Protein AF-A0A8S4PRE9-F1 (afdb_monomer)

Solvent-accessible surface area (backbone atoms only — not comparable to full-atom values): 22958 Å² total; per-residue (Å²): 139,83,83,83,81,84,83,85,79,88,80,95,74,62,74,66,58,56,53,50,51,49,49,50,52,48,54,50,50,51,56,51,46,56,54,49,52,56,45,54,72,52,58,76,56,78,67,68,52,83,64,81,82,90,72,83,94,72,92,73,77,82,74,75,74,74,76,92,62,99,76,82,82,70,95,46,75,65,58,48,52,50,52,52,51,48,51,50,53,26,51,51,51,38,47,58,36,23,32,21,76,43,62,59,41,75,25,28,57,27,55,51,47,27,54,27,71,91,60,36,40,54,82,62,26,36,47,78,30,62,30,41,70,78,14,34,29,38,37,38,15,17,55,46,33,60,84,47,48,65,58,53,46,53,45,61,73,50,32,46,84,76,65,46,29,38,28,28,15,36,23,14,61,44,11,40,98,42,45,84,43,92,60,38,35,61,20,49,61,83,78,44,80,62,64,37,49,30,73,32,88,59,33,53,34,66,52,49,51,49,45,50,55,51,46,34,57,50,46,59,68,61,87,76,86,88,79,88,84,75,84,83,81,78,85,78,83,84,72,91,72,81,80,69,85,72,92,63,91,77,82,78,64,96,45,73,67,57,47,51,35,52,51,52,29,50,51,53,24,48,54,51,39,47,55,38,24,32,21,75,43,63,63,40,74,28,29,57,34,50,51,49,24,41,26,70,90,59,32,42,54,84,59,35,37,43,80,29,75,39,43,72,78,18,34,28,38,38,38,16,20,59,47,31,59,83,49,45,63,58,53,44,56,47,58,72,51,34,48,87,75,65,46,29,37,25,30,14,35,23,14,58,48,9,40,96,45,42,86,42,94,59,37,36,65,13,50,58,82,72,45,80,64,74,44,74,31,77,32,87,59,34,52,38,67,52,49,53,49,46,52,56,51,45,35,56,53,45,57,67,53,52,64,54,51,52,59,73,76,101

Sequence (410 aa):
MAAKVLLRVPGSFHPMLNNLLTRQATAVSTQYRGLYEQKNIHEDKKCLSLVPHRSQSTETAIERKKTYSPFQNTNSTAEYALARVDDLLNWCRKSSLWPLTFGLACCAVEMMHMAAPRYDMDRFGVVFRASPRQADVIIVAGTLTNKMAPAFRKVYDQMPEPRWVISMGSCANGGGYYHYSYSVVRGCDRIVPVDIYVPGCPPTAEALLYGVLQLQKKVKRMKNVQACLVPQRSKSTETAIERKKTYSPFQNTNSTAEYALARVDDLLNWCRKSSLWPLTFGLACCAIEMMHMAAPRYDMDRFGVVFRASPRQADVIIVAGTLTNKMAPAFRKVYDQMPEPRWVISMGSCANGGGYYHYSYSVVRGCDRIVPVDIYVPGCPPTAEALLYGVLQLQKKVKRMKNVQAWYRK

InterPro domains:
  IPR006137 NADH:ubiquinone oxidoreductase-like, 20kDa subunit [PF01058] (106-215)
  IPR006137 NADH:ubiquinone oxidoreductase-like, 20kDa subunit [PF01058] (285-394)
  IPR006138 NADH-ubiquinone oxidoreductase, 20 Kd subunit [MF_01356] (76-220)
  IPR006138 NADH-ubiquinone oxidoreductase, 20 Kd subunit [MF_01356] (255-399)
  IPR006138 NADH-ubiquinone oxidoreductase, 20 Kd subunit [PS01150] (187-203)
  IPR006138 NADH-ubiquinone oxidoreductase, 20 Kd subunit [PS01150] (366-382)
  IPR006138 NADH-ubiquinone oxidoreductase, 20 Kd subunit [TIGR01957] (82-221)
  IPR006138 NADH-ubiquinone oxidoreductase, 20 Kd subunit [TIGR01957] (261-400)

pLDDT: mean 76.51, std 23.13, range [24.89, 97.88]

Foldseek 3Di:
DDDDPDDDDDDDDDPVVVVVVVVVVVVVVVVVVVVVVVVVVVVVLPQPEPDPDDDDDDDDDPPPPPDDDLPPDDPDPVVVVLSVVLLVVLVVPLLAAEEAQQADDPLSVLVVVCQAPVNPLVVSNYAYANAQAPGQEYENGAWAWPVCLVVVLVSPVNHDPPHAYEYFECRQQANHPNNVPPGTDRHVCVRDNHRHYQYDPHGHNVSVSVRSVVVSVVSSPDDDDDDPDDPPDDDDDDDDDDDDPDDDVPPDDPDPVLVVLSVVLQVVLCVPLQAAEEEEQADDPQSVLVVVCSHNVNNLVVSNYGYHNQQQPGQEYENGDFAWPVCLVVVLVSPVNHDPPHAYEYFEQRQQANHPNNVPPGTDRHNCVRPNHDYYQYDHHHHSVSVSVRSVVVSVVSSPDSPSVVVVVD

Radius of gyration: 28.95 Å; Cα contacts (8 Å, |Δi|>4): 625; chains: 1; bounding box: 94×80×70 Å

Nearest PDB structures (foldseek):
  8b9z-assembly1_B  TM=9.675E-01  e=3.657E-26  Drosophila melanogaster
  8om1-assembly1_B  TM=9.967E-01  e=1.308E-25  Mus musculus
  8bee-assembly1_B  TM=9.987E-01  e=3.845E-24  Arabidopsis thaliana
  7v2d-assembly1_C  TM=9.908E-01  e=2.335E-24  Sus scrofa
  6yj4-assembly1_B  TM=8.933E-01  e=4.064E-24  Yarrowia lipolytica

Structure (mmCIF, N/CA/C/O backbone):
data_AF-A0A8S4PRE9-F1
#
_entry.id   AF-A0A8S4PRE9-F1
#
loop_
_atom_site.group_PDB
_atom_site.id
_atom_site.type_symbol
_atom_site.label_atom_id
_atom_site.label_alt_id
_atom_site.label_comp_id
_atom_site.label_asym_id
_atom_site.label_entity_id
_atom_site.label_seq_id
_atom_site.pdbx_PDB_ins_code
_atom_site.Cartn_x
_atom_site.Cartn_y
_atom_site.Cartn_z
_atom_site.occupancy
_atom_site.B_iso_or_equiv
_atom_site.auth_seq_id
_atom_site.auth_comp_id
_atom_site.auth_asym_id
_atom_site.auth_atom_id
_atom_site.pdbx_PDB_model_num
ATOM 1 N N . MET A 1 1 ? 48.355 26.089 11.642 1.00 31.41 1 MET A N 1
ATOM 2 C CA . MET A 1 1 ? 49.439 26.737 10.874 1.00 31.41 1 MET A CA 1
ATOM 3 C C . MET A 1 1 ? 48.834 27.362 9.625 1.00 31.41 1 MET A C 1
ATOM 5 O O . MET A 1 1 ? 48.607 26.660 8.652 1.00 31.41 1 MET A O 1
ATOM 9 N N . ALA A 1 2 ? 48.455 28.641 9.691 1.00 31.70 2 ALA A N 1
ATOM 10 C CA . ALA A 1 2 ? 47.872 29.362 8.561 1.00 31.70 2 ALA A CA 1
ATOM 11 C C . ALA A 1 2 ? 48.988 30.088 7.799 1.00 31.70 2 ALA A C 1
ATOM 13 O O . ALA A 1 2 ? 49.713 30.895 8.382 1.00 31.70 2 ALA A O 1
ATOM 14 N N . ALA A 1 3 ? 49.145 29.768 6.515 1.00 30.39 3 ALA A N 1
ATOM 15 C CA . ALA A 1 3 ? 50.122 30.394 5.637 1.00 30.39 3 ALA A CA 1
ATOM 16 C C . ALA A 1 3 ? 49.721 31.851 5.350 1.00 30.39 3 ALA A C 1
ATOM 18 O O . ALA A 1 3 ? 48.681 32.119 4.751 1.00 30.39 3 ALA A O 1
ATOM 19 N N . LYS A 1 4 ? 50.561 32.797 5.785 1.00 33.84 4 LYS A N 1
ATOM 20 C CA . LYS A 1 4 ? 50.524 34.200 5.355 1.00 33.84 4 LYS A CA 1
ATOM 21 C C . LYS A 1 4 ? 51.090 34.282 3.937 1.00 33.84 4 LYS A C 1
ATOM 23 O O . LYS A 1 4 ? 52.303 34.240 3.764 1.00 33.84 4 LYS A O 1
ATOM 28 N N . VAL A 1 5 ? 50.227 34.439 2.938 1.00 33.41 5 VAL A N 1
ATOM 29 C CA . VAL A 1 5 ? 50.641 34.933 1.618 1.00 33.41 5 VAL A CA 1
ATOM 30 C C . VAL A 1 5 ? 50.526 36.455 1.650 1.00 33.41 5 VAL A C 1
ATOM 32 O O . VAL A 1 5 ? 49.436 37.019 1.604 1.00 33.41 5 VAL A O 1
ATOM 35 N N . LEU A 1 6 ? 51.672 37.113 1.817 1.00 34.84 6 LEU A N 1
ATOM 36 C CA . LEU A 1 6 ? 51.842 38.560 1.705 1.00 34.84 6 LEU A CA 1
ATOM 37 C C . LEU A 1 6 ? 51.942 38.920 0.217 1.00 34.84 6 LEU A C 1
ATOM 39 O O . LEU A 1 6 ? 52.996 38.750 -0.388 1.00 34.84 6 LEU A O 1
ATOM 43 N N . LEU A 1 7 ? 50.859 39.432 -0.371 1.00 34.16 7 LEU A N 1
ATOM 44 C CA . LEU A 1 7 ? 50.926 40.137 -1.651 1.00 34.16 7 LEU A CA 1
ATOM 45 C C . LEU A 1 7 ? 51.188 41.622 -1.382 1.00 34.16 7 LEU A C 1
ATOM 47 O O . LEU A 1 7 ? 50.341 42.337 -0.851 1.00 34.16 7 LEU A O 1
ATOM 51 N N . ARG A 1 8 ? 52.396 42.069 -1.736 1.00 33.09 8 ARG A N 1
ATOM 52 C CA . ARG A 1 8 ? 52.782 43.480 -1.851 1.00 33.09 8 ARG A CA 1
ATOM 53 C C . ARG A 1 8 ? 52.428 43.948 -3.264 1.00 33.09 8 ARG A C 1
ATOM 55 O O . ARG A 1 8 ? 52.965 43.396 -4.218 1.00 33.09 8 ARG A O 1
ATOM 62 N N . VAL A 1 9 ? 51.605 44.986 -3.394 1.00 37.44 9 VAL A N 1
ATOM 63 C CA . VAL A 1 9 ? 51.524 45.817 -4.609 1.00 37.44 9 VAL A CA 1
ATOM 64 C C . VAL A 1 9 ? 51.460 47.289 -4.169 1.00 37.44 9 VAL A C 1
ATOM 66 O O . VAL A 1 9 ? 50.690 47.596 -3.256 1.00 37.44 9 VAL A O 1
ATOM 69 N N . PRO A 1 10 ? 52.287 48.188 -4.735 1.00 36.78 10 PRO A N 1
ATOM 70 C CA . PRO A 1 10 ? 52.308 49.608 -4.397 1.00 36.78 10 PRO A CA 1
ATOM 71 C C . PRO A 1 10 ? 51.302 50.393 -5.257 1.00 36.78 10 PRO A C 1
ATOM 73 O O . PRO A 1 10 ? 51.023 50.005 -6.387 1.00 36.78 10 PRO A O 1
ATOM 76 N N . GLY A 1 11 ? 50.805 51.527 -4.757 1.00 34.25 11 GLY A N 1
ATOM 77 C CA . GLY A 1 11 ? 50.089 52.514 -5.577 1.00 34.25 11 GLY A CA 1
ATOM 78 C C . GLY A 1 11 ? 48.762 52.980 -4.985 1.00 34.25 11 GLY A C 1
ATOM 79 O O . GLY A 1 11 ? 47.860 52.194 -4.717 1.00 34.25 11 GLY A O 1
ATOM 80 N N . SER A 1 12 ? 48.668 54.290 -4.784 1.00 46.41 12 SER A N 1
ATOM 81 C CA . SER A 1 12 ? 47.544 55.058 -4.250 1.00 46.41 12 SER A CA 1
ATOM 82 C C . SER A 1 12 ? 46.220 54.821 -4.990 1.00 46.41 12 SER A C 1
ATOM 84 O O . SER A 1 12 ? 46.089 55.201 -6.152 1.00 46.41 12 SER A O 1
ATOM 86 N N . PHE A 1 13 ? 45.213 54.293 -4.285 1.00 39.66 13 PHE A N 1
ATOM 87 C CA . PHE A 1 13 ? 43.813 54.284 -4.722 1.00 39.66 13 PHE A CA 1
ATOM 88 C C . PHE A 1 13 ? 42.892 54.913 -3.659 1.00 39.66 13 PHE A C 1
ATOM 90 O O . PHE A 1 13 ? 43.059 54.727 -2.456 1.00 39.66 13 PHE A O 1
ATOM 97 N N . HIS A 1 14 ? 41.941 55.701 -4.161 1.00 52.09 14 HIS A N 1
ATOM 98 C CA . HIS A 1 14 ? 41.036 56.644 -3.495 1.00 52.09 14 HIS A CA 1
ATOM 99 C C . HIS A 1 14 ? 40.301 56.132 -2.225 1.00 52.09 14 HIS A C 1
ATOM 101 O O . HIS A 1 14 ? 39.809 55.000 -2.210 1.00 52.09 14 HIS A O 1
ATOM 107 N N . PRO A 1 15 ? 40.057 56.996 -1.211 1.00 51.41 15 PRO A N 1
ATOM 108 C CA . PRO A 1 15 ? 39.379 56.635 0.047 1.00 51.41 15 PRO A CA 1
ATOM 109 C C . PRO A 1 15 ? 37.923 56.152 -0.112 1.00 51.41 15 PRO A C 1
ATOM 111 O O . PRO A 1 15 ? 37.416 55.429 0.746 1.00 51.41 15 PRO A O 1
ATOM 114 N N . MET A 1 16 ? 37.244 56.477 -1.219 1.00 47.84 16 MET A N 1
ATOM 115 C CA . MET A 1 16 ? 35.891 55.968 -1.494 1.00 47.84 16 MET A CA 1
ATOM 116 C C . MET A 1 16 ? 35.861 54.472 -1.825 1.00 47.84 16 MET A C 1
ATOM 118 O O . MET A 1 16 ? 34.900 53.790 -1.470 1.00 47.84 16 MET A O 1
ATOM 122 N N . LEU A 1 17 ? 36.910 53.942 -2.460 1.00 51.31 17 LEU A N 1
ATOM 123 C CA . LEU A 1 17 ? 36.958 52.535 -2.857 1.00 51.31 17 LEU A CA 1
ATOM 124 C C . LEU A 1 17 ? 37.205 51.635 -1.639 1.00 51.31 17 LEU A C 1
ATOM 126 O O . LEU A 1 17 ? 36.562 50.599 -1.499 1.00 51.31 17 LEU A O 1
ATOM 130 N N . ASN A 1 18 ? 38.028 52.096 -0.690 1.00 50.62 18 ASN A N 1
ATOM 131 C CA . ASN A 1 18 ? 38.201 51.433 0.603 1.00 50.62 18 ASN A CA 1
ATOM 132 C C . ASN A 1 18 ? 36.914 51.433 1.432 1.00 50.62 18 ASN A C 1
ATOM 134 O O . ASN A 1 18 ? 36.619 50.422 2.064 1.00 50.62 18 ASN A O 1
ATOM 138 N N . ASN A 1 19 ? 36.114 52.504 1.386 1.00 50.00 19 ASN A N 1
ATOM 139 C CA . ASN A 1 19 ? 34.815 52.560 2.067 1.00 50.00 19 ASN A CA 1
ATOM 140 C C . ASN A 1 19 ? 33.752 51.661 1.412 1.00 50.00 19 ASN A C 1
ATOM 142 O O . ASN A 1 19 ? 32.929 51.071 2.111 1.00 50.00 19 ASN A O 1
ATOM 146 N N . LEU A 1 20 ? 33.776 51.505 0.085 1.00 51.88 20 LEU A N 1
ATOM 147 C CA . LEU A 1 20 ? 32.905 50.563 -0.626 1.00 51.88 20 LEU A CA 1
ATOM 148 C C . LEU A 1 20 ? 33.310 49.106 -0.382 1.00 51.88 20 LEU A C 1
ATOM 150 O O . LEU A 1 20 ? 32.442 48.277 -0.115 1.00 51.88 20 LEU A O 1
ATOM 154 N N . LEU A 1 21 ? 34.610 48.803 -0.389 1.00 49.19 21 LEU A N 1
ATOM 155 C CA . LEU A 1 21 ? 35.126 47.465 -0.093 1.00 49.19 21 LEU A CA 1
ATOM 156 C C . LEU A 1 21 ? 34.925 47.083 1.376 1.00 49.19 21 LEU A C 1
ATOM 158 O O . LEU A 1 21 ? 34.562 45.945 1.657 1.00 49.19 21 LEU A O 1
ATOM 162 N N . THR A 1 22 ? 35.065 48.019 2.321 1.00 51.38 22 THR A N 1
ATOM 163 C CA . THR A 1 22 ? 34.727 47.758 3.732 1.00 51.38 22 THR A CA 1
ATOM 164 C C . THR A 1 22 ? 33.222 47.642 3.950 1.00 51.38 22 THR A C 1
ATOM 166 O O . THR A 1 22 ? 32.811 46.779 4.723 1.00 51.38 22 THR A O 1
ATOM 169 N N . ARG A 1 23 ? 32.372 48.396 3.233 1.00 47.19 23 ARG A N 1
ATOM 170 C CA . ARG A 1 23 ? 30.907 48.206 3.261 1.00 47.19 23 ARG A CA 1
ATOM 171 C C . ARG A 1 23 ? 30.469 46.873 2.651 1.00 47.19 23 ARG A C 1
ATOM 173 O O . ARG A 1 23 ? 29.610 46.210 3.221 1.00 47.19 23 ARG A O 1
ATOM 180 N N . GLN A 1 24 ? 31.086 46.428 1.556 1.00 47.41 24 GLN A N 1
ATOM 181 C CA . GLN A 1 24 ? 30.848 45.089 1.007 1.00 47.41 24 GLN A CA 1
ATOM 182 C C . GLN A 1 24 ? 31.379 43.990 1.937 1.00 47.41 24 GLN A C 1
ATOM 184 O O . GLN A 1 24 ? 30.674 43.016 2.178 1.00 47.41 24 GLN A O 1
ATOM 189 N N . ALA A 1 25 ? 32.563 44.152 2.532 1.00 45.25 25 ALA A N 1
ATOM 190 C CA . ALA A 1 25 ? 33.130 43.175 3.465 1.00 45.25 25 ALA A CA 1
ATOM 191 C C . ALA A 1 25 ? 32.342 43.082 4.784 1.00 45.25 25 ALA A C 1
ATOM 193 O O . ALA A 1 25 ? 32.214 41.999 5.356 1.00 45.25 25 ALA A O 1
ATOM 194 N N . THR A 1 26 ? 31.772 44.191 5.261 1.00 44.88 26 THR A N 1
ATOM 195 C CA . THR A 1 26 ? 30.877 44.209 6.430 1.00 44.88 26 THR A CA 1
ATOM 196 C C . THR A 1 26 ? 29.492 43.660 6.094 1.00 44.88 26 THR A C 1
ATOM 198 O O . THR A 1 26 ? 28.972 42.865 6.869 1.00 44.88 26 THR A O 1
ATOM 201 N N . ALA A 1 27 ? 28.921 43.951 4.921 1.00 44.47 27 ALA A N 1
ATOM 202 C CA . ALA A 1 27 ? 27.663 43.338 4.477 1.00 44.47 27 ALA A CA 1
ATOM 203 C C . ALA A 1 27 ? 27.790 41.813 4.300 1.00 44.47 27 ALA A C 1
ATOM 205 O O . ALA A 1 27 ? 26.937 41.063 4.777 1.00 44.47 27 ALA A O 1
ATOM 206 N N . VAL A 1 28 ? 28.896 41.346 3.706 1.00 44.53 28 VAL A N 1
ATOM 207 C CA . VAL A 1 28 ? 29.200 39.916 3.560 1.00 44.53 28 VAL A CA 1
ATOM 208 C C . VAL A 1 28 ? 29.473 39.287 4.927 1.00 44.53 28 VAL A C 1
ATOM 210 O O . VAL A 1 28 ? 28.897 38.249 5.230 1.00 44.53 28 VAL A O 1
ATOM 213 N N . SER A 1 29 ? 30.260 39.907 5.813 1.00 40.19 29 SER A N 1
ATOM 214 C CA . SER A 1 29 ? 30.514 39.328 7.144 1.00 40.19 29 SER A CA 1
ATOM 215 C C . SER A 1 29 ? 29.268 39.291 8.038 1.00 40.19 29 SER A C 1
ATOM 217 O O . SER A 1 29 ? 29.125 38.359 8.828 1.00 40.19 29 SER A O 1
ATOM 219 N N . THR A 1 30 ? 28.323 40.222 7.866 1.00 43.09 30 THR A N 1
ATOM 220 C CA . THR A 1 30 ? 27.045 40.240 8.601 1.00 43.09 30 THR A CA 1
ATOM 221 C C . THR A 1 30 ? 26.059 39.201 8.049 1.00 43.09 30 THR A C 1
ATOM 223 O O . THR A 1 30 ? 25.431 38.488 8.831 1.00 43.09 30 THR A O 1
ATOM 226 N N . GLN A 1 31 ? 25.994 39.010 6.721 1.00 38.25 31 GLN A N 1
ATOM 227 C CA . GLN A 1 31 ? 25.257 37.892 6.103 1.00 38.25 31 GLN A CA 1
ATOM 228 C C . GLN A 1 31 ? 25.834 36.525 6.502 1.00 38.25 31 GLN A C 1
ATOM 230 O O . GLN A 1 31 ? 25.081 35.594 6.786 1.00 38.25 31 GLN A O 1
ATOM 235 N N . TYR A 1 32 ? 27.163 36.400 6.570 1.00 33.78 32 TYR A N 1
ATOM 236 C CA . TYR A 1 32 ? 27.818 35.162 6.992 1.00 33.78 32 TYR A CA 1
ATOM 237 C C . TYR A 1 32 ? 27.687 34.910 8.499 1.00 33.78 32 TYR A C 1
ATOM 239 O O . TYR A 1 32 ? 27.538 33.753 8.878 1.00 33.78 32 TYR A O 1
ATOM 247 N N . ARG A 1 33 ? 27.657 35.946 9.353 1.00 31.59 33 ARG A N 1
ATOM 248 C CA . ARG A 1 33 ? 27.358 35.796 10.791 1.00 31.59 33 ARG A CA 1
ATOM 249 C C . ARG A 1 33 ? 25.934 35.303 11.039 1.00 31.59 33 ARG A C 1
ATOM 251 O O . ARG A 1 33 ? 25.778 34.352 11.795 1.00 31.59 33 ARG A O 1
ATOM 258 N N . GLY A 1 34 ? 24.933 35.841 10.335 1.00 31.05 34 GLY A N 1
ATOM 259 C CA . GLY A 1 34 ? 23.547 35.363 10.441 1.00 31.05 34 GLY A CA 1
ATOM 260 C C . GLY A 1 34 ? 23.369 33.901 10.002 1.00 31.05 34 GLY A C 1
ATOM 261 O O . GLY A 1 34 ? 22.608 33.154 10.615 1.00 31.05 34 GLY A O 1
ATOM 262 N N . LEU A 1 35 ? 24.131 33.453 8.997 1.00 33.84 35 LEU A N 1
ATOM 263 C CA . LEU A 1 35 ? 24.166 32.048 8.563 1.00 33.84 35 LEU A CA 1
ATOM 264 C C . LEU A 1 35 ? 24.971 31.139 9.510 1.00 33.84 35 LEU A C 1
ATOM 266 O O . LEU A 1 35 ? 24.690 29.942 9.587 1.00 33.84 35 LEU A O 1
ATOM 270 N N . TYR A 1 36 ? 25.957 31.680 10.231 1.00 32.19 36 TYR A N 1
ATOM 271 C CA . TYR A 1 36 ? 26.728 30.952 11.246 1.00 32.19 36 TYR A CA 1
ATOM 272 C C . TYR A 1 36 ? 25.927 30.787 12.550 1.00 32.19 36 TYR A C 1
ATOM 274 O O . TYR A 1 36 ? 25.936 29.713 13.143 1.00 32.19 36 TYR A O 1
ATOM 282 N N . GLU A 1 37 ? 25.152 31.799 12.951 1.00 29.14 37 GLU A N 1
ATOM 283 C CA . GLU A 1 37 ? 24.230 31.720 14.094 1.00 29.14 37 GLU A CA 1
ATOM 284 C C . GLU A 1 37 ? 23.017 30.823 13.811 1.00 29.14 37 GLU A C 1
ATOM 286 O O . GLU A 1 37 ? 22.646 30.021 14.668 1.00 29.14 37 GLU A O 1
ATOM 291 N N . GLN A 1 38 ? 22.450 30.846 12.595 1.00 30.62 38 GLN A N 1
ATOM 292 C CA . GLN A 1 38 ? 21.408 29.881 12.206 1.00 30.62 38 GLN A CA 1
ATOM 293 C C . GLN A 1 38 ? 21.922 28.436 12.137 1.00 30.62 38 GLN A C 1
ATOM 295 O O . GLN A 1 38 ? 21.161 27.512 12.424 1.00 30.62 38 GLN A O 1
ATOM 300 N N . LYS A 1 39 ? 23.203 28.221 11.803 1.00 31.06 39 LYS A N 1
ATOM 301 C CA . LYS A 1 39 ? 23.835 26.897 11.901 1.00 31.06 39 LYS A CA 1
ATOM 302 C C . LYS A 1 39 ? 23.985 26.441 13.349 1.00 31.06 39 LYS A C 1
ATOM 304 O O . LYS A 1 39 ? 23.633 25.304 13.631 1.00 31.06 39 LYS A O 1
ATOM 309 N N . ASN A 1 40 ? 24.388 27.319 14.266 1.00 26.03 40 ASN A N 1
ATOM 310 C CA . ASN A 1 40 ? 24.549 26.955 15.678 1.00 26.03 40 ASN A CA 1
ATOM 311 C C . ASN A 1 40 ? 23.210 26.636 16.370 1.00 26.03 40 ASN A C 1
ATOM 313 O O . ASN A 1 40 ? 23.137 25.688 17.143 1.00 26.03 40 ASN A O 1
ATOM 317 N N . ILE A 1 41 ? 22.117 27.329 16.023 1.00 28.17 41 ILE A N 1
ATOM 318 C CA . ILE A 1 41 ? 20.768 27.004 16.539 1.00 28.17 41 ILE A CA 1
ATOM 319 C C . ILE A 1 41 ? 20.250 25.662 15.969 1.00 28.17 41 ILE A C 1
ATOM 321 O O . ILE A 1 41 ? 19.423 24.986 16.586 1.00 28.17 41 ILE A O 1
ATOM 325 N N . HIS A 1 42 ? 20.755 25.234 14.806 1.00 30.89 42 HIS A N 1
ATOM 326 C CA . HIS A 1 42 ? 20.467 23.920 14.225 1.00 30.89 42 HIS A CA 1
ATOM 327 C C . HIS A 1 42 ? 21.423 22.801 14.681 1.00 30.89 42 HIS A C 1
ATOM 329 O O . HIS A 1 42 ? 21.021 21.635 14.642 1.00 30.89 42 HIS A O 1
ATOM 335 N N . GLU A 1 43 ? 22.635 23.119 15.148 1.00 28.06 43 GLU A N 1
ATOM 336 C CA . GLU A 1 43 ? 23.623 22.145 15.642 1.00 28.06 43 GLU A CA 1
ATOM 337 C C . GLU A 1 43 ? 23.254 21.532 17.006 1.00 28.06 43 GLU A C 1
ATOM 339 O O . GLU A 1 43 ? 23.652 20.400 17.291 1.00 28.06 43 GLU A O 1
ATOM 344 N N . ASP A 1 44 ? 22.380 22.171 17.791 1.00 24.89 44 ASP A N 1
ATOM 345 C CA . ASP A 1 44 ? 21.872 21.601 19.053 1.00 24.89 44 ASP A CA 1
ATOM 346 C C . ASP A 1 44 ? 20.873 20.443 18.861 1.00 24.89 44 ASP A C 1
ATOM 348 O O . ASP A 1 44 ? 20.550 19.700 19.796 1.00 24.89 44 ASP A O 1
ATOM 352 N N . LYS A 1 45 ? 20.429 20.188 17.625 1.00 31.78 45 LYS A N 1
ATOM 353 C CA . LYS A 1 45 ? 19.754 18.936 17.273 1.00 31.78 45 LYS A CA 1
ATOM 354 C C . LYS A 1 45 ? 20.816 17.943 16.819 1.00 31.78 45 LYS A C 1
ATOM 356 O O . LYS A 1 45 ? 21.044 17.813 15.623 1.00 31.78 45 LYS A O 1
ATOM 361 N N . LYS A 1 46 ? 21.428 17.200 17.756 1.00 33.59 46 LYS A N 1
ATOM 362 C CA . LYS A 1 46 ? 22.271 16.016 17.457 1.00 33.59 46 LYS A CA 1
ATOM 363 C C . LYS A 1 46 ? 21.522 15.120 16.451 1.00 33.59 46 LYS A C 1
ATOM 365 O O . LYS A 1 46 ? 20.667 14.314 16.832 1.00 33.59 46 LYS A O 1
ATOM 370 N N . CYS A 1 47 ? 21.814 15.291 15.161 1.00 34.12 47 CYS A N 1
ATOM 371 C CA . CYS A 1 47 ? 21.254 14.488 14.088 1.00 34.12 47 CYS A CA 1
ATOM 372 C C . CYS A 1 47 ? 21.795 13.078 14.288 1.00 34.12 47 CYS A C 1
ATOM 374 O O . CYS A 1 47 ? 23.000 12.839 14.275 1.00 34.12 47 CYS A O 1
ATOM 376 N N . LEU A 1 48 ? 20.893 12.142 14.557 1.00 41.81 48 LEU A N 1
ATOM 377 C CA . LEU A 1 48 ? 21.207 10.737 14.769 1.00 41.81 48 LEU A CA 1
ATOM 378 C C . LEU A 1 48 ? 21.450 10.092 13.393 1.00 41.81 48 LEU A C 1
ATOM 380 O O . LEU A 1 48 ? 20.672 9.257 12.945 1.00 41.81 48 LEU A O 1
ATOM 384 N N . SER A 1 49 ? 22.506 10.524 12.699 1.00 39.84 49 SER A N 1
ATOM 385 C CA . SER A 1 49 ? 23.009 9.844 11.510 1.00 39.84 49 SER A CA 1
ATOM 386 C C . SER A 1 49 ? 23.674 8.531 11.931 1.00 39.84 49 SER A C 1
ATOM 388 O O . SER A 1 49 ? 24.333 8.428 12.965 1.00 39.84 49 SER A O 1
ATOM 390 N N . LEU A 1 50 ? 23.473 7.493 11.124 1.00 44.41 50 LEU A N 1
ATOM 391 C CA . LEU A 1 50 ? 24.080 6.170 11.306 1.00 44.41 50 LEU A CA 1
ATOM 392 C C . LEU A 1 50 ? 25.570 6.116 10.932 1.00 44.41 50 LEU A C 1
ATOM 394 O O . LEU A 1 50 ? 26.209 5.086 11.122 1.00 44.41 50 LEU A O 1
ATOM 398 N N . VAL A 1 51 ? 26.121 7.205 10.390 1.00 34.31 51 VAL A N 1
ATOM 399 C CA . VAL A 1 51 ? 27.511 7.290 9.936 1.00 34.31 51 VAL A CA 1
ATOM 400 C C . VAL A 1 51 ? 28.267 8.249 10.858 1.00 34.31 51 VAL A C 1
ATOM 402 O O . VAL A 1 51 ? 27.908 9.429 10.900 1.00 34.31 51 VAL A O 1
ATOM 405 N N . PRO A 1 52 ? 29.304 7.800 11.587 1.00 27.28 52 PRO A N 1
ATOM 406 C CA . PRO A 1 52 ? 30.208 8.723 12.259 1.00 27.28 52 PRO A CA 1
ATOM 407 C C . PRO A 1 52 ? 30.949 9.555 11.202 1.00 27.28 52 PRO A C 1
ATOM 409 O O . PRO A 1 52 ? 31.504 9.004 10.250 1.00 27.28 52 PRO A O 1
ATOM 412 N N . HIS A 1 53 ? 30.975 10.882 11.354 1.00 28.25 53 HIS A N 1
ATOM 413 C CA . HIS A 1 53 ? 31.874 11.728 10.568 1.00 28.25 53 HIS A CA 1
ATOM 414 C C . HIS A 1 53 ? 33.316 11.332 10.905 1.00 28.25 53 HIS A C 1
ATOM 416 O O . HIS A 1 53 ? 33.785 11.550 12.020 1.00 28.25 53 HIS A O 1
ATOM 422 N N . ARG A 1 54 ? 34.024 10.713 9.955 1.00 30.11 54 ARG A N 1
ATOM 423 C CA . ARG A 1 54 ? 35.444 10.399 10.117 1.00 30.11 54 ARG A CA 1
ATOM 424 C C . ARG A 1 54 ? 36.263 11.658 9.844 1.00 30.11 54 ARG A C 1
ATOM 426 O O . ARG A 1 54 ? 36.662 11.907 8.712 1.00 30.11 54 ARG A O 1
ATOM 433 N N . SER A 1 55 ? 36.538 12.420 10.894 1.00 26.39 55 SER A N 1
ATOM 434 C CA . SER A 1 55 ? 37.612 13.410 10.907 1.00 26.39 55 SER A CA 1
ATOM 435 C C . SER A 1 55 ? 38.330 13.376 12.254 1.00 26.39 55 SER A C 1
ATOM 437 O O . SER A 1 55 ? 37.778 13.805 13.258 1.00 26.39 55 SER A O 1
ATOM 439 N N . GLN A 1 56 ? 39.572 12.891 12.195 1.00 27.36 56 GLN A N 1
ATOM 440 C CA . GLN A 1 56 ? 40.660 13.036 13.167 1.00 27.36 56 GLN A CA 1
ATOM 441 C C . GLN A 1 56 ? 40.553 12.238 14.479 1.00 27.36 56 GLN A C 1
ATOM 443 O O . GLN A 1 56 ? 39.617 12.322 15.261 1.00 27.36 56 GLN A O 1
ATOM 448 N N . SER A 1 57 ? 41.577 11.412 14.661 1.00 32.12 57 SER A N 1
ATOM 449 C CA . SER A 1 57 ? 41.894 10.583 15.812 1.00 32.12 57 SER A CA 1
ATOM 450 C C . SER A 1 57 ? 42.309 11.424 17.017 1.00 32.12 57 SER A C 1
ATOM 452 O O . SER A 1 57 ? 43.364 12.045 16.961 1.00 32.12 57 SER A O 1
ATOM 454 N N . THR A 1 58 ? 41.541 11.350 18.098 1.00 28.98 58 THR A N 1
ATOM 455 C CA . THR A 1 58 ? 41.999 11.355 19.497 1.00 28.98 58 THR A CA 1
ATOM 456 C C . THR A 1 58 ? 40.864 10.794 20.359 1.00 28.98 58 THR A C 1
ATOM 458 O O . THR A 1 58 ? 39.691 10.876 19.997 1.00 28.98 58 THR A O 1
ATOM 461 N N . GLU A 1 59 ? 41.231 10.117 21.442 1.00 37.47 59 GLU A N 1
ATOM 462 C CA . GLU A 1 59 ? 40.374 9.386 22.380 1.00 37.47 59 GLU A CA 1
ATOM 463 C C . GLU A 1 59 ? 39.046 10.103 22.677 1.00 37.47 59 GLU A C 1
ATOM 465 O O . GLU A 1 59 ? 39.006 11.145 23.326 1.00 37.47 59 GLU A O 1
ATOM 470 N N . THR A 1 60 ? 37.929 9.534 22.216 1.00 32.38 60 THR A N 1
ATOM 471 C CA . THR A 1 60 ? 36.598 9.996 22.621 1.00 32.38 60 THR A CA 1
ATOM 472 C C . THR A 1 60 ? 36.073 9.053 23.687 1.00 32.38 60 THR A C 1
ATOM 474 O O . THR A 1 60 ? 35.811 7.876 23.436 1.00 32.38 60 THR A O 1
ATOM 477 N N . ALA A 1 61 ? 35.943 9.580 24.904 1.00 27.53 61 ALA A N 1
ATOM 478 C CA . ALA A 1 61 ? 35.208 8.941 25.979 1.00 27.53 61 ALA A CA 1
ATOM 479 C C . ALA A 1 61 ? 33.878 8.407 25.430 1.00 27.53 61 ALA A C 1
ATOM 481 O O . ALA A 1 61 ? 33.129 9.138 24.776 1.00 27.53 61 ALA A O 1
ATOM 482 N N . ILE A 1 62 ? 33.581 7.132 25.687 1.00 32.75 62 ILE A N 1
ATOM 483 C CA . ILE A 1 62 ? 32.257 6.569 25.426 1.00 32.75 62 ILE A CA 1
ATOM 484 C C . ILE A 1 62 ? 31.292 7.327 26.338 1.00 32.75 62 ILE A C 1
ATOM 486 O O . ILE A 1 62 ? 31.103 6.984 27.504 1.00 32.75 62 ILE A O 1
ATOM 490 N N . GLU A 1 63 ? 30.707 8.402 25.815 1.00 31.12 63 GLU A N 1
ATOM 491 C CA . GLU A 1 63 ? 29.649 9.155 26.466 1.00 31.12 63 GLU A CA 1
ATOM 492 C C . GLU A 1 63 ? 28.474 8.179 26.613 1.00 31.12 63 GLU A C 1
ATOM 494 O O . GLU A 1 63 ? 27.735 7.914 25.658 1.00 31.12 63 GLU A O 1
ATOM 499 N N . ARG A 1 64 ? 28.347 7.547 27.791 1.00 31.78 64 ARG A N 1
ATOM 500 C CA . ARG A 1 64 ? 27.206 6.692 28.135 1.00 31.78 64 ARG A CA 1
ATOM 501 C C . ARG A 1 64 ? 25.952 7.542 27.947 1.00 31.78 64 ARG A C 1
ATOM 503 O O . ARG A 1 64 ? 25.602 8.330 28.822 1.00 31.78 64 ARG A O 1
ATOM 510 N N . LYS A 1 65 ? 25.284 7.413 26.794 1.00 33.66 65 LYS A N 1
ATOM 511 C CA . LYS A 1 65 ? 23.992 8.058 26.537 1.00 33.66 65 LYS A CA 1
ATOM 512 C C . LYS A 1 65 ? 23.077 7.670 27.689 1.00 33.66 65 LYS A C 1
ATOM 514 O O . LYS A 1 65 ? 22.694 6.506 27.786 1.00 33.66 65 LYS A O 1
ATOM 519 N N . LYS A 1 66 ? 22.766 8.635 28.561 1.00 34.09 66 LYS A N 1
ATOM 520 C CA . LYS A 1 66 ? 21.849 8.446 29.686 1.00 34.09 66 LYS A CA 1
ATOM 521 C C . LYS A 1 66 ? 20.594 7.757 29.150 1.00 34.09 66 LYS A C 1
ATOM 523 O O . LYS A 1 66 ? 19.973 8.242 28.198 1.00 34.09 66 LYS A O 1
ATOM 528 N N . THR A 1 67 ? 20.269 6.594 29.707 1.00 42.00 67 THR A N 1
ATOM 529 C CA . THR A 1 67 ? 19.012 5.902 29.430 1.00 42.00 67 THR A CA 1
ATOM 530 C C . THR A 1 67 ? 17.898 6.904 29.686 1.00 42.00 67 THR A C 1
ATOM 532 O O . THR A 1 67 ? 17.861 7.504 30.755 1.00 42.00 67 THR A O 1
ATOM 535 N N . TYR A 1 68 ? 17.042 7.142 28.691 1.00 55.88 68 TYR A N 1
ATOM 536 C CA . TYR A 1 68 ? 15.889 8.019 28.859 1.00 55.88 68 TYR A CA 1
ATOM 537 C C . TYR A 1 68 ? 15.045 7.471 30.012 1.00 55.88 68 TYR A C 1
ATOM 539 O O . TYR A 1 68 ? 14.387 6.439 29.860 1.00 55.88 68 TYR A O 1
ATOM 547 N N . SER A 1 69 ? 15.118 8.137 31.159 1.00 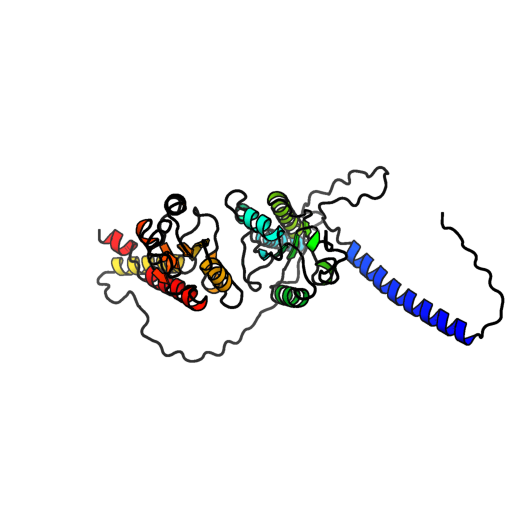46.97 69 SER A N 1
ATOM 548 C CA . SER A 1 69 ? 14.206 7.973 32.274 1.00 46.97 69 SER A CA 1
ATOM 549 C C . SER A 1 69 ? 13.434 9.288 32.408 1.00 46.97 69 SER A C 1
ATOM 551 O O . SER A 1 69 ? 14.052 10.350 32.491 1.00 46.97 69 SER A O 1
ATOM 553 N N . PRO A 1 70 ? 12.095 9.254 32.395 1.00 51.75 70 PRO A N 1
ATOM 554 C CA . PRO A 1 70 ? 11.272 10.464 32.430 1.00 51.75 70 PRO A CA 1
ATOM 555 C C . PRO A 1 70 ? 11.293 11.187 33.795 1.00 51.75 70 PRO A C 1
ATOM 557 O O . PRO A 1 70 ? 10.624 12.197 33.961 1.00 51.75 70 PRO A O 1
ATOM 560 N N . PHE A 1 71 ? 12.077 10.710 34.771 1.00 53.50 71 PHE A N 1
ATOM 561 C CA . PHE A 1 71 ? 11.986 11.088 36.190 1.00 53.50 71 PHE A CA 1
ATOM 562 C C . PHE A 1 71 ? 13.157 11.934 36.707 1.00 53.50 71 PHE A C 1
ATOM 564 O O . PHE A 1 71 ? 13.559 11.796 37.859 1.00 53.50 71 PHE A O 1
ATOM 571 N N . GLN A 1 72 ? 13.753 12.787 35.876 1.00 52.84 72 GLN A N 1
ATOM 572 C CA . GLN A 1 72 ? 14.820 13.678 36.342 1.00 52.84 72 GLN A CA 1
ATOM 573 C C . GLN A 1 72 ? 14.209 15.028 36.743 1.00 52.84 72 GLN A C 1
ATOM 575 O O . GLN A 1 72 ? 14.153 15.949 35.934 1.00 52.84 72 GLN A O 1
ATOM 580 N N . ASN A 1 73 ? 13.757 15.077 38.004 1.00 54.59 73 ASN A N 1
ATOM 581 C CA . ASN A 1 73 ? 13.261 16.226 38.781 1.00 54.59 73 ASN A CA 1
ATOM 582 C C . ASN A 1 73 ? 11.803 16.642 38.504 1.00 54.59 73 ASN A C 1
ATOM 584 O O . ASN A 1 73 ? 11.547 17.525 37.694 1.00 54.59 73 ASN A O 1
ATOM 588 N N . THR A 1 74 ? 10.849 16.043 39.224 1.00 51.31 74 THR A N 1
ATOM 589 C CA . THR A 1 74 ? 9.478 16.573 39.359 1.00 51.31 74 THR A CA 1
ATOM 590 C C . THR A 1 74 ? 9.281 17.053 40.791 1.00 51.31 74 THR A C 1
ATOM 592 O O . THR A 1 74 ? 9.254 16.227 41.704 1.00 51.31 74 THR A O 1
ATOM 595 N N . ASN A 1 75 ? 9.142 18.365 40.988 1.00 63.09 75 ASN A N 1
ATOM 596 C CA . ASN A 1 75 ? 8.919 18.951 42.315 1.00 63.09 75 ASN A CA 1
ATOM 597 C C . ASN A 1 75 ? 7.414 19.145 42.607 1.00 63.09 75 ASN A C 1
ATOM 599 O O . ASN A 1 75 ? 7.043 19.374 43.755 1.00 63.09 75 ASN A O 1
ATOM 603 N N . SER A 1 76 ? 6.546 19.022 41.588 1.00 77.56 76 SER A N 1
ATOM 604 C CA . SER A 1 76 ? 5.088 19.215 41.678 1.00 77.56 76 SER A CA 1
ATOM 605 C C . SER A 1 76 ? 4.278 18.041 41.099 1.00 77.56 76 SER A C 1
ATOM 607 O O . SER A 1 76 ? 4.655 17.426 40.098 1.00 77.56 76 SER A O 1
ATOM 609 N N . THR A 1 77 ? 3.115 17.750 41.698 1.00 77.00 77 THR A N 1
ATOM 610 C CA . THR A 1 77 ? 2.168 16.707 41.245 1.00 77.00 77 THR A CA 1
ATOM 611 C C . THR A 1 77 ? 1.598 16.991 39.851 1.00 77.00 77 THR A C 1
ATOM 613 O O . THR A 1 77 ? 1.338 16.058 39.090 1.00 77.00 77 THR A O 1
ATOM 616 N N . ALA A 1 78 ? 1.457 18.269 39.483 1.00 76.62 78 ALA A N 1
ATOM 617 C CA . ALA A 1 78 ? 0.984 18.686 38.164 1.00 76.62 78 ALA A CA 1
ATOM 618 C C . ALA A 1 78 ? 2.008 18.383 37.057 1.00 76.62 78 ALA A C 1
ATOM 620 O O . ALA A 1 78 ? 1.644 17.877 35.997 1.00 76.62 78 ALA A O 1
ATOM 621 N N . GLU A 1 79 ? 3.297 18.620 37.317 1.00 74.56 79 GLU A N 1
ATOM 622 C CA . GLU A 1 79 ? 4.385 18.289 36.383 1.00 74.56 79 GLU A CA 1
ATOM 623 C C . GLU A 1 79 ? 4.479 16.780 36.156 1.00 74.56 79 GLU A C 1
ATOM 625 O O . GLU A 1 79 ? 4.668 16.324 35.030 1.00 74.56 79 GLU A O 1
ATOM 630 N N . TYR A 1 80 ? 4.275 15.995 37.217 1.00 75.62 80 TYR A N 1
ATOM 631 C CA . TYR A 1 80 ? 4.218 14.542 37.125 1.00 75.62 80 TYR A CA 1
ATOM 632 C C . TYR A 1 80 ? 3.043 14.064 36.260 1.00 75.62 80 TYR A C 1
ATOM 634 O O . TYR A 1 80 ? 3.221 13.199 35.401 1.00 75.62 80 TYR A O 1
ATOM 642 N N . ALA A 1 81 ? 1.849 14.636 36.446 1.00 79.75 81 ALA A N 1
ATOM 643 C CA . ALA A 1 81 ? 0.680 14.295 35.639 1.00 79.75 81 ALA A CA 1
ATOM 644 C C . ALA A 1 81 ? 0.883 14.653 34.155 1.00 79.75 81 ALA A C 1
ATOM 646 O O . ALA A 1 81 ? 0.611 13.825 33.286 1.00 79.75 81 ALA A O 1
ATOM 647 N N . LEU A 1 82 ? 1.429 15.838 33.863 1.00 76.31 82 LEU A N 1
ATOM 648 C CA . LEU A 1 82 ? 1.749 16.261 32.495 1.00 76.31 82 LEU A CA 1
ATOM 649 C C . LEU A 1 82 ? 2.794 15.350 31.843 1.00 76.31 82 LEU A C 1
ATOM 651 O O . LEU A 1 82 ? 2.595 14.913 30.713 1.00 76.31 82 LEU A O 1
ATOM 655 N N . ALA A 1 83 ? 3.848 14.975 32.571 1.00 74.69 83 ALA A N 1
ATOM 656 C CA . ALA A 1 83 ? 4.857 14.042 32.074 1.00 74.69 83 ALA A CA 1
ATOM 657 C C . ALA A 1 83 ? 4.259 12.666 31.727 1.00 74.69 83 ALA A C 1
ATOM 659 O O . ALA A 1 83 ? 4.619 12.069 30.715 1.00 74.69 83 ALA A O 1
ATOM 660 N N . ARG A 1 84 ? 3.304 12.169 32.527 1.00 79.94 84 ARG A N 1
ATOM 661 C CA . ARG A 1 84 ? 2.610 10.900 32.248 1.00 79.94 84 ARG A CA 1
ATOM 662 C C . ARG A 1 84 ? 1.712 10.974 31.020 1.00 79.94 84 ARG A C 1
ATOM 664 O O . ARG A 1 84 ? 1.659 10.010 30.257 1.00 79.94 84 ARG A O 1
ATOM 671 N N . VAL A 1 85 ? 1.026 12.097 30.826 1.00 81.38 85 VAL A N 1
ATOM 672 C CA . VAL A 1 85 ? 0.214 12.333 29.626 1.00 81.38 85 VAL A CA 1
ATOM 673 C C . VAL A 1 85 ? 1.109 12.417 28.387 1.00 81.38 85 VAL A C 1
ATOM 675 O O . VAL A 1 85 ? 0.818 11.756 27.392 1.00 81.38 85 VAL A O 1
ATOM 678 N N . ASP A 1 86 ? 2.229 13.135 28.458 1.00 77.44 86 ASP A N 1
ATOM 679 C CA . ASP A 1 86 ? 3.200 13.225 27.362 1.00 77.44 86 ASP A CA 1
ATOM 680 C C . ASP A 1 86 ? 3.809 11.861 27.013 1.00 77.44 86 ASP A C 1
ATOM 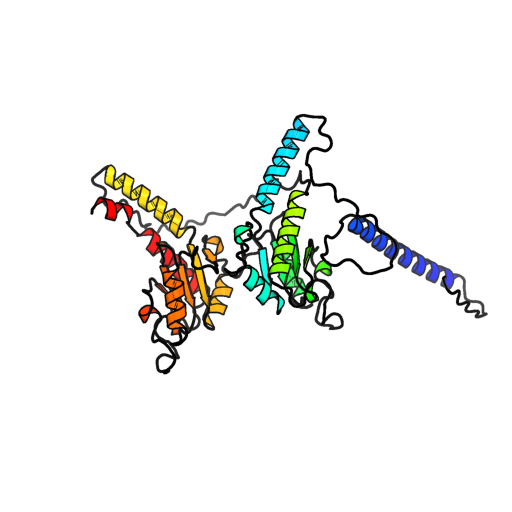682 O O . ASP A 1 86 ? 3.909 11.507 25.837 1.00 77.44 86 ASP A O 1
ATOM 686 N N . ASP A 1 87 ? 4.164 11.055 28.016 1.00 77.38 87 ASP A N 1
ATOM 687 C CA . ASP A 1 87 ? 4.674 9.695 27.823 1.00 77.38 87 ASP A CA 1
ATOM 688 C C . ASP A 1 87 ? 3.656 8.799 27.115 1.00 77.38 87 ASP A C 1
ATOM 690 O O . ASP A 1 87 ? 4.019 8.047 26.204 1.00 77.38 87 ASP A O 1
ATOM 694 N N . LEU A 1 88 ? 2.384 8.889 27.511 1.00 82.88 88 LEU A N 1
ATOM 695 C CA . LEU A 1 88 ? 1.300 8.148 26.879 1.00 82.88 88 LEU A CA 1
ATOM 696 C C . LEU A 1 88 ? 1.109 8.599 25.427 1.00 82.88 88 LEU A C 1
ATOM 698 O O . LEU A 1 88 ? 1.080 7.761 24.529 1.00 82.88 88 LEU A O 1
ATOM 702 N N . LEU A 1 89 ? 1.057 9.908 25.172 1.00 83.25 89 LEU A N 1
ATOM 703 C CA . LEU A 1 89 ? 0.911 10.461 23.823 1.00 83.25 89 LEU A CA 1
ATOM 704 C C . LEU A 1 89 ? 2.094 10.091 22.922 1.00 83.25 89 LEU A C 1
ATOM 706 O O . LEU A 1 89 ? 1.900 9.717 21.765 1.00 83.25 89 LEU A O 1
ATOM 710 N N . ASN A 1 90 ? 3.319 10.138 23.440 1.00 83.25 90 ASN A N 1
ATOM 711 C CA . ASN A 1 90 ? 4.516 9.731 22.711 1.00 83.25 90 ASN A CA 1
ATOM 712 C C . ASN A 1 90 ? 4.580 8.214 22.502 1.00 83.25 90 ASN A C 1
ATOM 714 O O . ASN A 1 90 ? 5.104 7.757 21.483 1.00 83.25 90 ASN A O 1
ATOM 718 N N . TRP A 1 91 ? 4.046 7.420 23.435 1.00 85.44 91 TRP A N 1
ATOM 719 C CA . TRP A 1 91 ? 3.893 5.979 23.263 1.00 85.44 91 TRP A CA 1
ATOM 720 C C . TRP A 1 91 ? 2.860 5.644 22.181 1.00 85.44 91 TRP A C 1
ATOM 722 O O . TRP A 1 91 ? 3.142 4.792 21.337 1.00 85.44 91 TRP A O 1
ATOM 732 N N . CYS A 1 92 ? 1.735 6.358 22.130 1.00 86.62 92 CYS A N 1
ATOM 733 C CA . CYS A 1 92 ? 0.762 6.234 21.047 1.00 86.62 92 CYS A CA 1
ATOM 734 C C . CYS A 1 92 ? 1.403 6.620 19.704 1.00 86.62 92 CYS A C 1
ATOM 736 O O . CYS A 1 92 ? 1.486 5.792 18.808 1.00 86.62 92 CYS A O 1
ATOM 738 N N . ARG A 1 93 ? 1.997 7.815 19.596 1.00 84.50 93 ARG A N 1
ATOM 739 C CA . ARG A 1 93 ? 2.625 8.302 18.350 1.00 84.50 93 ARG A CA 1
ATOM 740 C C . ARG A 1 93 ? 3.710 7.370 17.812 1.00 84.50 93 ARG A C 1
ATOM 742 O O . ARG A 1 93 ? 3.742 7.081 16.625 1.00 84.50 93 ARG A O 1
ATOM 749 N N . LYS A 1 94 ? 4.604 6.861 18.670 1.00 85.62 94 LYS A N 1
ATOM 750 C CA . LYS A 1 94 ? 5.671 5.952 18.212 1.00 85.62 94 LYS A CA 1
ATOM 751 C C . LYS A 1 94 ? 5.143 4.576 17.778 1.00 85.62 94 LYS A C 1
ATOM 753 O O . LYS A 1 94 ? 5.863 3.873 17.077 1.00 85.62 94 LYS A O 1
ATOM 758 N N . SER A 1 95 ? 3.970 4.161 18.270 1.00 86.00 95 SER A N 1
ATOM 759 C CA . SER A 1 95 ? 3.373 2.848 17.984 1.00 86.00 95 SER A CA 1
ATOM 760 C C . SER A 1 95 ? 2.418 2.869 16.790 1.00 86.00 95 SER A C 1
ATOM 762 O O . SER A 1 95 ? 1.937 1.813 16.393 1.00 86.00 95 SER A O 1
ATOM 764 N N . SER A 1 96 ? 2.177 4.039 16.194 1.00 87.75 96 SER A N 1
ATOM 765 C CA . SER A 1 96 ? 1.323 4.208 15.020 1.00 87.75 96 SER A CA 1
ATOM 766 C C . SER A 1 96 ? 1.945 5.194 14.024 1.00 87.75 96 SER A C 1
ATOM 768 O O . SER A 1 96 ? 1.407 6.276 13.817 1.00 87.75 96 SER A O 1
ATOM 770 N N . LEU A 1 97 ? 3.091 4.839 13.436 1.00 90.12 97 LEU A N 1
ATOM 771 C CA . LEU A 1 97 ? 3.738 5.653 12.401 1.00 90.12 97 LEU A CA 1
ATOM 772 C C . LEU A 1 97 ? 3.222 5.243 11.020 1.00 90.12 97 LEU A C 1
ATOM 774 O O . LEU A 1 97 ? 3.356 4.097 10.604 1.00 90.12 97 LEU A O 1
ATOM 778 N N . TRP A 1 98 ? 2.650 6.166 10.271 1.00 90.75 98 TRP A N 1
ATOM 779 C CA . TRP A 1 98 ? 2.099 5.951 8.937 1.00 90.75 98 TRP A CA 1
ATOM 780 C C . TRP A 1 98 ? 2.949 6.654 7.875 1.00 90.75 98 TRP A C 1
ATOM 782 O O . TRP A 1 98 ? 2.670 7.793 7.492 1.00 90.75 98 TRP A O 1
ATOM 792 N N . PRO A 1 99 ? 4.011 5.997 7.374 1.00 91.06 99 PRO A N 1
ATOM 793 C CA . PRO A 1 99 ? 4.850 6.567 6.340 1.00 91.06 99 PRO A CA 1
ATOM 794 C C . PRO A 1 99 ? 4.129 6.735 5.003 1.00 91.06 99 PRO A C 1
ATOM 796 O O . PRO A 1 99 ? 3.595 5.789 4.423 1.00 91.06 99 PRO A O 1
ATOM 799 N N . LEU A 1 100 ? 4.241 7.940 4.460 1.00 90.69 100 LEU A N 1
ATOM 800 C CA . LEU A 1 100 ? 4.033 8.260 3.066 1.00 90.69 100 LEU A CA 1
ATOM 801 C C . LEU A 1 100 ? 5.207 7.743 2.244 1.00 90.69 100 LEU A C 1
ATOM 803 O O . LEU A 1 100 ? 6.363 8.137 2.438 1.00 90.69 100 LEU A O 1
ATOM 807 N N . THR A 1 101 ? 4.895 6.877 1.288 1.00 86.88 101 THR A N 1
ATOM 808 C CA . THR A 1 101 ? 5.863 6.366 0.321 1.00 86.88 101 THR A CA 1
ATOM 809 C C . THR A 1 101 ? 6.196 7.444 -0.706 1.00 86.88 101 THR A C 1
ATOM 811 O O . THR A 1 101 ? 5.380 7.739 -1.580 1.00 86.88 101 THR A O 1
ATOM 814 N N . PHE A 1 102 ? 7.409 7.997 -0.661 1.00 87.38 102 PHE A N 1
ATOM 815 C CA . PHE A 1 102 ? 7.925 8.878 -1.710 1.00 87.38 102 PHE A CA 1
ATOM 816 C C . PHE A 1 102 ? 9.121 8.215 -2.407 1.00 87.38 102 PHE A C 1
ATOM 818 O O . PHE A 1 102 ? 10.285 8.573 -2.214 1.00 87.38 102 PHE A O 1
ATOM 825 N N . GLY A 1 103 ? 8.817 7.169 -3.181 1.00 86.62 103 GLY A N 1
ATOM 826 C CA . GLY A 1 103 ? 9.798 6.393 -3.937 1.00 86.62 103 GLY A CA 1
ATOM 827 C C . GLY A 1 103 ? 10.194 7.087 -5.239 1.00 86.62 103 GLY A C 1
ATOM 828 O O . GLY A 1 103 ? 9.404 7.140 -6.175 1.00 86.62 103 GLY A O 1
ATOM 829 N N . LEU A 1 104 ? 11.421 7.604 -5.304 1.00 86.19 104 LEU A N 1
ATOM 830 C CA . LEU A 1 104 ? 11.933 8.390 -6.432 1.00 86.19 104 LEU A CA 1
ATOM 831 C C . LEU A 1 104 ? 12.922 7.633 -7.326 1.00 86.19 104 LEU A C 1
ATOM 833 O O . LEU A 1 104 ? 13.154 8.044 -8.459 1.00 86.19 104 LEU A O 1
ATOM 837 N N . ALA A 1 105 ? 13.546 6.567 -6.818 1.00 88.69 105 ALA A N 1
ATOM 838 C CA . ALA A 1 105 ? 14.546 5.787 -7.551 1.00 88.69 105 ALA A CA 1
ATOM 839 C C . ALA A 1 105 ? 14.690 4.365 -6.974 1.00 88.69 105 ALA A C 1
ATOM 841 O O . ALA A 1 105 ? 13.794 3.863 -6.302 1.00 88.69 105 ALA A O 1
ATOM 842 N N . CYS A 1 106 ? 15.849 3.729 -7.178 1.00 89.50 106 CYS A N 1
ATOM 843 C CA . CYS A 1 106 ? 16.166 2.366 -6.732 1.00 89.50 106 CYS A CA 1
ATOM 844 C C . CYS A 1 106 ? 15.942 2.101 -5.230 1.00 89.50 106 CYS A C 1
ATOM 846 O O . CYS A 1 106 ? 15.611 0.982 -4.854 1.00 89.50 106 CYS A O 1
ATOM 848 N N . CYS A 1 107 ? 16.055 3.119 -4.368 1.00 90.56 107 CYS A N 1
ATOM 849 C CA . CYS A 1 107 ? 15.786 2.984 -2.931 1.00 90.56 107 CYS A CA 1
ATOM 850 C C . CYS A 1 107 ? 14.317 2.626 -2.633 1.00 90.56 107 CYS A C 1
ATOM 852 O O . CYS A 1 107 ? 14.028 2.070 -1.577 1.00 90.56 107 CYS A O 1
ATOM 854 N N . ALA A 1 108 ? 13.392 2.918 -3.556 1.00 90.19 108 ALA A N 1
ATOM 855 C CA . ALA A 1 108 ? 11.983 2.569 -3.415 1.00 90.19 108 ALA A CA 1
ATOM 856 C C . ALA A 1 108 ? 11.759 1.050 -3.372 1.00 90.19 108 ALA A C 1
ATOM 858 O O . ALA A 1 108 ? 10.872 0.596 -2.659 1.00 90.19 108 ALA A O 1
ATOM 859 N N . VAL A 1 109 ? 12.576 0.260 -4.079 1.00 90.00 109 VAL A N 1
ATOM 860 C CA . VAL A 1 109 ? 12.455 -1.208 -4.086 1.00 90.00 109 VAL A CA 1
ATOM 861 C C . VAL A 1 109 ? 12.758 -1.776 -2.701 1.00 90.00 109 VAL A C 1
ATOM 863 O O . VAL A 1 109 ? 12.003 -2.590 -2.182 1.00 90.00 109 VAL A O 1
ATOM 866 N N . GLU A 1 110 ? 13.804 -1.271 -2.048 1.00 91.81 110 GLU A N 1
ATOM 867 C CA . GLU A 1 110 ? 14.152 -1.674 -0.682 1.00 91.81 110 GLU A CA 1
ATOM 868 C C . GLU A 1 110 ? 13.136 -1.163 0.353 1.00 91.81 110 GLU A C 1
ATOM 870 O O . GLU A 1 110 ? 12.827 -1.863 1.318 1.00 91.81 110 GLU A O 1
ATOM 875 N N . MET A 1 111 ? 12.522 0.005 0.119 1.00 91.38 111 MET A N 1
ATOM 876 C CA . MET A 1 111 ? 11.364 0.453 0.905 1.00 91.38 111 MET A CA 1
ATOM 877 C C . MET A 1 111 ? 10.176 -0.516 0.772 1.00 91.38 111 MET A C 1
ATOM 879 O O . MET A 1 111 ? 9.543 -0.852 1.771 1.00 91.38 111 MET A O 1
ATOM 883 N N . MET A 1 112 ? 9.884 -1.001 -0.439 1.00 88.62 112 MET A N 1
ATOM 884 C CA . MET A 1 112 ? 8.829 -1.996 -0.668 1.00 88.62 112 MET A CA 1
ATOM 885 C C . MET A 1 112 ? 9.178 -3.346 -0.028 1.00 88.62 112 MET A C 1
ATOM 887 O O . MET A 1 112 ? 8.302 -3.994 0.541 1.00 88.62 112 MET A O 1
ATOM 891 N N . HIS A 1 113 ? 10.451 -3.754 -0.049 1.00 88.31 113 HIS A N 1
ATOM 892 C CA . HIS A 1 113 ? 10.920 -4.952 0.651 1.00 88.31 113 HIS A CA 1
ATOM 893 C C . HIS A 1 113 ? 10.747 -4.851 2.171 1.00 88.31 113 HIS A C 1
ATOM 895 O O . HIS A 1 113 ? 10.385 -5.849 2.790 1.00 88.31 113 HIS A O 1
ATOM 901 N N . MET A 1 114 ? 10.919 -3.670 2.777 1.00 87.75 114 MET A N 1
ATOM 902 C CA . MET A 1 114 ? 10.613 -3.460 4.202 1.00 87.75 114 MET A CA 1
ATOM 903 C C . MET A 1 114 ? 9.127 -3.720 4.528 1.00 87.75 114 MET A C 1
ATOM 905 O O . MET A 1 114 ? 8.819 -4.227 5.606 1.00 87.75 114 MET A O 1
ATOM 909 N N . ALA A 1 115 ? 8.213 -3.430 3.592 1.00 84.62 115 ALA A N 1
ATOM 910 C CA . ALA A 1 115 ? 6.785 -3.754 3.719 1.00 84.62 115 ALA A CA 1
ATOM 911 C C . ALA A 1 115 ? 6.476 -5.245 3.508 1.00 84.62 115 ALA A C 1
ATOM 913 O O . ALA A 1 115 ? 5.397 -5.719 3.867 1.00 84.62 115 ALA A O 1
ATOM 914 N N . ALA A 1 116 ? 7.374 -5.972 2.839 1.00 84.31 116 ALA A N 1
ATOM 915 C CA . ALA A 1 116 ? 7.128 -7.344 2.435 1.00 84.31 116 ALA A CA 1
ATOM 916 C C . ALA A 1 116 ? 7.100 -8.287 3.655 1.00 84.31 116 ALA A C 1
ATOM 918 O O . ALA A 1 116 ? 7.744 -8.009 4.673 1.00 84.31 116 ALA A O 1
ATOM 919 N N . PRO A 1 117 ? 6.444 -9.461 3.547 1.00 80.12 117 PRO A N 1
ATOM 920 C CA . PRO A 1 117 ? 6.254 -10.388 4.670 1.00 80.12 117 PRO A CA 1
ATOM 921 C C . PRO A 1 117 ? 7.539 -10.860 5.362 1.00 80.12 117 PRO A C 1
ATOM 923 O O . PRO A 1 117 ? 7.481 -11.369 6.475 1.00 80.12 117 PRO A O 1
ATOM 926 N N . ARG A 1 118 ? 8.697 -10.735 4.700 1.00 80.94 118 ARG A N 1
ATOM 927 C CA . ARG A 1 118 ? 9.996 -11.112 5.267 1.00 80.94 118 ARG A CA 1
ATOM 928 C C . ARG A 1 118 ? 10.422 -10.194 6.415 1.00 80.94 118 ARG A C 1
ATOM 930 O O . ARG A 1 118 ? 11.014 -10.684 7.370 1.00 80.94 118 ARG A O 1
ATOM 937 N N . TYR A 1 119 ? 10.150 -8.896 6.299 1.00 83.62 119 TYR A N 1
ATOM 938 C CA . TYR A 1 119 ? 10.555 -7.890 7.283 1.00 83.62 119 TYR A CA 1
ATOM 939 C C . TYR A 1 119 ? 9.372 -7.337 8.087 1.00 83.62 119 TYR A C 1
ATOM 941 O O . TYR A 1 119 ? 9.585 -6.916 9.219 1.00 83.62 119 TYR A O 1
ATOM 949 N N . ASP A 1 120 ? 8.156 -7.388 7.524 1.00 83.69 120 ASP A N 1
ATOM 950 C CA . ASP A 1 120 ? 6.864 -7.068 8.155 1.00 83.69 120 ASP A CA 1
ATOM 951 C C . ASP A 1 120 ? 6.936 -5.917 9.171 1.00 83.69 120 ASP A C 1
ATOM 953 O O . ASP A 1 120 ? 6.749 -6.088 10.380 1.00 83.69 120 ASP A O 1
ATOM 957 N N . MET A 1 121 ? 7.245 -4.719 8.670 1.00 86.44 121 MET A N 1
ATOM 958 C CA . MET A 1 121 ? 7.395 -3.520 9.502 1.00 86.44 121 MET A CA 1
ATOM 959 C C . MET A 1 121 ? 6.144 -3.160 10.324 1.00 86.44 121 MET A C 1
ATOM 961 O O . MET A 1 121 ? 6.261 -2.480 11.344 1.00 86.44 121 MET A O 1
ATOM 965 N N . ASP A 1 122 ? 4.965 -3.647 9.936 1.00 83.50 122 ASP A N 1
ATOM 966 C CA . ASP A 1 122 ? 3.703 -3.428 10.647 1.00 83.50 122 ASP A CA 1
ATOM 967 C C . ASP A 1 122 ? 3.720 -3.987 12.060 1.00 83.50 122 ASP A C 1
ATOM 969 O O . ASP A 1 122 ? 3.066 -3.438 12.946 1.00 83.50 122 ASP A O 1
ATOM 973 N N . ARG A 1 123 ? 4.541 -5.013 12.313 1.00 80.69 123 ARG A N 1
ATOM 974 C CA . ARG A 1 123 ? 4.795 -5.501 13.671 1.00 80.69 123 ARG A CA 1
ATOM 975 C C . ARG A 1 123 ? 5.288 -4.390 14.602 1.00 80.69 123 ARG A C 1
ATOM 977 O O . ARG A 1 123 ? 5.035 -4.438 15.804 1.00 80.69 123 ARG A O 1
ATOM 984 N N . PHE A 1 124 ? 5.998 -3.402 14.066 1.00 85.44 124 PHE A N 1
ATOM 985 C CA . PHE A 1 124 ? 6.508 -2.259 14.818 1.00 85.44 124 PHE A CA 1
ATOM 986 C C . PHE A 1 124 ? 5.549 -1.064 14.810 1.00 85.44 124 PHE A C 1
ATOM 988 O O . PHE A 1 124 ? 5.942 0.013 15.252 1.00 85.44 124 PHE A O 1
ATOM 995 N N . GLY A 1 125 ? 4.308 -1.239 14.346 1.00 84.00 125 GLY A N 1
ATOM 996 C CA . GLY A 1 125 ? 3.315 -0.170 14.293 1.00 84.00 125 GLY A CA 1
ATOM 997 C C . GLY A 1 125 ? 3.546 0.811 13.148 1.00 84.00 125 GLY A C 1
ATOM 998 O O . GLY A 1 125 ? 3.203 1.985 13.269 1.00 84.00 125 GLY A O 1
ATOM 999 N N . VAL A 1 126 ? 4.191 0.351 12.069 1.00 87.06 126 VAL A N 1
ATOM 1000 C CA . VAL A 1 126 ? 4.534 1.173 10.907 1.00 87.06 126 VAL A CA 1
ATOM 1001 C C . VAL A 1 126 ? 3.758 0.674 9.697 1.00 87.06 126 VAL A C 1
ATOM 1003 O O . VAL A 1 126 ? 3.952 -0.470 9.312 1.00 87.06 126 VAL A O 1
ATOM 1006 N N . VAL A 1 127 ? 2.896 1.500 9.097 1.00 87.50 127 VAL A N 1
ATOM 1007 C CA . VAL A 1 127 ? 2.008 1.081 7.989 1.00 87.50 127 VAL A CA 1
ATOM 1008 C C . VAL A 1 127 ? 2.055 2.092 6.850 1.00 87.50 127 VAL A C 1
ATOM 1010 O O . VAL A 1 127 ? 1.801 3.274 7.059 1.00 87.50 127 VAL A O 1
ATOM 1013 N N . PHE A 1 128 ? 2.348 1.652 5.625 1.00 86.12 128 PHE A N 1
ATOM 1014 C CA . PHE A 1 128 ? 2.402 2.570 4.486 1.00 86.12 128 PHE A CA 1
ATOM 1015 C C . PHE A 1 128 ? 1.027 3.157 4.149 1.00 86.12 128 PHE A C 1
ATOM 1017 O O . PHE A 1 128 ? 0.060 2.425 3.933 1.00 86.12 128 PHE A O 1
ATOM 1024 N N . ARG A 1 129 ? 0.969 4.487 4.025 1.00 81.44 129 ARG A N 1
ATOM 1025 C CA . ARG A 1 129 ? -0.209 5.232 3.566 1.00 81.44 129 ARG A CA 1
ATOM 1026 C C . ARG A 1 129 ? 0.164 6.169 2.434 1.00 81.44 129 ARG A C 1
ATOM 1028 O O . ARG A 1 129 ? 0.972 7.065 2.610 1.00 81.44 129 ARG A O 1
ATOM 1035 N N . ALA A 1 130 ? -0.426 5.964 1.258 1.00 78.06 130 ALA A N 1
ATOM 1036 C CA . ALA A 1 130 ? -0.100 6.712 0.040 1.00 78.06 130 ALA A CA 1
ATOM 1037 C C . ALA A 1 130 ? -0.755 8.113 -0.042 1.00 78.06 130 ALA A C 1
ATOM 1039 O O . ALA A 1 130 ? -0.653 8.784 -1.072 1.00 78.06 130 ALA A O 1
ATOM 1040 N N . SER A 1 131 ? -1.400 8.573 1.032 1.00 81.62 131 SER A N 1
ATOM 1041 C CA . SER A 1 131 ? -2.090 9.858 1.132 1.00 81.62 131 SER A CA 1
ATOM 1042 C C . SER A 1 131 ? -1.363 10.793 2.121 1.00 81.62 131 SER A C 1
ATOM 1044 O O . SER A 1 131 ? -1.199 10.464 3.297 1.00 81.62 131 SER A O 1
ATOM 1046 N N . PRO A 1 132 ? -0.933 12.002 1.703 1.00 84.81 132 PRO A N 1
ATOM 1047 C CA . PRO A 1 132 ? -0.229 12.921 2.601 1.00 84.81 132 PRO A CA 1
ATOM 1048 C C . PRO A 1 132 ? -1.113 13.426 3.743 1.00 84.81 132 PRO A C 1
ATOM 1050 O O . PRO A 1 132 ? -0.603 13.782 4.791 1.00 84.81 132 PRO A O 1
ATOM 1053 N N . ARG A 1 133 ? -2.441 13.435 3.575 1.00 82.94 133 ARG A N 1
ATOM 1054 C CA . ARG A 1 133 ? -3.382 13.942 4.590 1.00 82.94 133 ARG A CA 1
ATOM 1055 C C . ARG A 1 133 ? -3.522 13.028 5.807 1.00 82.94 133 ARG A C 1
ATOM 1057 O O . ARG A 1 133 ? -3.959 13.495 6.852 1.00 82.94 133 ARG A O 1
ATOM 1064 N N . GLN A 1 134 ? -3.223 11.743 5.647 1.00 81.38 134 GLN A N 1
ATOM 1065 C CA . GLN A 1 134 ? -3.341 10.738 6.705 1.00 81.38 134 GLN A CA 1
ATOM 1066 C C . GLN A 1 134 ? -1.969 10.258 7.188 1.00 81.38 134 GLN A C 1
ATOM 1068 O O . GLN A 1 134 ? -1.879 9.717 8.282 1.00 81.38 134 GLN A O 1
ATOM 1073 N N . ALA A 1 135 ? -0.908 10.467 6.408 1.00 88.19 135 ALA A N 1
ATOM 1074 C CA . ALA A 1 135 ? 0.451 10.117 6.789 1.00 88.19 135 ALA A CA 1
ATOM 1075 C C . ALA A 1 135 ? 1.082 11.150 7.738 1.00 88.19 135 ALA A C 1
ATOM 1077 O O . ALA A 1 135 ? 0.957 12.357 7.543 1.00 88.19 135 ALA A O 1
ATOM 1078 N N . ASP A 1 136 ? 1.826 10.664 8.724 1.00 90.44 136 ASP A N 1
ATOM 1079 C CA . ASP A 1 136 ? 2.587 11.451 9.703 1.00 90.44 136 ASP A CA 1
ATOM 1080 C C . ASP A 1 136 ? 4.106 11.364 9.454 1.00 90.44 136 ASP A C 1
ATOM 1082 O O . ASP A 1 136 ? 4.861 12.266 9.804 1.00 90.44 136 ASP A O 1
ATOM 1086 N N . VAL A 1 137 ? 4.585 10.314 8.788 1.00 91.88 137 VAL A N 1
ATOM 1087 C CA . VAL A 1 137 ? 5.984 10.166 8.371 1.00 91.88 137 VAL A CA 1
ATOM 1088 C C . VAL A 1 137 ? 6.066 10.290 6.855 1.00 91.88 137 VAL A C 1
ATOM 1090 O O . VAL A 1 137 ? 5.181 9.837 6.149 1.00 91.88 137 VAL A O 1
ATOM 1093 N N . ILE A 1 138 ? 7.128 10.871 6.310 1.00 93.62 138 ILE A N 1
ATOM 1094 C CA . ILE A 1 138 ? 7.433 10.812 4.876 1.00 93.62 138 ILE A CA 1
ATOM 1095 C C . ILE A 1 138 ? 8.797 10.167 4.676 1.00 93.62 138 ILE A C 1
ATOM 1097 O O . ILE A 1 138 ? 9.792 10.597 5.262 1.00 93.62 138 ILE A O 1
ATOM 1101 N N . ILE A 1 139 ? 8.843 9.113 3.860 1.00 93.75 139 ILE A N 1
ATOM 1102 C CA . ILE A 1 139 ? 10.095 8.437 3.513 1.00 93.75 139 ILE A CA 1
ATOM 1103 C C . ILE A 1 139 ? 10.499 8.859 2.107 1.00 93.75 139 ILE A C 1
ATOM 1105 O O . ILE A 1 139 ? 9.877 8.464 1.119 1.00 93.75 139 ILE A O 1
ATOM 1109 N N . VAL A 1 140 ? 11.568 9.645 2.026 1.00 93.00 140 VAL A N 1
ATOM 1110 C CA . VAL A 1 140 ? 12.160 10.103 0.768 1.00 93.00 140 VAL A CA 1
ATOM 1111 C C . VAL A 1 140 ? 13.191 9.082 0.330 1.00 93.00 140 VAL A C 1
ATOM 1113 O O . VAL A 1 140 ? 14.321 9.086 0.815 1.00 93.00 140 VAL A O 1
ATOM 1116 N N . ALA A 1 141 ? 12.802 8.189 -0.576 1.00 91.94 141 ALA A N 1
ATOM 1117 C CA . ALA A 1 141 ? 13.683 7.128 -1.043 1.00 91.94 141 ALA A CA 1
ATOM 1118 C C . ALA A 1 141 ? 14.154 7.379 -2.469 1.00 91.94 141 ALA A C 1
ATOM 1120 O O . ALA A 1 141 ? 13.452 7.092 -3.440 1.00 91.94 141 ALA A O 1
ATOM 1121 N N . GLY A 1 142 ? 15.400 7.830 -2.593 1.00 90.94 142 GLY A N 1
ATOM 1122 C CA . GLY A 1 142 ? 16.087 7.943 -3.875 1.00 90.94 142 GLY A CA 1
ATOM 1123 C C . GLY A 1 142 ? 16.423 9.372 -4.285 1.00 90.94 142 GLY A C 1
ATOM 1124 O O . GLY A 1 142 ? 16.534 10.278 -3.467 1.00 90.94 142 GLY A O 1
ATOM 1125 N N . THR A 1 143 ? 16.669 9.559 -5.578 1.00 91.06 143 THR A N 1
ATOM 1126 C CA . THR A 1 143 ? 17.148 10.823 -6.150 1.00 91.06 143 THR A CA 1
ATOM 1127 C C . THR A 1 143 ? 16.038 11.856 -6.259 1.00 91.06 143 THR A C 1
ATOM 1129 O O . THR A 1 143 ? 15.079 11.660 -7.004 1.00 91.06 143 THR A O 1
ATOM 1132 N N . LEU A 1 144 ? 16.208 12.999 -5.599 1.00 91.19 144 LEU A N 1
ATOM 1133 C CA . LEU A 1 144 ? 15.282 14.119 -5.707 1.00 91.19 144 LEU A CA 1
ATOM 1134 C C . LEU A 1 144 ? 15.753 15.103 -6.780 1.00 91.19 144 LEU A C 1
ATOM 1136 O O . LEU A 1 144 ? 16.774 15.767 -6.627 1.00 91.19 144 LEU A O 1
ATOM 1140 N N . THR A 1 145 ? 15.015 15.189 -7.885 1.00 92.19 145 THR A N 1
ATOM 1141 C CA . THR A 1 145 ? 15.337 16.104 -8.990 1.00 92.19 145 THR A CA 1
ATOM 1142 C C . THR A 1 145 ? 14.834 17.521 -8.719 1.00 92.19 145 THR A C 1
ATOM 1144 O O . THR A 1 145 ? 13.821 17.711 -8.042 1.00 92.19 145 THR A O 1
ATOM 1147 N N . ASN A 1 146 ? 15.488 18.530 -9.304 1.00 90.56 146 ASN A N 1
ATOM 1148 C CA . ASN A 1 146 ? 15.072 19.938 -9.191 1.00 90.56 146 ASN A CA 1
ATOM 1149 C C . ASN A 1 146 ? 13.623 20.153 -9.662 1.00 90.56 146 ASN A C 1
ATOM 1151 O O . ASN A 1 146 ? 12.889 20.946 -9.081 1.00 90.56 146 ASN A O 1
ATOM 1155 N N . LYS A 1 147 ? 13.180 19.393 -10.674 1.00 91.81 147 LYS A N 1
ATOM 1156 C CA . LYS A 1 147 ? 11.795 19.417 -11.168 1.00 91.81 147 LYS A CA 1
ATOM 1157 C C . LYS A 1 147 ? 10.796 18.857 -10.150 1.00 91.81 147 LYS A C 1
ATOM 1159 O O . LYS A 1 147 ? 9.674 19.347 -10.069 1.00 91.81 147 LYS A O 1
ATOM 1164 N N . MET A 1 148 ? 11.188 17.839 -9.381 1.00 91.06 148 MET A N 1
ATOM 1165 C CA . MET A 1 148 ? 10.321 17.213 -8.380 1.00 91.06 148 MET A CA 1
ATOM 1166 C C . MET A 1 148 ? 10.276 17.997 -7.062 1.00 91.06 148 MET A C 1
ATOM 1168 O O . MET A 1 148 ? 9.277 17.928 -6.352 1.00 91.06 148 MET A O 1
ATOM 1172 N N . ALA A 1 149 ? 11.314 18.778 -6.749 1.00 89.88 149 ALA A N 1
ATOM 1173 C CA . ALA A 1 149 ? 11.418 19.580 -5.528 1.00 89.88 149 ALA A CA 1
ATOM 1174 C C . ALA A 1 149 ? 10.147 20.372 -5.141 1.00 89.88 149 ALA A C 1
ATOM 1176 O O . ALA A 1 149 ? 9.697 20.224 -4.002 1.00 89.88 149 ALA A O 1
ATOM 1177 N N . PRO A 1 150 ? 9.503 21.152 -6.036 1.00 91.12 150 PRO A N 1
ATOM 1178 C CA . PRO A 1 150 ? 8.284 21.878 -5.679 1.00 91.12 150 PRO A CA 1
ATOM 1179 C C . PRO A 1 150 ? 7.085 20.954 -5.419 1.00 91.12 150 PRO A C 1
ATOM 1181 O O . PRO A 1 150 ? 6.252 21.258 -4.569 1.00 91.12 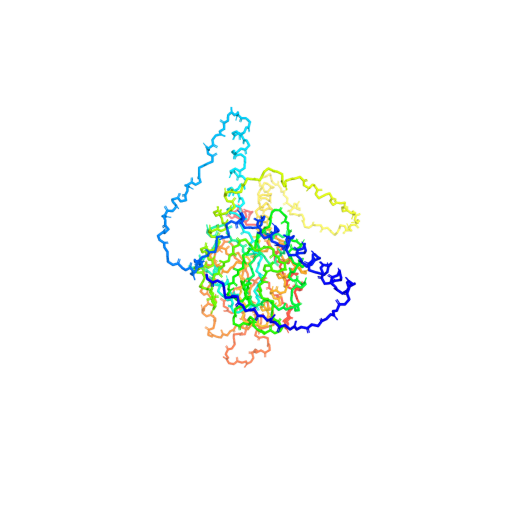150 PRO A O 1
ATOM 1184 N N . ALA A 1 151 ? 6.979 19.822 -6.122 1.00 89.19 151 ALA A N 1
ATOM 1185 C CA . ALA A 1 151 ? 5.917 18.845 -5.880 1.00 89.19 151 ALA A CA 1
ATOM 1186 C C . ALA A 1 151 ? 6.117 18.142 -4.532 1.00 89.19 151 ALA A C 1
ATOM 1188 O O . ALA A 1 151 ? 5.173 18.011 -3.760 1.00 89.19 151 ALA A O 1
ATOM 1189 N N . PHE A 1 152 ? 7.359 17.770 -4.220 1.00 91.81 152 PHE A N 1
ATOM 1190 C CA . PHE A 1 152 ? 7.731 17.210 -2.926 1.00 91.81 152 PHE A CA 1
ATOM 1191 C C . PHE A 1 152 ? 7.411 18.171 -1.775 1.00 91.81 152 PHE A C 1
ATOM 1193 O O . PHE A 1 152 ? 6.798 17.767 -0.790 1.00 91.81 152 PHE A O 1
ATOM 1200 N N . ARG A 1 153 ? 7.731 19.463 -1.931 1.00 91.12 153 ARG A N 1
ATOM 1201 C CA . ARG A 1 153 ? 7.391 20.478 -0.930 1.00 91.12 153 ARG A CA 1
ATOM 1202 C C . ARG A 1 153 ? 5.883 20.571 -0.689 1.00 91.12 153 ARG A C 1
ATOM 1204 O O . ARG A 1 153 ? 5.455 20.550 0.457 1.00 91.12 153 ARG A O 1
ATOM 1211 N N . LYS A 1 154 ? 5.076 20.587 -1.756 1.00 89.62 154 LYS A N 1
ATOM 1212 C CA . LYS A 1 154 ? 3.605 20.597 -1.649 1.00 89.62 154 LYS A CA 1
ATOM 1213 C C . LYS A 1 154 ? 3.062 19.374 -0.917 1.00 89.62 154 LYS A C 1
ATOM 1215 O O . LYS A 1 154 ? 2.116 19.505 -0.153 1.00 89.62 154 LYS A O 1
ATOM 1220 N N . VAL A 1 155 ? 3.640 18.199 -1.163 1.00 89.81 155 VAL A N 1
ATOM 1221 C CA . VAL A 1 155 ? 3.254 16.962 -0.472 1.00 89.81 155 VAL A CA 1
ATOM 1222 C C . VAL A 1 155 ? 3.557 17.071 1.022 1.00 89.81 155 VAL A C 1
ATOM 1224 O O . VAL A 1 155 ? 2.688 16.764 1.829 1.00 89.81 155 VAL A O 1
ATOM 1227 N N . TYR A 1 156 ? 4.740 17.571 1.387 1.00 90.44 156 TYR A N 1
ATOM 1228 C CA . TYR A 1 156 ? 5.111 17.792 2.785 1.00 90.44 156 TYR A CA 1
ATOM 1229 C C . TYR A 1 156 ? 4.206 18.814 3.487 1.00 90.44 156 TYR A C 1
ATOM 1231 O O . TYR A 1 156 ? 3.792 18.595 4.621 1.00 90.44 156 TYR A O 1
ATOM 1239 N N . ASP A 1 157 ? 3.856 19.908 2.808 1.00 89.00 157 ASP A N 1
ATOM 1240 C CA . ASP A 1 157 ? 2.974 20.941 3.361 1.00 89.00 157 ASP A CA 1
ATOM 1241 C C . ASP A 1 157 ? 1.512 20.461 3.509 1.00 89.00 157 ASP A C 1
ATOM 1243 O O . ASP A 1 157 ? 0.744 21.050 4.265 1.00 89.00 157 ASP A O 1
ATOM 1247 N N . GLN A 1 158 ? 1.110 19.388 2.815 1.00 87.38 158 GLN A N 1
ATOM 1248 C CA . GLN A 1 158 ? -0.213 18.762 2.960 1.00 87.38 158 GLN A CA 1
ATOM 1249 C C . GLN A 1 158 ? -0.314 17.799 4.154 1.00 87.38 158 GLN A C 1
ATOM 1251 O O . GLN A 1 158 ? -1.423 17.343 4.449 1.00 87.38 158 GLN A O 1
ATOM 1256 N N . MET A 1 159 ? 0.805 17.476 4.812 1.00 87.31 159 MET A N 1
ATOM 1257 C CA . MET A 1 159 ? 0.828 16.546 5.940 1.00 87.31 159 MET A CA 1
ATOM 1258 C C . MET A 1 159 ? 0.384 17.212 7.251 1.00 87.31 159 MET A C 1
ATOM 1260 O O . MET A 1 159 ? 0.785 18.348 7.523 1.00 87.31 159 MET A O 1
ATOM 1264 N N . PRO A 1 160 ? -0.411 16.520 8.090 1.00 85.88 160 PRO A N 1
ATOM 1265 C CA . PRO A 1 160 ? -0.806 17.019 9.404 1.00 85.88 160 PRO A CA 1
ATOM 1266 C C . PRO A 1 160 ? 0.389 17.147 10.364 1.00 85.88 160 PRO A C 1
ATOM 1268 O O . PRO A 1 160 ? 1.402 16.467 10.228 1.00 85.88 160 PRO A O 1
ATOM 1271 N N . GLU A 1 161 ? 0.272 18.021 11.365 1.00 78.62 161 GLU A N 1
ATOM 1272 C CA . GLU A 1 161 ? 1.211 18.080 12.495 1.00 78.62 161 GLU A CA 1
ATOM 1273 C C . GLU A 1 161 ? 0.785 17.106 13.598 1.00 78.62 161 GLU A C 1
ATOM 1275 O O . GLU A 1 161 ? -0.401 17.075 13.932 1.00 78.62 161 GLU A O 1
ATOM 1280 N N . PRO A 1 162 ? 1.705 16.342 14.221 1.00 85.12 162 PRO A N 1
ATOM 1281 C CA . PRO A 1 162 ? 3.159 16.279 14.013 1.00 85.12 162 PRO A CA 1
ATOM 1282 C C . PRO A 1 162 ? 3.563 15.458 12.774 1.00 85.12 162 PRO A C 1
ATOM 1284 O O . PRO A 1 162 ? 2.988 14.405 12.525 1.00 85.12 162 PRO A O 1
ATOM 1287 N N . ARG A 1 163 ? 4.598 15.913 12.050 1.00 88.88 163 ARG A N 1
ATOM 1288 C CA . ARG A 1 163 ? 5.158 15.215 10.879 1.00 88.88 163 ARG A CA 1
ATOM 1289 C C . ARG A 1 163 ? 6.655 14.959 11.010 1.00 88.88 163 ARG A C 1
ATOM 1291 O O . ARG A 1 163 ? 7.361 15.796 11.572 1.00 88.88 163 ARG A O 1
ATOM 1298 N N . TRP A 1 164 ? 7.131 13.843 10.459 1.00 91.44 164 TRP A N 1
ATOM 1299 C CA . TRP A 1 164 ? 8.544 13.450 10.480 1.00 91.44 164 TRP A CA 1
ATOM 1300 C C . TRP A 1 164 ? 9.069 13.041 9.110 1.00 91.44 164 TRP A C 1
ATOM 1302 O O . TRP A 1 164 ? 8.343 12.473 8.298 1.00 91.44 164 TRP A O 1
ATOM 1312 N N . VAL A 1 165 ? 10.356 13.275 8.860 1.00 92.31 165 VAL A N 1
ATOM 1313 C CA . VAL A 1 165 ? 10.977 13.011 7.550 1.00 92.31 165 VAL A CA 1
ATOM 1314 C C . VAL A 1 165 ? 12.152 12.049 7.685 1.00 92.31 165 VAL A C 1
ATOM 1316 O O . VAL A 1 165 ? 13.145 12.341 8.354 1.00 92.31 165 VAL A O 1
ATOM 1319 N N . ILE A 1 166 ? 12.068 10.912 6.993 1.00 93.94 166 ILE A N 1
ATOM 1320 C CA . ILE A 1 166 ? 13.174 9.965 6.837 1.00 93.94 166 ILE A CA 1
ATOM 1321 C C . ILE A 1 166 ? 13.774 10.163 5.445 1.00 93.94 166 ILE A C 1
ATOM 1323 O O . ILE A 1 166 ? 13.131 9.886 4.433 1.00 93.94 166 ILE A O 1
ATOM 1327 N N . SER A 1 167 ? 15.027 10.608 5.390 1.00 92.88 167 SER A N 1
ATOM 1328 C CA . SER A 1 167 ? 15.803 10.631 4.151 1.00 92.88 167 SER A CA 1
ATOM 1329 C C . SER A 1 167 ? 16.519 9.295 3.991 1.00 92.88 167 SER A C 1
ATOM 1331 O O . SER A 1 167 ? 17.315 8.898 4.845 1.00 92.88 167 SER A O 1
ATOM 1333 N N . MET A 1 168 ? 16.221 8.583 2.907 1.00 93.19 168 MET A N 1
ATOM 1334 C CA . MET A 1 168 ? 16.748 7.254 2.633 1.00 93.19 168 MET A CA 1
ATOM 1335 C C . MET A 1 168 ? 17.597 7.254 1.362 1.00 93.19 168 MET A C 1
ATOM 1337 O O . MET A 1 168 ? 17.127 7.529 0.255 1.00 93.19 168 MET A O 1
ATOM 1341 N N . GLY A 1 169 ? 18.851 6.840 1.532 1.00 91.12 169 GLY A N 1
ATOM 1342 C CA . GLY A 1 169 ? 19.809 6.647 0.455 1.00 91.12 169 GLY A CA 1
ATOM 1343 C C . GLY A 1 169 ? 20.751 7.833 0.256 1.00 91.12 169 GLY A C 1
ATOM 1344 O O . GLY A 1 169 ? 20.425 8.986 0.536 1.00 91.12 169 GLY A O 1
ATOM 1345 N N . SER A 1 170 ? 21.942 7.549 -0.273 1.00 87.44 170 SER A N 1
ATOM 1346 C CA . SER A 1 170 ? 22.999 8.542 -0.517 1.00 87.44 170 SER A CA 1
ATOM 1347 C C . SER A 1 170 ? 22.510 9.718 -1.369 1.00 87.44 170 SER A C 1
ATOM 1349 O O . SER A 1 170 ? 22.882 10.867 -1.128 1.00 87.44 170 SER A O 1
ATOM 1351 N N . CYS A 1 171 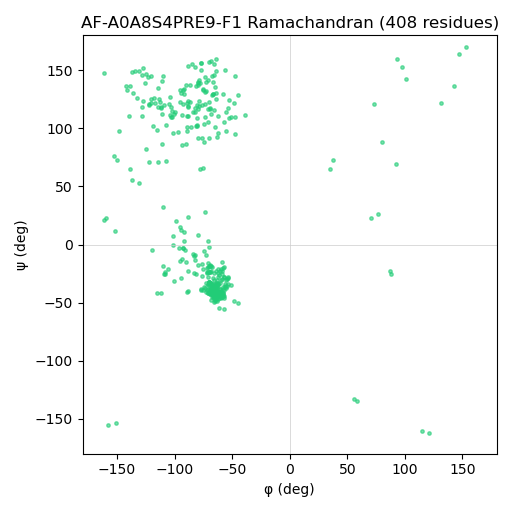? 21.624 9.430 -2.323 1.00 90.25 171 CYS A N 1
ATOM 1352 C CA . CYS A 1 171 ? 21.044 10.409 -3.228 1.00 90.25 171 CYS A CA 1
ATOM 1353 C C . CYS A 1 171 ? 20.110 11.401 -2.520 1.00 90.25 171 CYS A C 1
ATOM 1355 O O . CYS A 1 171 ? 20.210 12.599 -2.771 1.00 90.25 171 CYS A O 1
ATOM 1357 N N . ALA A 1 172 ? 19.253 10.935 -1.606 1.00 89.00 172 ALA A N 1
ATOM 1358 C CA . ALA A 1 172 ? 18.370 11.806 -0.828 1.00 89.00 172 ALA A CA 1
ATOM 1359 C C . ALA A 1 172 ? 19.148 12.587 0.243 1.00 89.00 172 ALA A C 1
ATOM 1361 O O . ALA A 1 172 ? 18.883 13.766 0.465 1.00 89.00 172 ALA A O 1
ATOM 1362 N N . ASN A 1 173 ? 20.151 11.953 0.861 1.00 88.81 173 ASN A N 1
ATOM 1363 C CA . ASN A 1 173 ? 20.912 12.542 1.965 1.00 88.81 173 ASN A CA 1
ATOM 1364 C C . ASN A 1 173 ? 21.806 13.703 1.508 1.00 88.81 173 ASN A C 1
ATOM 1366 O O . ASN A 1 173 ? 21.947 14.686 2.225 1.00 88.81 173 ASN A O 1
ATOM 1370 N N . GLY A 1 174 ? 22.403 13.604 0.317 1.00 84.69 174 GLY A N 1
ATOM 1371 C CA . GLY A 1 174 ? 23.373 14.598 -0.146 1.00 84.69 174 GLY A CA 1
ATOM 1372 C C . GLY A 1 174 ? 23.631 14.602 -1.650 1.00 84.69 174 GLY A C 1
ATOM 1373 O O . GLY A 1 174 ? 24.692 15.040 -2.077 1.00 84.69 174 GLY A O 1
ATOM 1374 N N . GLY A 1 175 ? 22.723 14.074 -2.475 1.00 83.75 175 GLY A N 1
ATOM 1375 C CA . GLY A 1 175 ? 22.897 13.949 -3.930 1.00 83.75 175 GLY A CA 1
ATOM 1376 C C . GLY A 1 175 ? 23.617 12.669 -4.380 1.00 83.75 175 GLY A C 1
ATOM 1377 O O . GLY A 1 175 ? 23.378 12.200 -5.490 1.00 83.75 175 GLY A O 1
ATOM 1378 N N . GLY A 1 176 ? 24.407 12.033 -3.507 1.00 87.38 176 GLY A N 1
ATOM 1379 C CA . GLY A 1 176 ? 25.015 10.719 -3.752 1.00 87.38 176 GLY A CA 1
ATOM 1380 C C . GLY A 1 176 ? 25.852 10.679 -5.033 1.00 87.38 176 GLY A C 1
ATOM 1381 O O . GLY A 1 176 ? 26.625 11.595 -5.299 1.00 87.38 176 GLY A O 1
ATOM 1382 N N . TYR A 1 177 ? 25.659 9.641 -5.851 1.00 88.62 177 TYR A N 1
ATOM 1383 C CA . TYR A 1 177 ? 26.317 9.517 -7.161 1.00 88.62 177 TYR A CA 1
ATOM 1384 C C . TYR A 1 177 ? 26.027 10.713 -8.090 1.00 88.62 177 TYR A C 1
ATOM 1386 O O . TYR A 1 177 ? 26.851 11.093 -8.914 1.00 88.62 177 TYR A O 1
ATOM 1394 N N . TYR A 1 178 ? 24.876 11.362 -7.909 1.00 89.62 178 TYR A N 1
ATOM 1395 C CA . TYR A 1 178 ? 24.413 12.483 -8.722 1.00 89.62 178 TYR A CA 1
ATOM 1396 C C . TYR A 1 178 ? 24.750 13.856 -8.123 1.00 89.62 178 TYR A C 1
ATOM 1398 O O . TYR A 1 178 ? 24.193 14.862 -8.562 1.00 89.62 178 TYR A O 1
ATOM 1406 N N . HIS A 1 179 ? 25.659 13.935 -7.145 1.00 88.25 179 HIS A N 1
ATOM 1407 C CA . HIS A 1 179 ? 25.984 15.180 -6.436 1.00 88.25 179 HIS A CA 1
ATOM 1408 C C . HIS A 1 179 ? 26.401 16.337 -7.364 1.00 88.25 179 HIS A C 1
ATOM 1410 O O . HIS A 1 179 ? 26.034 17.491 -7.126 1.00 88.25 179 HIS A O 1
ATOM 1416 N N . TYR A 1 180 ? 27.140 16.026 -8.434 1.00 90.06 180 TYR A N 1
ATOM 1417 C CA . TYR A 1 180 ? 27.608 17.003 -9.425 1.00 90.06 180 TYR A CA 1
ATOM 1418 C C . TYR A 1 180 ? 26.645 17.206 -10.599 1.00 90.06 180 TYR A C 1
ATOM 1420 O O . TYR A 1 180 ? 26.888 18.061 -11.448 1.00 90.06 180 TYR A O 1
ATOM 1428 N N . SER A 1 181 ? 25.553 16.443 -10.668 1.00 89.06 181 SER A N 1
ATOM 1429 C CA . SER A 1 181 ? 24.573 16.611 -11.738 1.00 89.06 181 SER A CA 1
ATOM 1430 C C . SER A 1 181 ? 23.753 17.887 -11.530 1.00 89.06 181 SER A C 1
ATOM 1432 O O . SER A 1 181 ? 23.351 18.217 -10.414 1.00 89.06 181 SER A O 1
ATOM 1434 N N . TYR A 1 182 ? 23.473 18.605 -12.617 1.00 91.69 182 TYR A N 1
ATOM 1435 C CA . TYR A 1 182 ? 22.673 19.834 -12.578 1.00 91.69 182 TYR A CA 1
ATOM 1436 C C . TYR A 1 182 ? 21.185 19.569 -12.297 1.00 91.69 182 TYR A C 1
ATOM 1438 O O . TYR A 1 182 ? 20.450 20.477 -11.919 1.00 91.69 182 TYR A O 1
ATOM 1446 N N . SER A 1 183 ? 20.722 18.336 -12.516 1.00 89.44 183 SER A N 1
ATOM 1447 C CA . SER A 1 183 ? 19.312 17.950 -12.454 1.00 89.44 183 SER A CA 1
ATOM 1448 C C . SER A 1 183 ? 18.858 17.482 -11.069 1.00 89.44 183 SER A C 1
ATOM 1450 O O . SER A 1 183 ? 17.649 17.389 -10.839 1.00 89.44 183 SER A O 1
ATOM 1452 N N . VAL A 1 184 ? 19.786 17.180 -10.154 1.00 91.44 184 VAL A N 1
ATOM 1453 C CA . VAL A 1 184 ? 19.503 16.599 -8.831 1.00 91.44 184 VAL A CA 1
ATOM 1454 C C . VAL A 1 184 ? 19.791 17.602 -7.715 1.00 91.44 184 VAL A C 1
ATOM 1456 O O . VAL A 1 184 ? 20.766 18.351 -7.747 1.00 91.44 184 VAL A O 1
ATOM 1459 N N . VAL A 1 185 ? 18.934 17.607 -6.697 1.00 87.69 185 VAL A N 1
ATOM 1460 C CA . VAL A 1 185 ? 19.120 18.409 -5.490 1.00 87.69 185 VAL A CA 1
ATOM 1461 C C . VAL A 1 185 ? 20.201 17.756 -4.633 1.00 87.69 185 VAL A C 1
ATOM 1463 O O . VAL A 1 185 ? 20.166 16.557 -4.367 1.00 87.69 185 VAL A O 1
ATOM 1466 N N . ARG A 1 186 ? 21.148 18.550 -4.129 1.00 87.38 186 ARG A N 1
ATOM 1467 C CA . ARG A 1 186 ? 22.269 18.070 -3.296 1.00 87.38 186 ARG A CA 1
ATOM 1468 C C . ARG A 1 186 ? 21.867 17.679 -1.860 1.00 87.38 186 ARG A C 1
ATOM 1470 O O . ARG A 1 186 ? 22.679 17.809 -0.952 1.00 87.38 186 ARG A O 1
ATOM 1477 N N . GLY A 1 187 ? 20.622 17.260 -1.646 1.00 88.19 187 GLY A N 1
ATOM 1478 C CA . GLY A 1 187 ? 20.079 16.857 -0.348 1.00 88.19 187 GLY A CA 1
ATOM 1479 C C . GLY A 1 187 ? 18.625 17.285 -0.145 1.00 88.19 187 GLY A C 1
ATOM 1480 O O . GLY A 1 187 ? 18.260 18.426 -0.428 1.00 88.19 187 GLY A O 1
ATOM 1481 N N . CYS A 1 188 ? 17.809 16.378 0.389 1.00 86.69 188 CYS A N 1
ATOM 1482 C CA . CYS A 1 188 ? 16.410 16.626 0.742 1.00 86.69 188 CYS A CA 1
ATOM 1483 C C . CYS A 1 188 ? 16.255 17.759 1.774 1.00 86.69 188 CYS A C 1
ATOM 1485 O O . CYS A 1 188 ? 15.287 18.520 1.716 1.00 86.69 188 CYS A O 1
ATOM 1487 N N . ASP A 1 189 ? 17.253 17.915 2.648 1.00 87.12 189 ASP A N 1
ATOM 1488 C CA . ASP A 1 189 ? 17.292 18.908 3.730 1.00 87.12 189 ASP A CA 1
ATOM 1489 C C . ASP A 1 189 ? 17.185 20.359 3.240 1.00 87.12 189 ASP A C 1
ATOM 1491 O O . ASP A 1 189 ? 16.718 21.245 3.946 1.00 87.12 189 ASP A O 1
ATOM 1495 N N . ARG A 1 190 ? 17.543 20.610 1.974 1.00 85.69 190 ARG A N 1
ATOM 1496 C CA . ARG A 1 190 ? 17.407 21.936 1.357 1.00 85.69 190 ARG A CA 1
ATOM 1497 C C . ARG A 1 190 ? 15.955 22.359 1.123 1.00 85.69 190 ARG A C 1
ATOM 1499 O O . ARG A 1 190 ? 15.714 23.531 0.857 1.00 85.69 190 ARG A O 1
ATOM 1506 N N . ILE A 1 191 ? 15.009 21.418 1.137 1.00 87.50 191 ILE A N 1
ATOM 1507 C CA . ILE A 1 191 ? 13.594 21.658 0.807 1.00 87.50 191 ILE A CA 1
ATOM 1508 C C . ILE A 1 191 ? 12.708 21.417 2.030 1.00 87.50 191 ILE A C 1
ATOM 1510 O O . ILE A 1 191 ? 11.756 22.164 2.276 1.00 87.50 191 ILE A O 1
ATOM 1514 N N . VAL A 1 192 ? 12.996 20.351 2.775 1.00 88.06 192 VAL A N 1
ATOM 1515 C CA . VAL A 1 192 ? 12.210 19.879 3.916 1.00 88.06 192 VAL A CA 1
ATOM 1516 C C . VAL A 1 192 ? 13.176 19.457 5.023 1.00 88.06 192 VAL A C 1
ATOM 1518 O O . VAL A 1 192 ? 14.142 18.766 4.705 1.00 88.06 192 VAL A O 1
ATOM 1521 N N . PRO A 1 193 ? 12.923 19.813 6.297 1.00 87.75 193 PRO A N 1
ATOM 1522 C CA . PRO A 1 193 ? 13.793 19.415 7.401 1.00 87.75 193 PRO A CA 1
ATOM 1523 C C . PRO A 1 193 ? 13.804 17.894 7.567 1.00 87.75 193 PRO A C 1
ATOM 1525 O O . PRO A 1 193 ? 12.750 17.283 7.729 1.00 87.75 193 PRO A O 1
ATOM 1528 N N . VAL A 1 194 ? 14.987 17.282 7.548 1.00 88.94 194 VAL A N 1
ATOM 1529 C CA . VAL A 1 194 ? 15.126 15.828 7.710 1.00 88.94 194 VAL A CA 1
ATOM 1530 C C . VAL A 1 194 ? 15.345 15.459 9.178 1.00 88.94 194 VAL A C 1
ATOM 1532 O O . VAL A 1 194 ? 16.207 16.016 9.855 1.00 88.94 194 VAL A O 1
ATOM 1535 N N . ASP A 1 195 ? 14.608 14.462 9.675 1.00 89.00 195 ASP A N 1
ATOM 1536 C CA . ASP A 1 195 ? 14.752 13.987 11.051 1.00 89.00 195 ASP A CA 1
ATOM 1537 C C . ASP A 1 195 ? 15.803 12.899 11.220 1.00 89.00 195 ASP A C 1
ATOM 1539 O O . ASP A 1 195 ? 16.476 12.866 12.259 1.00 89.00 195 ASP A O 1
ATOM 1543 N N . ILE A 1 196 ? 15.866 11.977 10.254 1.00 90.31 196 ILE A N 1
ATOM 1544 C CA . ILE A 1 196 ? 16.732 10.795 10.259 1.00 90.31 196 ILE A CA 1
ATOM 1545 C C . ILE A 1 196 ? 17.266 10.534 8.859 1.00 90.31 196 ILE A C 1
ATOM 1547 O O . ILE A 1 196 ? 16.525 10.553 7.877 1.00 90.31 196 ILE A O 1
ATOM 1551 N N . TYR A 1 197 ? 18.557 10.219 8.806 1.00 91.75 197 TYR A N 1
ATOM 1552 C CA . TYR A 1 197 ? 19.271 9.858 7.592 1.00 91.75 197 TYR A CA 1
ATOM 1553 C C . TYR A 1 197 ? 19.621 8.370 7.612 1.00 91.75 197 TYR A C 1
ATOM 1555 O O . TYR A 1 197 ? 20.371 7.914 8.480 1.00 91.75 197 TYR A O 1
ATOM 1563 N N . VAL A 1 198 ? 19.120 7.624 6.627 1.00 91.44 198 VAL A N 1
ATOM 1564 C CA . VAL A 1 198 ? 19.470 6.218 6.396 1.00 91.44 198 VAL A CA 1
ATOM 1565 C C . VAL A 1 198 ? 20.511 6.150 5.271 1.00 91.44 198 VAL A C 1
ATOM 1567 O O . VAL A 1 198 ? 20.210 6.533 4.133 1.00 91.44 198 VAL A O 1
ATOM 1570 N N . PRO A 1 199 ? 21.753 5.719 5.550 1.00 89.62 199 PRO A N 1
ATOM 1571 C CA . PRO A 1 199 ? 22.797 5.582 4.540 1.00 89.62 199 PRO A CA 1
ATOM 1572 C C . PRO A 1 199 ? 22.590 4.322 3.686 1.00 89.62 199 PRO A C 1
ATOM 1574 O O . PRO A 1 199 ? 22.065 3.320 4.160 1.00 89.62 199 PRO A O 1
ATOM 1577 N N . GLY A 1 200 ? 23.029 4.365 2.425 1.00 87.69 200 GLY A N 1
ATOM 1578 C CA . GLY A 1 200 ? 23.004 3.224 1.498 1.00 87.69 200 GLY A CA 1
ATOM 1579 C C . GLY A 1 200 ? 22.769 3.639 0.043 1.00 87.69 200 GLY A C 1
ATOM 1580 O O . GLY A 1 200 ? 22.354 4.768 -0.218 1.00 87.69 200 GLY A O 1
ATOM 1581 N N . CYS A 1 201 ? 23.052 2.760 -0.921 1.00 87.81 201 CYS A N 1
ATOM 1582 C CA . CYS A 1 201 ? 22.811 3.023 -2.346 1.00 87.81 201 CYS A CA 1
ATOM 1583 C C . CYS A 1 201 ? 22.575 1.724 -3.155 1.00 87.81 201 CYS A C 1
ATOM 1585 O O . CYS A 1 201 ? 23.470 1.311 -3.891 1.00 87.81 201 CYS A O 1
ATOM 1587 N N . PRO A 1 202 ? 21.385 1.096 -3.059 1.00 90.94 202 PRO A N 1
ATOM 1588 C CA . PRO A 1 202 ? 20.300 1.399 -2.122 1.00 90.94 202 PRO A CA 1
ATOM 1589 C C . PRO A 1 202 ? 20.605 0.865 -0.703 1.00 90.94 202 PRO A C 1
ATOM 1591 O O . PRO A 1 202 ? 21.433 -0.031 -0.549 1.00 90.94 202 PRO A O 1
ATOM 1594 N N . PRO A 1 203 ? 20.014 1.435 0.362 1.00 89.62 203 PRO A N 1
ATOM 1595 C CA . PRO A 1 203 ? 20.079 0.840 1.699 1.00 89.62 203 PRO A CA 1
ATOM 1596 C C . PRO A 1 203 ? 19.340 -0.490 1.732 1.00 89.62 203 PRO A C 1
ATOM 1598 O O . PRO A 1 203 ? 18.294 -0.601 1.104 1.00 89.62 203 PRO A O 1
ATOM 1601 N N . THR A 1 204 ? 19.823 -1.445 2.521 1.00 91.56 204 THR A N 1
ATOM 1602 C CA . THR A 1 204 ? 19.081 -2.682 2.789 1.00 91.56 204 THR A CA 1
ATOM 1603 C C . THR A 1 204 ? 17.777 -2.373 3.533 1.00 91.56 204 THR A C 1
ATOM 1605 O O . THR A 1 204 ? 17.720 -1.439 4.341 1.00 91.56 204 THR A O 1
ATOM 1608 N N . ALA A 1 205 ? 16.736 -3.180 3.315 1.00 90.56 205 ALA A N 1
ATOM 1609 C CA . ALA A 1 205 ? 15.478 -3.084 4.065 1.00 90.56 205 ALA A CA 1
ATOM 1610 C C . ALA A 1 205 ? 15.681 -3.074 5.598 1.00 90.56 205 ALA A C 1
ATOM 1612 O O . ALA A 1 205 ? 14.991 -2.354 6.317 1.00 90.56 205 ALA A O 1
ATOM 1613 N N . GLU A 1 206 ? 16.680 -3.802 6.105 1.00 90.12 206 GLU A N 1
ATOM 1614 C CA . GLU A 1 206 ? 17.056 -3.818 7.527 1.00 90.12 206 GLU A CA 1
ATOM 1615 C C . GLU A 1 206 ? 17.599 -2.470 8.015 1.00 90.12 206 GLU A C 1
ATOM 1617 O O . GLU A 1 206 ? 17.260 -2.025 9.114 1.00 90.12 206 GLU A O 1
ATOM 1622 N N . ALA A 1 207 ? 18.409 -1.788 7.198 1.00 90.94 207 ALA A N 1
ATOM 1623 C CA . ALA A 1 207 ? 18.923 -0.462 7.529 1.00 90.94 207 ALA A CA 1
ATOM 1624 C C . ALA A 1 207 ? 17.791 0.571 7.598 1.00 90.94 207 ALA A C 1
ATOM 1626 O O . ALA A 1 207 ? 17.786 1.430 8.484 1.00 90.94 207 ALA A O 1
ATOM 1627 N N . LEU A 1 208 ? 16.802 0.464 6.703 1.00 92.25 208 LEU A N 1
ATOM 1628 C CA . LEU A 1 208 ? 15.606 1.300 6.756 1.00 92.25 208 LEU A CA 1
ATOM 1629 C C . LEU A 1 208 ? 14.770 1.004 8.007 1.00 92.25 208 LEU A C 1
ATOM 1631 O O . LEU A 1 208 ? 14.389 1.939 8.711 1.00 92.25 208 LEU A O 1
ATOM 1635 N N . LEU A 1 209 ? 14.559 -0.275 8.333 1.00 90.38 209 LEU A N 1
ATOM 1636 C CA . LEU A 1 209 ? 13.845 -0.691 9.540 1.00 90.38 209 LEU A CA 1
ATOM 1637 C C . LEU A 1 209 ? 14.527 -0.158 10.808 1.00 90.38 209 LEU A C 1
ATOM 1639 O O . LEU A 1 209 ? 13.867 0.373 11.701 1.00 90.38 209 LEU A O 1
ATOM 1643 N N . TYR A 1 210 ? 15.858 -0.219 10.871 1.00 90.75 210 TYR A N 1
ATOM 1644 C CA . TYR A 1 210 ? 16.615 0.378 11.967 1.00 90.75 210 TYR A CA 1
ATOM 1645 C C . TYR A 1 210 ? 16.428 1.902 12.034 1.00 90.75 210 TYR A C 1
ATOM 1647 O O . TYR A 1 210 ? 16.247 2.451 13.124 1.00 90.75 210 TYR A O 1
ATOM 1655 N N . GLY A 1 211 ? 16.409 2.586 10.886 1.00 90.62 211 GLY A N 1
ATOM 1656 C CA . GLY A 1 211 ? 16.090 4.014 10.801 1.00 90.62 211 GLY A CA 1
ATOM 1657 C C . GLY A 1 211 ? 14.709 4.349 11.377 1.00 90.62 211 GLY A C 1
ATOM 1658 O O . GLY A 1 211 ? 14.575 5.304 12.144 1.00 90.62 211 GLY A O 1
ATOM 1659 N N . VAL A 1 212 ? 13.701 3.520 11.100 1.00 91.00 212 VAL A N 1
ATOM 1660 C CA . VAL A 1 212 ? 12.350 3.648 11.672 1.00 91.00 212 VAL A CA 1
ATOM 1661 C C . VAL A 1 212 ? 12.359 3.429 13.191 1.00 91.00 212 VAL A C 1
ATOM 1663 O O . VAL A 1 212 ? 11.800 4.235 13.935 1.00 91.00 212 VAL A O 1
ATOM 1666 N N . LEU A 1 213 ? 13.067 2.415 13.697 1.00 90.38 213 LEU A N 1
ATOM 1667 C CA . LEU A 1 213 ? 13.225 2.202 15.145 1.00 90.38 213 LEU A CA 1
ATOM 1668 C C . LEU A 1 213 ? 13.944 3.379 15.827 1.00 90.38 213 LEU A C 1
ATOM 1670 O O . LEU A 1 213 ? 13.661 3.732 16.976 1.00 90.38 213 LEU A O 1
ATOM 1674 N N . GLN A 1 214 ? 14.888 4.011 15.133 1.00 90.31 214 GLN A N 1
ATOM 1675 C CA . GLN A 1 214 ? 15.566 5.212 15.607 1.00 90.31 214 GLN A CA 1
ATOM 1676 C C . GLN A 1 214 ? 14.622 6.422 15.622 1.00 90.31 214 GLN A C 1
ATOM 1678 O O . GLN A 1 214 ? 14.697 7.221 16.561 1.00 90.31 214 GLN A O 1
ATOM 1683 N N . LEU A 1 215 ? 13.676 6.502 14.678 1.00 89.94 215 LEU A N 1
ATOM 1684 C CA . LEU A 1 215 ? 12.597 7.494 14.693 1.00 89.94 215 LEU A CA 1
ATOM 1685 C C . LEU A 1 215 ? 11.710 7.307 15.910 1.00 89.94 215 LEU A C 1
ATOM 1687 O O . LEU A 1 215 ? 11.516 8.250 16.669 1.00 89.94 215 LEU A O 1
ATOM 1691 N N . GLN A 1 216 ? 11.276 6.080 16.184 1.00 89.75 216 GLN A N 1
ATOM 1692 C CA . GLN A 1 216 ? 10.483 5.768 17.375 1.00 89.75 216 GLN A CA 1
ATOM 1693 C C . GLN A 1 216 ? 11.208 6.151 18.672 1.00 89.75 216 GLN A C 1
ATOM 1695 O O . GLN A 1 216 ? 10.597 6.676 19.606 1.00 89.75 216 GLN A O 1
ATOM 1700 N N . LYS A 1 217 ? 12.532 5.942 18.737 1.00 87.75 217 LYS A N 1
ATOM 1701 C CA . LYS A 1 217 ? 13.362 6.393 19.869 1.00 87.75 217 LYS A CA 1
ATOM 1702 C C . LYS A 1 217 ? 13.434 7.919 19.966 1.00 87.75 217 LYS A C 1
ATOM 1704 O O . LYS A 1 217 ? 13.488 8.425 21.085 1.00 87.75 217 LYS A O 1
ATOM 1709 N N . LYS A 1 218 ? 13.452 8.638 18.838 1.00 83.94 218 LYS A N 1
ATOM 1710 C CA . LYS A 1 218 ? 13.417 10.108 18.787 1.00 83.94 218 LYS A CA 1
ATOM 1711 C C . LYS A 1 218 ? 12.055 10.635 19.252 1.00 83.94 218 LYS A C 1
ATOM 1713 O O . LYS A 1 218 ? 12.026 11.464 20.155 1.00 83.94 218 LYS A O 1
ATOM 1718 N N . VAL A 1 219 ? 10.955 10.077 18.737 1.00 84.50 219 VAL A N 1
ATOM 1719 C CA . VAL A 1 219 ? 9.570 10.416 19.120 1.00 84.50 219 VAL A CA 1
ATOM 1720 C C . VAL A 1 219 ? 9.344 10.205 20.616 1.00 84.50 219 VAL A C 1
ATOM 1722 O O . VAL A 1 219 ? 8.817 11.089 21.280 1.00 84.50 219 VAL A O 1
ATOM 1725 N N . LYS A 1 220 ? 9.841 9.093 21.180 1.00 80.56 220 LYS A N 1
ATOM 1726 C CA . LYS A 1 220 ? 9.752 8.814 22.625 1.00 80.56 220 LYS A CA 1
ATOM 1727 C C . LYS A 1 220 ? 10.376 9.915 23.499 1.00 80.56 220 LYS A C 1
ATOM 1729 O O . LYS A 1 220 ? 9.988 10.054 24.648 1.00 80.56 220 LYS A O 1
ATOM 1734 N N . ARG A 1 221 ? 11.369 10.654 22.997 1.00 74.81 221 ARG A N 1
ATOM 1735 C CA . ARG A 1 221 ? 12.133 11.646 23.775 1.00 74.81 221 ARG A CA 1
ATOM 1736 C C . ARG A 1 221 ? 11.620 13.079 23.624 1.00 74.81 221 ARG A C 1
ATOM 1738 O O . ARG A 1 221 ? 12.192 13.971 24.245 1.00 74.81 221 ARG A O 1
ATOM 1745 N N . MET A 1 222 ? 10.609 13.320 22.789 1.00 70.00 222 MET A N 1
ATOM 1746 C CA . MET A 1 222 ? 10.093 14.671 22.565 1.00 70.00 222 MET A CA 1
ATOM 1747 C C . MET A 1 222 ? 9.298 15.165 23.777 1.00 70.00 222 MET A C 1
ATOM 1749 O O . MET A 1 222 ? 8.429 14.460 24.279 1.00 70.00 222 MET A O 1
ATOM 1753 N N . LYS A 1 223 ? 9.581 16.389 24.230 1.00 57.75 223 LYS A N 1
ATOM 1754 C CA . LYS A 1 223 ? 8.790 17.099 25.243 1.00 57.75 223 LYS A CA 1
ATOM 1755 C C . LYS A 1 223 ? 7.831 18.027 24.501 1.00 57.75 223 LYS A C 1
ATOM 1757 O O . LYS A 1 223 ? 8.255 19.095 24.076 1.00 57.75 223 LYS A O 1
ATOM 1762 N N . ASN A 1 224 ? 6.588 17.603 24.283 1.00 59.50 224 ASN A N 1
ATOM 1763 C CA . ASN A 1 224 ? 5.635 18.359 23.468 1.00 59.50 224 ASN A CA 1
ATOM 1764 C C . ASN A 1 224 ? 4.354 18.648 24.255 1.00 59.50 224 ASN A C 1
ATOM 1766 O O . ASN A 1 224 ? 3.330 18.008 24.020 1.00 59.50 224 ASN A O 1
ATOM 1770 N N . VAL A 1 225 ? 4.390 19.690 25.085 1.00 47.81 225 VAL A N 1
ATOM 1771 C CA . VAL A 1 225 ? 3.182 20.447 25.431 1.00 47.81 225 VAL A CA 1
ATOM 1772 C C . VAL A 1 225 ? 3.087 21.595 24.424 1.00 47.81 225 VAL A C 1
ATOM 1774 O O . VAL A 1 225 ? 4.064 22.310 24.240 1.00 47.81 225 VAL A O 1
ATOM 1777 N N . GLN A 1 226 ? 1.916 21.757 23.795 1.00 41.81 226 GLN A N 1
ATOM 1778 C CA . GLN A 1 226 ? 1.566 22.726 22.729 1.00 41.81 226 GLN A CA 1
ATOM 1779 C C . GLN A 1 226 ? 1.751 22.244 21.275 1.00 41.81 226 GLN A C 1
ATOM 1781 O O . GLN A 1 226 ? 2.568 22.760 20.527 1.00 41.81 226 GLN A O 1
ATOM 1786 N N . ALA A 1 227 ? 0.915 21.300 20.831 1.00 39.38 227 ALA A N 1
ATOM 1787 C CA . ALA A 1 227 ? 0.534 21.210 19.407 1.00 39.38 227 ALA A CA 1
ATOM 1788 C C . ALA A 1 227 ? -0.864 20.596 19.174 1.00 39.38 227 ALA A C 1
ATOM 1790 O O . ALA A 1 227 ? -1.204 20.241 18.053 1.00 39.38 227 ALA A O 1
ATOM 1791 N N . CYS A 1 228 ? -1.690 20.431 20.219 1.00 35.62 228 CYS A N 1
ATOM 1792 C CA . CYS A 1 228 ? -2.960 19.694 20.112 1.00 35.62 228 CYS A CA 1
ATOM 1793 C C . CYS A 1 228 ? -4.214 20.581 19.995 1.00 35.62 228 CYS A C 1
ATOM 1795 O O . CYS A 1 228 ? -5.327 20.069 20.037 1.00 35.62 228 CYS A O 1
ATOM 1797 N N . LEU A 1 229 ? -4.075 21.902 19.852 1.00 35.22 229 LEU A N 1
ATOM 1798 C CA . LEU A 1 229 ? -5.221 22.809 19.728 1.00 35.22 229 LEU A CA 1
ATOM 1799 C C . LEU A 1 229 ? -5.150 23.609 18.430 1.00 35.22 229 LEU A C 1
ATOM 1801 O O . LEU A 1 229 ? -4.948 24.818 18.435 1.00 35.22 229 LEU A O 1
ATOM 1805 N N . VAL A 1 230 ? -5.382 22.929 17.310 1.00 34.50 230 VAL A N 1
ATOM 1806 C CA . VAL A 1 230 ? -6.001 23.584 16.155 1.00 34.50 230 VAL A CA 1
ATOM 1807 C C . VAL A 1 230 ? -7.317 22.862 15.876 1.00 34.50 230 VAL A C 1
ATOM 1809 O O . VAL A 1 230 ? -7.309 21.773 15.300 1.00 34.50 230 VAL A O 1
ATOM 1812 N N . PRO A 1 231 ? -8.468 23.432 16.271 1.00 30.91 231 PRO A N 1
ATOM 1813 C CA . PRO A 1 231 ? -9.755 22.946 15.811 1.00 30.91 231 PRO A CA 1
ATOM 1814 C C . PRO A 1 231 ? -9.893 23.321 14.333 1.00 30.91 231 PRO A C 1
ATOM 1816 O O . PRO A 1 231 ? -10.129 2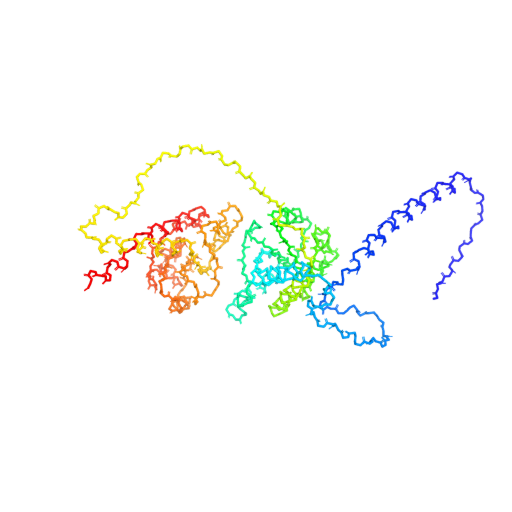4.480 13.991 1.00 30.91 231 PRO A O 1
ATOM 1819 N N . GLN A 1 232 ? -9.762 22.350 13.432 1.00 36.56 232 GLN A N 1
ATOM 1820 C CA . GLN A 1 232 ? -10.170 22.527 12.038 1.00 36.56 232 GLN A CA 1
ATOM 1821 C C . GLN A 1 232 ? -11.702 22.479 11.974 1.00 36.56 232 GLN A C 1
ATOM 1823 O O . GLN A 1 232 ? -12.318 21.428 11.800 1.00 36.56 232 GLN A O 1
ATOM 1828 N N . ARG A 1 233 ? -12.334 23.643 12.151 1.00 30.70 233 ARG A N 1
ATOM 1829 C CA . ARG A 1 233 ? -13.766 23.843 11.917 1.00 30.70 233 ARG A CA 1
ATOM 1830 C C . ARG A 1 233 ? -14.011 23.918 10.410 1.00 30.70 233 ARG A C 1
ATOM 1832 O O . ARG A 1 233 ? -13.951 24.995 9.824 1.00 30.70 233 ARG A O 1
ATOM 1839 N N . SER A 1 234 ? -14.309 22.786 9.780 1.00 30.77 234 SER A N 1
ATOM 1840 C CA . SER A 1 234 ? -14.868 22.793 8.426 1.00 30.77 234 SER A CA 1
ATOM 1841 C C . SER A 1 234 ? -16.379 23.036 8.510 1.00 30.77 234 SER A C 1
ATOM 1843 O O . SER A 1 234 ? -17.118 22.275 9.128 1.00 30.77 234 SER A O 1
ATOM 1845 N N . LYS A 1 235 ? -16.852 24.143 7.928 1.00 26.89 235 LYS A N 1
ATOM 1846 C CA . LYS A 1 235 ? -18.271 24.314 7.601 1.00 26.89 235 LYS A CA 1
ATOM 1847 C C . LYS A 1 235 ? -18.505 23.583 6.282 1.00 26.89 235 LYS A C 1
ATOM 1849 O O . LYS A 1 235 ? -18.122 24.090 5.233 1.00 26.89 235 LYS A O 1
ATOM 1854 N N . SER A 1 236 ? -19.084 22.390 6.333 1.00 29.25 236 SER A N 1
ATOM 1855 C CA . SER A 1 236 ? -19.632 21.737 5.146 1.00 29.25 236 SER A CA 1
ATOM 1856 C C . SER A 1 236 ? -21.041 22.268 4.899 1.00 29.25 236 SER A C 1
ATOM 1858 O O . SER A 1 236 ? -21.938 22.051 5.709 1.00 29.25 236 SER A O 1
ATOM 1860 N N . THR A 1 237 ? -21.230 22.980 3.793 1.00 32.84 237 THR A N 1
ATOM 1861 C CA . THR A 1 237 ? -22.543 23.367 3.275 1.00 32.84 237 THR A CA 1
ATOM 1862 C C . THR A 1 237 ? -23.257 22.105 2.797 1.00 32.84 237 THR A C 1
ATOM 1864 O O . THR A 1 237 ? -22.818 21.454 1.847 1.00 32.84 237 THR A O 1
ATOM 1867 N N . GLU A 1 238 ? -24.328 21.723 3.485 1.00 31.42 238 GLU A N 1
ATOM 1868 C CA . GLU A 1 238 ? -25.174 20.600 3.094 1.00 31.42 238 GLU A CA 1
ATOM 1869 C C . GLU A 1 238 ? -25.965 20.979 1.838 1.00 31.42 238 GLU A C 1
ATOM 1871 O O . GLU A 1 238 ? -26.776 21.902 1.843 1.00 31.42 238 GLU A O 1
ATOM 1876 N N . THR A 1 239 ? -25.713 20.268 0.740 1.00 32.25 239 THR A N 1
ATOM 1877 C CA . THR A 1 239 ? -26.601 20.260 -0.424 1.00 32.25 239 THR A CA 1
ATOM 1878 C C . THR A 1 239 ? -27.542 19.070 -0.284 1.00 32.25 239 THR A C 1
ATOM 1880 O O . THR A 1 239 ? -27.116 17.957 0.029 1.00 32.25 239 THR A O 1
ATOM 1883 N N . ALA A 1 240 ? -28.840 19.319 -0.453 1.00 33.62 240 ALA A N 1
ATOM 1884 C CA . ALA A 1 240 ? -29.885 18.315 -0.319 1.00 33.62 240 ALA A CA 1
ATOM 1885 C C . ALA A 1 240 ? -29.731 17.240 -1.405 1.00 33.62 240 ALA A C 1
ATOM 1887 O O . ALA A 1 240 ? -30.093 17.438 -2.562 1.00 33.62 240 ALA A O 1
ATOM 1888 N N . ILE A 1 241 ? -29.167 16.095 -1.020 1.00 38.03 241 ILE A N 1
ATOM 1889 C CA . ILE A 1 241 ? -29.101 14.905 -1.865 1.00 38.03 241 ILE A CA 1
ATOM 1890 C C . ILE A 1 241 ? -30.463 14.214 -1.811 1.00 38.03 241 ILE A C 1
ATOM 1892 O O . ILE A 1 241 ? -30.918 13.768 -0.754 1.00 38.03 241 ILE A O 1
ATOM 1896 N N . GLU A 1 242 ? -31.091 14.102 -2.975 1.00 31.28 242 GLU A N 1
ATOM 1897 C CA . GLU A 1 242 ? -32.315 13.346 -3.204 1.00 31.28 242 GLU A CA 1
ATOM 1898 C C . GLU A 1 242 ? -32.130 11.886 -2.742 1.00 31.28 242 GLU A C 1
ATOM 1900 O O . GLU A 1 242 ? -31.303 11.125 -3.259 1.00 31.28 242 GLU A O 1
ATOM 1905 N N . ARG A 1 243 ? -32.867 11.492 -1.695 1.00 31.80 243 ARG A N 1
ATOM 1906 C CA . ARG A 1 243 ? -32.756 10.171 -1.063 1.00 31.80 243 ARG A CA 1
ATOM 1907 C C . ARG A 1 243 ? -33.312 9.084 -1.989 1.00 31.80 243 ARG A C 1
ATOM 1909 O O . ARG A 1 243 ? -34.481 8.715 -1.893 1.00 31.80 243 ARG A O 1
ATOM 1916 N N . LYS A 1 244 ? -32.463 8.476 -2.825 1.00 37.47 244 LYS A N 1
ATOM 1917 C CA . LYS A 1 244 ? -32.754 7.138 -3.373 1.00 37.47 244 LYS A CA 1
ATOM 1918 C C . LYS A 1 244 ? -32.944 6.165 -2.207 1.00 37.47 244 LYS A C 1
ATOM 1920 O O . LYS A 1 244 ? -32.102 6.118 -1.313 1.00 37.47 244 LYS A O 1
ATOM 1925 N N . LYS A 1 245 ? -34.046 5.402 -2.216 1.00 29.67 245 LYS A N 1
ATOM 1926 C CA . LYS A 1 245 ? -34.417 4.447 -1.156 1.00 29.67 245 LYS A CA 1
ATOM 1927 C C . LYS A 1 245 ? -33.217 3.573 -0.772 1.00 29.67 245 LYS A C 1
ATOM 1929 O O . LYS A 1 245 ? -32.765 2.731 -1.547 1.00 29.67 245 LYS A O 1
ATOM 1934 N N . THR A 1 246 ? -32.685 3.805 0.424 1.00 42.62 246 THR A N 1
ATOM 1935 C CA . THR A 1 246 ? -31.583 3.034 0.994 1.00 42.62 246 THR A CA 1
ATOM 1936 C C . THR A 1 246 ? -32.055 1.606 1.233 1.00 42.62 246 THR A C 1
ATOM 1938 O O . THR A 1 246 ? -33.136 1.402 1.777 1.00 42.62 246 THR A O 1
ATOM 1941 N N . TYR A 1 247 ? -31.233 0.616 0.877 1.00 54.34 247 TYR A N 1
ATOM 1942 C CA . TYR A 1 247 ? -31.397 -0.752 1.371 1.00 54.34 247 TYR A CA 1
ATOM 1943 C C . TYR A 1 247 ? -31.508 -0.716 2.903 1.00 54.34 247 TYR A C 1
ATOM 1945 O O . TYR A 1 247 ? -30.522 -0.403 3.584 1.00 54.34 247 TYR A O 1
ATOM 1953 N N . SER A 1 248 ? -32.707 -0.996 3.411 1.00 49.31 248 SER A N 1
ATOM 1954 C CA . SER A 1 248 ? -32.986 -1.296 4.807 1.00 49.31 248 SER A CA 1
ATOM 1955 C C . SER A 1 248 ? -33.215 -2.810 4.906 1.00 49.31 248 SER A C 1
ATOM 1957 O O . SER A 1 248 ? -34.098 -3.344 4.239 1.00 49.31 248 SER A O 1
ATOM 1959 N N . PRO A 1 249 ? -32.429 -3.538 5.707 1.00 56.16 249 PRO A N 1
ATOM 1960 C CA . PRO A 1 249 ? -32.597 -4.984 5.873 1.00 56.16 249 PRO A CA 1
ATOM 1961 C C . PRO A 1 249 ? -33.868 -5.355 6.658 1.00 56.16 249 PRO A C 1
ATOM 1963 O O . PRO A 1 249 ? -34.178 -6.533 6.803 1.00 56.16 249 PRO A O 1
ATOM 1966 N N . PHE A 1 250 ? -34.625 -4.359 7.128 1.00 55.69 250 PHE A N 1
ATOM 1967 C CA . PHE A 1 250 ? -35.772 -4.473 8.036 1.00 55.69 250 PHE A CA 1
ATOM 1968 C C . PHE A 1 250 ? -37.116 -4.702 7.337 1.00 55.69 250 PHE A C 1
ATOM 1970 O O . PHE A 1 250 ? -38.150 -4.332 7.877 1.00 55.69 250 PHE A O 1
ATOM 1977 N N . GLN A 1 251 ? -37.124 -5.250 6.123 1.00 55.16 251 GLN A N 1
ATOM 1978 C CA . GLN A 1 251 ? -38.375 -5.375 5.370 1.00 55.16 251 GLN A CA 1
ATOM 1979 C C . GLN A 1 251 ? -39.235 -6.565 5.813 1.00 55.16 251 GLN A C 1
ATOM 1981 O O . GLN A 1 251 ? -40.426 -6.531 5.553 1.00 55.16 251 GLN A O 1
ATOM 1986 N N . ASN A 1 252 ? -38.673 -7.552 6.526 1.00 54.44 252 ASN A N 1
ATOM 1987 C CA . ASN A 1 252 ? -39.412 -8.692 7.082 1.00 54.44 252 ASN A CA 1
ATOM 1988 C C . ASN A 1 252 ? -38.765 -9.154 8.402 1.00 54.44 252 ASN A C 1
ATOM 1990 O O . ASN A 1 252 ? -37.781 -9.893 8.370 1.00 54.44 252 ASN A O 1
ATOM 1994 N N . THR A 1 253 ? -39.285 -8.722 9.553 1.00 53.84 253 THR A N 1
ATOM 1995 C CA . THR A 1 253 ? -38.934 -9.293 10.868 1.00 53.84 253 THR A CA 1
ATOM 1996 C C . THR A 1 253 ? -40.216 -9.649 11.606 1.00 53.84 253 THR A C 1
ATOM 1998 O O . THR A 1 253 ? -40.939 -8.744 12.020 1.00 53.84 253 THR A O 1
ATOM 2001 N N . ASN A 1 254 ? -40.485 -10.946 11.780 1.00 63.53 254 ASN A N 1
ATOM 2002 C CA . ASN A 1 254 ? -41.687 -11.429 12.472 1.00 63.53 254 ASN A CA 1
ATOM 2003 C C . ASN A 1 254 ? -41.418 -11.724 13.963 1.00 63.53 254 ASN A C 1
ATOM 2005 O O . ASN A 1 254 ? -42.358 -11.864 14.738 1.00 63.53 254 ASN A O 1
ATOM 2009 N N . SER A 1 255 ? -40.140 -11.798 14.372 1.00 78.69 255 SER A N 1
ATOM 2010 C CA . SER A 1 255 ? -39.695 -12.132 15.735 1.00 78.69 255 SER A CA 1
ATOM 2011 C C . SER A 1 255 ? -38.588 -11.195 16.249 1.00 78.69 255 SER A C 1
ATOM 2013 O O . SER A 1 255 ? -37.753 -10.704 15.482 1.00 78.69 255 SER A O 1
ATOM 2015 N N . THR A 1 256 ? -38.550 -10.975 17.569 1.00 81.56 256 THR A N 1
ATOM 2016 C CA . THR A 1 256 ? -37.535 -10.159 18.265 1.00 81.56 256 THR A CA 1
ATOM 2017 C C . THR A 1 256 ? -36.122 -10.730 18.113 1.00 81.56 256 THR A C 1
ATOM 2019 O O . THR A 1 256 ? -35.162 -9.968 17.982 1.00 81.56 256 THR A O 1
ATOM 2022 N N . ALA A 1 257 ? -35.993 -12.059 18.049 1.00 82.75 257 ALA A N 1
ATOM 2023 C CA . ALA A 1 257 ? -34.721 -12.740 17.814 1.00 82.75 257 ALA A CA 1
ATOM 2024 C C . ALA A 1 257 ? -34.178 -12.461 16.402 1.00 82.75 257 ALA A C 1
ATOM 2026 O O . ALA A 1 257 ? -33.009 -12.113 16.243 1.00 82.75 257 ALA A O 1
ATOM 2027 N N . GLU A 1 258 ? -35.030 -12.519 15.373 1.00 80.75 258 GLU A N 1
ATOM 2028 C CA . GLU A 1 258 ? -34.628 -12.199 13.995 1.00 80.75 258 GLU A CA 1
ATOM 2029 C C . GLU A 1 258 ? -34.202 -10.736 13.846 1.00 80.75 258 GLU A C 1
ATOM 2031 O O . GLU A 1 258 ? -33.247 -10.433 13.127 1.00 80.75 258 GLU A O 1
ATOM 2036 N N . TYR A 1 259 ? -34.878 -9.830 14.556 1.00 81.69 259 TYR A N 1
ATOM 2037 C CA . TYR A 1 259 ? -34.511 -8.419 14.594 1.00 81.69 259 TYR A CA 1
ATOM 2038 C C . TYR A 1 259 ? -33.133 -8.201 15.234 1.00 81.69 259 TYR A C 1
ATOM 2040 O O . TYR A 1 259 ? -32.303 -7.478 14.676 1.00 81.69 259 TYR A O 1
ATOM 2048 N N . ALA A 1 260 ? -32.854 -8.853 16.367 1.00 85.25 260 ALA A N 1
ATOM 2049 C CA . ALA A 1 260 ? -31.549 -8.780 17.021 1.00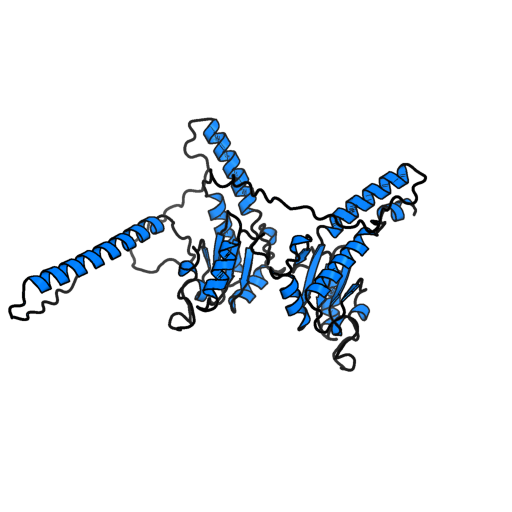 85.25 260 ALA A CA 1
ATOM 2050 C C . ALA A 1 260 ? -30.430 -9.325 16.116 1.00 85.25 260 ALA A C 1
ATOM 2052 O O . ALA A 1 260 ? -29.412 -8.660 15.925 1.00 85.25 260 ALA A O 1
ATOM 2053 N N . LEU A 1 261 ? -30.642 -10.479 15.477 1.00 85.31 261 LEU A N 1
ATOM 2054 C CA . LEU A 1 261 ? -29.665 -11.079 14.561 1.00 85.31 261 LEU A CA 1
ATOM 2055 C C . LEU A 1 261 ? -29.440 -10.223 13.309 1.00 85.31 261 LEU A C 1
ATOM 2057 O O . LEU A 1 261 ? -28.306 -10.091 12.859 1.00 85.31 261 LEU A O 1
ATOM 2061 N N . ALA A 1 262 ? -30.487 -9.572 12.787 1.00 81.88 262 ALA A N 1
ATOM 2062 C CA . ALA A 1 262 ? -30.356 -8.600 11.701 1.00 81.88 262 ALA A CA 1
ATOM 2063 C C . ALA A 1 262 ? -29.443 -7.427 12.079 1.00 81.88 262 ALA A C 1
ATOM 2065 O O . ALA A 1 262 ? -28.629 -6.990 11.268 1.00 81.88 262 ALA A O 1
ATOM 2066 N N . ARG A 1 263 ? -29.555 -6.927 13.316 1.00 84.12 263 ARG A N 1
ATOM 2067 C CA . ARG A 1 263 ? -28.708 -5.834 13.817 1.00 84.12 263 ARG A CA 1
ATOM 2068 C C . ARG A 1 263 ? -27.264 -6.268 14.008 1.00 84.12 263 ARG A C 1
ATOM 2070 O O . ARG A 1 263 ? -26.362 -5.499 13.685 1.00 84.12 263 ARG A O 1
ATOM 2077 N N . VAL A 1 264 ? -27.051 -7.489 14.492 1.00 87.62 264 VAL A N 1
ATOM 2078 C CA . VAL A 1 264 ? -25.710 -8.068 14.618 1.00 87.62 264 VAL A CA 1
ATOM 2079 C C . VAL A 1 264 ? -25.068 -8.236 13.239 1.00 87.62 264 VAL A C 1
ATOM 2081 O O . VAL A 1 264 ? -23.939 -7.790 13.051 1.00 87.62 264 VAL A O 1
ATOM 2084 N N . ASP A 1 265 ? -25.784 -8.789 12.255 1.00 86.38 265 ASP A N 1
ATOM 2085 C CA . ASP A 1 265 ? -25.289 -8.904 10.875 1.00 86.38 265 ASP A CA 1
ATOM 2086 C C . ASP A 1 265 ? -24.956 -7.530 10.274 1.00 86.38 265 ASP A C 1
ATOM 2088 O O . ASP A 1 265 ? -23.886 -7.349 9.693 1.00 86.38 265 ASP A O 1
ATOM 2092 N N . ASP A 1 266 ? -25.828 -6.535 10.447 1.00 85.25 266 ASP A N 1
ATOM 2093 C CA . ASP A 1 266 ? -25.584 -5.172 9.967 1.00 85.25 266 ASP A CA 1
ATOM 2094 C C . ASP A 1 266 ? -24.329 -4.549 10.575 1.00 85.25 266 ASP A C 1
ATOM 2096 O O . ASP A 1 266 ? -23.550 -3.918 9.855 1.00 85.25 266 ASP A O 1
ATOM 2100 N N . LEU A 1 267 ? -24.124 -4.731 11.881 1.00 88.38 267 LEU A N 1
ATOM 2101 C CA . LEU A 1 267 ? -22.947 -4.234 12.579 1.00 88.38 267 LEU A CA 1
ATOM 2102 C C . LEU A 1 267 ? -21.680 -4.928 12.068 1.00 88.38 267 LEU A C 1
ATOM 2104 O O . LEU A 1 267 ? -20.726 -4.252 11.688 1.00 88.38 267 LEU A O 1
ATOM 2108 N N . LEU A 1 268 ? -21.685 -6.260 11.978 1.00 89.69 268 LEU A N 1
ATOM 2109 C CA . LEU A 1 268 ? -20.546 -7.038 11.483 1.00 89.69 268 LEU A CA 1
ATOM 2110 C C . LEU A 1 268 ? -20.205 -6.695 10.028 1.00 89.69 268 LEU A C 1
ATOM 2112 O O . LEU A 1 268 ? -19.036 -6.519 9.682 1.00 89.69 268 LEU A O 1
ATOM 2116 N N . ASN A 1 269 ? -21.214 -6.557 9.170 1.00 89.69 269 ASN A N 1
ATOM 2117 C CA . ASN A 1 269 ? -21.025 -6.176 7.774 1.00 89.69 269 ASN A CA 1
ATOM 2118 C C . ASN A 1 269 ? -20.589 -4.718 7.626 1.00 89.69 269 ASN A C 1
ATOM 2120 O O . ASN A 1 269 ? -19.857 -4.390 6.690 1.00 89.69 269 ASN A O 1
ATOM 2124 N N . TRP A 1 270 ? -21.035 -3.832 8.521 1.00 90.00 270 TRP A N 1
ATOM 2125 C CA . TRP A 1 270 ? -20.550 -2.459 8.575 1.00 90.00 270 TRP A CA 1
ATOM 2126 C C . TRP A 1 270 ? -19.074 -2.411 8.962 1.00 90.00 270 TRP A C 1
ATOM 2128 O O . TRP A 1 270 ? -18.315 -1.763 8.246 1.00 90.00 270 TRP A O 1
ATOM 2138 N N . CYS A 1 271 ? -18.656 -3.165 9.982 1.00 90.88 271 CYS A N 1
ATOM 2139 C CA . CYS A 1 271 ? -17.246 -3.298 10.342 1.00 90.88 271 CYS A CA 1
ATOM 2140 C C . CYS A 1 271 ? -16.430 -3.815 9.146 1.00 90.88 271 CYS A C 1
ATOM 2142 O O . CYS A 1 271 ? -15.541 -3.114 8.669 1.00 90.88 271 CYS A O 1
ATOM 2144 N N . ARG A 1 272 ? -16.810 -4.963 8.565 1.00 90.88 272 ARG A N 1
ATOM 2145 C CA . ARG A 1 272 ? -16.093 -5.589 7.435 1.00 90.88 272 ARG A CA 1
ATOM 2146 C C . ARG A 1 272 ? -15.965 -4.681 6.213 1.00 90.88 272 ARG A C 1
ATOM 2148 O O . ARG A 1 272 ? -14.892 -4.572 5.637 1.00 90.88 272 ARG A O 1
ATOM 2155 N N . LYS A 1 2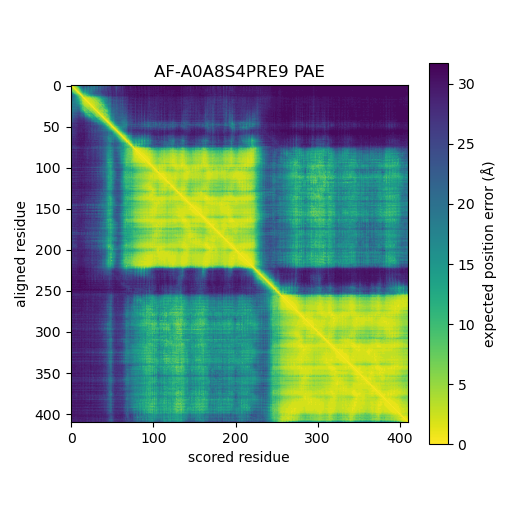73 ? -17.045 -4.008 5.797 1.00 90.12 273 LYS A N 1
ATOM 2156 C CA . LYS A 1 273 ? -16.993 -3.129 4.613 1.00 90.12 273 LYS A CA 1
ATOM 2157 C C . LYS A 1 273 ? -16.194 -1.843 4.868 1.00 90.12 273 LYS A C 1
ATOM 2159 O O . LYS A 1 273 ? -15.756 -1.223 3.904 1.00 90.12 273 LYS A O 1
ATOM 2164 N N . SER A 1 274 ? -16.093 -1.415 6.131 1.00 88.75 274 SER A N 1
ATOM 2165 C CA . SER A 1 274 ? -15.408 -0.181 6.536 1.00 88.75 274 SER A CA 1
ATOM 2166 C C . SER A 1 274 ? -13.895 -0.335 6.664 1.00 88.75 274 SER A C 1
ATOM 2168 O O . SER A 1 274 ? -13.209 0.673 6.737 1.00 88.75 274 SER A O 1
ATOM 2170 N N . SER A 1 275 ? -13.380 -1.566 6.677 1.00 90.62 275 SER A N 1
ATOM 2171 C CA . SER A 1 275 ? -11.959 -1.869 6.855 1.00 90.62 275 SER A CA 1
ATOM 2172 C C . SER A 1 275 ? -11.504 -2.955 5.877 1.00 90.62 275 SER A C 1
ATOM 2174 O O . SER A 1 275 ? -11.022 -3.999 6.296 1.00 90.62 275 SER A O 1
ATOM 2176 N N . LEU A 1 276 ? -11.709 -2.753 4.572 1.00 91.00 276 LEU A N 1
ATOM 2177 C CA . LEU A 1 276 ? -11.300 -3.742 3.569 1.00 91.00 276 LEU A CA 1
ATOM 2178 C C . LEU A 1 276 ? -9.806 -3.614 3.291 1.00 91.00 276 LEU A C 1
ATOM 2180 O O . LEU A 1 276 ? -9.371 -2.598 2.754 1.00 91.00 276 LEU A O 1
ATOM 2184 N N . TRP A 1 277 ? -9.014 -4.637 3.597 1.00 93.38 277 TRP A N 1
ATOM 2185 C CA . TRP A 1 277 ? -7.573 -4.607 3.326 1.00 93.38 277 TRP A CA 1
ATOM 2186 C C . TRP A 1 277 ? -7.225 -5.416 2.072 1.00 93.38 277 TRP A C 1
ATOM 2188 O O . TRP A 1 277 ? -7.099 -6.641 2.149 1.00 93.38 277 TRP A O 1
ATOM 2198 N N . PRO A 1 278 ? -7.105 -4.774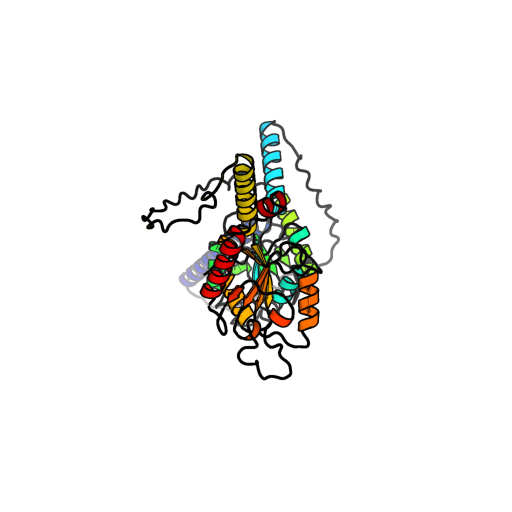 0.891 1.00 93.00 278 PRO A N 1
ATOM 2199 C CA . PRO A 1 278 ? -6.711 -5.460 -0.326 1.00 93.00 278 PRO A CA 1
ATOM 2200 C C . PRO A 1 278 ? -5.228 -5.824 -0.361 1.00 93.00 278 PRO A C 1
ATOM 2202 O O . PRO A 1 278 ? -4.342 -4.980 -0.211 1.00 93.00 278 PRO A O 1
ATOM 2205 N N . LEU A 1 279 ? -4.975 -7.078 -0.709 1.00 93.38 279 LEU A N 1
ATOM 2206 C CA . LEU A 1 279 ? -3.721 -7.560 -1.241 1.00 93.38 279 LEU A CA 1
ATOM 2207 C C . LEU A 1 279 ? -3.609 -7.211 -2.717 1.00 93.38 279 LEU A C 1
ATOM 2209 O O . LEU A 1 279 ? -4.449 -7.582 -3.542 1.00 93.38 279 LEU A O 1
ATOM 2213 N N . THR A 1 280 ? -2.538 -6.504 -3.053 1.00 92.62 280 THR A N 1
ATOM 2214 C CA . THR A 1 280 ? -2.226 -6.130 -4.427 1.00 92.62 280 THR A CA 1
ATOM 2215 C C . THR A 1 280 ? -1.529 -7.277 -5.140 1.00 92.62 280 THR A C 1
ATOM 2217 O O . THR A 1 280 ? -0.398 -7.639 -4.829 1.00 92.62 280 THR A O 1
ATOM 2220 N N . PHE A 1 281 ? -2.184 -7.843 -6.151 1.00 94.00 281 PHE A N 1
ATOM 2221 C CA . PHE A 1 281 ? -1.556 -8.797 -7.058 1.00 94.00 281 PHE A CA 1
ATOM 2222 C C . PHE A 1 281 ? -1.325 -8.124 -8.415 1.00 94.00 281 PHE A C 1
ATOM 2224 O O . PHE A 1 281 ? -2.042 -8.349 -9.393 1.00 94.00 281 PHE A O 1
ATOM 2231 N N . GLY A 1 282 ? -0.353 -7.208 -8.434 1.00 93.69 282 GLY A N 1
ATOM 2232 C CA . GLY A 1 282 ? -0.004 -6.397 -9.599 1.00 93.69 282 GLY A CA 1
ATOM 2233 C C . GLY A 1 282 ? 0.879 -7.149 -10.595 1.00 93.69 282 GLY A C 1
ATOM 2234 O O . GLY A 1 282 ? 2.078 -7.280 -10.376 1.00 93.69 282 GLY A O 1
ATOM 2235 N N . LEU A 1 283 ? 0.292 -7.624 -11.695 1.00 93.06 283 LEU A N 1
ATOM 2236 C CA . LEU A 1 283 ? 0.961 -8.455 -12.706 1.00 93.06 283 LEU A CA 1
ATOM 2237 C C . LEU A 1 283 ? 1.398 -7.684 -13.957 1.00 93.06 283 LEU A C 1
ATOM 2239 O O . LEU A 1 283 ? 2.361 -8.070 -14.613 1.00 93.06 283 LEU A O 1
ATOM 2243 N N . ALA A 1 284 ? 0.662 -6.636 -14.334 1.00 94.12 284 ALA A N 1
ATOM 2244 C CA . ALA A 1 284 ? 0.895 -5.888 -15.573 1.00 94.12 284 ALA A CA 1
ATOM 2245 C C . ALA A 1 284 ? 0.459 -4.415 -15.436 1.00 94.12 284 ALA A C 1
ATOM 2247 O O . ALA A 1 284 ? 0.408 -3.875 -14.335 1.00 94.12 284 ALA A O 1
ATOM 2248 N N . CYS A 1 285 ? 0.094 -3.760 -16.543 1.00 95.06 285 CYS A N 1
ATOM 2249 C CA . CYS A 1 285 ? -0.296 -2.344 -16.595 1.00 95.06 285 CYS A CA 1
ATOM 2250 C C . CYS A 1 285 ? -1.438 -1.950 -15.638 1.00 95.06 285 CYS A C 1
ATOM 2252 O O . CYS A 1 285 ? -1.452 -0.829 -15.138 1.00 95.06 285 CYS A O 1
ATOM 2254 N N . CYS A 1 286 ? -2.361 -2.866 -15.319 1.00 94.94 286 CYS A N 1
ATOM 2255 C CA . CYS A 1 286 ? -3.429 -2.611 -14.345 1.00 94.94 286 CYS A CA 1
ATOM 2256 C C . CYS A 1 286 ? -2.882 -2.324 -12.935 1.00 94.94 286 CYS A C 1
ATOM 2258 O O . CYS A 1 286 ? -3.534 -1.629 -12.164 1.00 94.94 286 CYS A O 1
ATOM 2260 N N . ALA A 1 287 ? -1.677 -2.799 -12.603 1.00 93.50 287 ALA A N 1
ATOM 2261 C CA . ALA A 1 287 ? -1.024 -2.470 -11.340 1.00 93.50 287 ALA A CA 1
ATOM 2262 C C . ALA A 1 287 ? -0.714 -0.969 -11.229 1.00 93.50 287 ALA A C 1
ATOM 2264 O O . ALA A 1 287 ? -0.883 -0.392 -10.162 1.00 93.50 287 ALA A O 1
ATOM 2265 N N . ILE A 1 288 ? -0.326 -0.317 -12.331 1.00 92.94 288 ILE A N 1
ATOM 2266 C CA . ILE A 1 288 ? -0.036 1.126 -12.348 1.00 92.94 288 ILE A CA 1
ATOM 2267 C C . ILE A 1 288 ? -1.314 1.916 -12.068 1.00 92.94 288 ILE A C 1
ATOM 2269 O O . ILE A 1 288 ? -1.328 2.829 -11.250 1.00 92.94 288 ILE A O 1
ATOM 2273 N N . GLU A 1 289 ? -2.416 1.514 -12.689 1.00 94.69 289 GLU A N 1
ATOM 2274 C CA . GLU A 1 289 ? -3.699 2.182 -12.489 1.00 94.69 289 GLU A CA 1
ATOM 2275 C C . GLU A 1 289 ? -4.281 1.906 -11.089 1.00 94.69 289 GLU A C 1
ATOM 2277 O O . GLU A 1 289 ? -4.922 2.767 -10.488 1.00 94.69 289 GLU A O 1
ATOM 2282 N N . MET A 1 290 ? -3.954 0.754 -10.490 1.00 93.50 290 MET A N 1
ATOM 2283 C CA . MET A 1 290 ? -4.205 0.488 -9.071 1.00 93.50 290 MET A CA 1
ATOM 2284 C C . MET A 1 290 ? -3.388 1.417 -8.157 1.00 93.50 290 MET A C 1
ATOM 2286 O O . MET A 1 290 ? -3.915 1.916 -7.163 1.00 93.50 290 MET A O 1
ATOM 2290 N N . MET A 1 291 ? -2.127 1.707 -8.499 1.00 90.75 291 MET A N 1
ATOM 2291 C CA . MET A 1 291 ? -1.318 2.701 -7.782 1.00 90.75 291 MET A CA 1
ATOM 2292 C C . MET A 1 291 ? -1.896 4.115 -7.945 1.00 90.75 291 MET A C 1
ATOM 2294 O O . MET A 1 291 ? -1.870 4.891 -6.992 1.00 90.75 291 MET A O 1
ATOM 2298 N N . HIS A 1 292 ? -2.487 4.445 -9.101 1.00 89.62 292 HIS A N 1
ATOM 2299 C CA . HIS A 1 292 ? -3.221 5.702 -9.284 1.00 89.62 292 HIS A CA 1
ATOM 2300 C C . HIS A 1 292 ? -4.488 5.782 -8.424 1.00 89.62 292 HIS A C 1
ATOM 2302 O O . HIS A 1 292 ? -4.781 6.856 -7.904 1.00 89.62 292 HIS A O 1
ATOM 2308 N N . MET A 1 293 ? -5.203 4.673 -8.201 1.00 90.81 293 MET A N 1
ATOM 2309 C CA . MET A 1 293 ? -6.311 4.635 -7.232 1.00 90.81 293 MET A CA 1
ATOM 2310 C C . MET A 1 293 ? -5.824 4.896 -5.792 1.00 90.81 293 MET A C 1
ATOM 2312 O O . MET A 1 293 ? -6.527 5.532 -5.008 1.00 90.81 293 MET A O 1
ATOM 2316 N N . ALA A 1 294 ? -4.607 4.453 -5.453 1.00 86.88 294 ALA A N 1
ATOM 2317 C CA . ALA A 1 294 ? -3.955 4.762 -4.175 1.00 86.88 294 ALA A CA 1
ATOM 2318 C C . ALA A 1 294 ? -3.508 6.227 -4.061 1.00 86.88 294 ALA A C 1
ATOM 2320 O O . ALA A 1 294 ? -3.283 6.722 -2.958 1.00 86.88 294 ALA A O 1
ATOM 2321 N N . ALA A 1 295 ? -3.300 6.898 -5.195 1.00 84.00 295 ALA A N 1
ATOM 2322 C CA . ALA A 1 295 ? -2.729 8.231 -5.223 1.00 84.00 295 ALA A CA 1
ATOM 2323 C C . ALA A 1 295 ? -3.697 9.267 -4.619 1.00 84.00 295 ALA A C 1
ATOM 2325 O O . ALA A 1 295 ? -4.917 9.081 -4.661 1.00 84.00 295 ALA A O 1
ATOM 2326 N N . PRO A 1 296 ? -3.189 10.425 -4.153 1.00 79.69 296 PRO A N 1
ATOM 2327 C CA . PRO A 1 296 ? -3.985 11.418 -3.422 1.00 79.69 296 PRO A CA 1
ATOM 2328 C C . PRO A 1 296 ? -5.195 11.989 -4.175 1.00 79.69 296 PRO A C 1
ATOM 2330 O O . PRO A 1 296 ? -6.035 12.651 -3.573 1.00 79.69 296 PRO A O 1
ATOM 2333 N N . ARG A 1 297 ? -5.271 11.791 -5.498 1.00 81.12 297 ARG A N 1
ATOM 2334 C CA . ARG A 1 297 ? -6.406 12.225 -6.321 1.00 81.12 297 ARG A CA 1
ATOM 2335 C C . ARG A 1 297 ? -7.670 11.413 -6.028 1.00 81.12 297 ARG A C 1
ATOM 2337 O O . ARG A 1 297 ? -8.745 12.001 -5.974 1.00 81.12 297 ARG A O 1
ATOM 2344 N N . TYR A 1 298 ? -7.533 10.097 -5.877 1.00 86.06 298 TYR A N 1
ATOM 2345 C CA . TYR A 1 298 ? -8.656 9.172 -5.684 1.00 86.06 298 TYR A CA 1
ATOM 2346 C C . TYR A 1 298 ? -8.726 8.618 -4.262 1.00 86.06 298 TYR A C 1
ATOM 2348 O O . TYR A 1 298 ? -9.821 8.288 -3.814 1.00 86.06 298 TYR A O 1
ATOM 2356 N N . ASP A 1 299 ? -7.585 8.586 -3.565 1.00 84.94 299 ASP A N 1
ATOM 2357 C CA . ASP A 1 299 ? -7.429 8.322 -2.134 1.00 84.94 299 ASP A CA 1
ATOM 2358 C C . ASP A 1 299 ? -8.384 7.248 -1.593 1.00 84.94 299 ASP A C 1
ATOM 2360 O O . ASP A 1 299 ? -9.353 7.523 -0.877 1.00 84.94 299 ASP A O 1
ATOM 2364 N N . MET A 1 300 ? -8.110 5.992 -1.954 1.00 87.06 300 MET A N 1
ATOM 2365 C CA . MET A 1 300 ? -8.924 4.865 -1.496 1.00 87.06 300 MET A CA 1
ATOM 2366 C C . MET A 1 300 ? -8.954 4.710 0.035 1.00 87.06 300 MET A C 1
ATOM 2368 O O . MET A 1 300 ? -9.889 4.108 0.567 1.00 87.06 300 MET A O 1
ATOM 2372 N N . ASP A 1 301 ? -7.972 5.272 0.750 1.00 85.06 301 ASP A N 1
ATOM 2373 C CA . ASP A 1 301 ? -7.911 5.199 2.209 1.00 85.06 301 ASP A CA 1
ATOM 2374 C C . ASP A 1 301 ? -9.109 5.890 2.869 1.00 85.06 301 ASP A C 1
ATOM 2376 O O . ASP A 1 301 ? -9.617 5.465 3.906 1.00 85.06 301 ASP A O 1
ATOM 2380 N N . ARG A 1 302 ? -9.682 6.897 2.208 1.00 80.00 302 ARG A N 1
ATOM 2381 C CA . ARG A 1 302 ? -10.931 7.518 2.659 1.00 80.00 302 ARG A CA 1
ATOM 2382 C C . ARG A 1 302 ? -12.065 6.509 2.888 1.00 80.00 302 ARG A C 1
ATOM 2384 O O . ARG A 1 302 ? -12.940 6.753 3.718 1.00 80.00 302 ARG A O 1
ATOM 2391 N N . PHE A 1 303 ? -12.070 5.395 2.162 1.00 87.69 303 PHE A N 1
ATOM 2392 C CA . PHE A 1 303 ? -13.080 4.342 2.278 1.00 87.69 303 PHE A CA 1
ATOM 2393 C C . PHE A 1 303 ? -12.663 3.204 3.220 1.00 87.69 303 PHE A C 1
ATOM 2395 O O . PHE A 1 303 ? -13.309 2.156 3.217 1.00 87.69 303 PHE A O 1
ATOM 2402 N N . GLY A 1 304 ? -11.597 3.407 4.005 1.00 84.50 304 GLY A N 1
ATOM 2403 C CA . GLY A 1 304 ? -11.014 2.409 4.900 1.00 84.50 304 GLY A CA 1
ATOM 2404 C C . GLY A 1 304 ? -10.306 1.277 4.161 1.00 84.50 304 GLY A C 1
ATOM 2405 O O . GLY A 1 304 ? -10.172 0.172 4.688 1.00 84.50 304 GLY A O 1
ATOM 2406 N N . VAL A 1 305 ? -9.886 1.547 2.921 1.00 88.25 305 VAL A N 1
ATOM 2407 C CA . VAL A 1 305 ? -9.198 0.587 2.066 1.00 88.25 305 VAL A CA 1
ATOM 2408 C C . VAL A 1 305 ? -7.698 0.796 2.213 1.00 88.25 305 VAL A C 1
ATOM 2410 O O . VAL A 1 305 ? -7.193 1.892 1.973 1.00 88.25 305 VAL A O 1
ATOM 2413 N N . VAL A 1 306 ? -6.975 -0.249 2.611 1.00 86.69 306 VAL A N 1
ATOM 2414 C CA . VAL A 1 306 ? -5.531 -0.178 2.898 1.00 86.69 306 VAL A CA 1
ATOM 2415 C C . VAL A 1 306 ? -4.799 -1.255 2.123 1.00 86.69 306 VAL A C 1
ATOM 2417 O O . VAL A 1 306 ? -5.106 -2.434 2.275 1.00 86.69 306 VAL A O 1
ATOM 2420 N N . PHE A 1 307 ? -3.815 -0.876 1.306 1.00 86.75 307 PHE A N 1
ATOM 2421 C CA . PHE A 1 307 ? -3.018 -1.880 0.612 1.00 86.75 307 PHE A CA 1
ATOM 2422 C C . PHE A 1 307 ? -2.113 -2.621 1.587 1.00 86.75 307 PHE A C 1
ATOM 2424 O O . PHE A 1 307 ? -1.284 -2.017 2.268 1.00 86.75 307 PHE A O 1
ATOM 2431 N N . ARG A 1 308 ? -2.263 -3.946 1.614 1.00 82.81 308 ARG A N 1
ATOM 2432 C CA . ARG A 1 308 ? -1.494 -4.838 2.474 1.00 82.81 308 ARG A CA 1
ATOM 2433 C C . ARG A 1 308 ? -0.762 -5.869 1.625 1.00 82.81 308 ARG A C 1
ATOM 2435 O O . ARG A 1 308 ? -1.376 -6.640 0.900 1.00 82.81 308 ARG A O 1
ATOM 2442 N N . ALA A 1 309 ? 0.566 -5.900 1.711 1.00 81.25 309 ALA A N 1
ATOM 2443 C CA . ALA A 1 309 ? 1.371 -6.849 0.936 1.00 81.25 309 ALA A CA 1
ATOM 2444 C C . ALA A 1 309 ? 1.335 -8.282 1.508 1.00 81.25 309 ALA A C 1
ATOM 2446 O O . ALA A 1 309 ? 1.711 -9.234 0.823 1.00 81.25 309 ALA A O 1
ATOM 2447 N N . SER A 1 310 ? 0.911 -8.455 2.765 1.00 85.94 310 SER A N 1
ATOM 2448 C CA . SER A 1 310 ? 0.853 -9.755 3.433 1.00 85.94 310 SER A CA 1
ATOM 2449 C C . SER A 1 310 ? -0.491 -10.465 3.184 1.00 85.94 310 SER A C 1
ATOM 2451 O O . SER A 1 310 ? -1.544 -9.933 3.531 1.00 85.94 310 SER A O 1
ATOM 2453 N N . PRO A 1 311 ? -0.499 -11.703 2.646 1.00 90.31 311 PRO A N 1
ATOM 2454 C CA . PRO A 1 311 ? -1.750 -12.438 2.417 1.00 90.31 311 PRO A CA 1
ATOM 2455 C C . PRO A 1 311 ? -2.441 -12.882 3.704 1.00 90.31 311 PRO A C 1
ATOM 2457 O O . PRO A 1 311 ? -3.649 -13.058 3.724 1.00 90.31 311 PRO A O 1
ATOM 2460 N N . ARG A 1 312 ? -1.692 -13.025 4.800 1.00 89.56 312 ARG A N 1
ATOM 2461 C CA . ARG A 1 312 ? -2.211 -13.533 6.081 1.00 89.56 312 ARG A CA 1
ATOM 2462 C C . ARG A 1 312 ? -3.137 -12.558 6.812 1.00 89.56 312 ARG A C 1
ATOM 2464 O O . ARG A 1 312 ? -3.798 -12.963 7.758 1.00 89.56 312 ARG A O 1
ATOM 2471 N N . GLN A 1 313 ? -3.128 -11.287 6.423 1.00 87.94 313 GLN A N 1
ATOM 2472 C CA . GLN A 1 313 ? -3.900 -10.212 7.057 1.00 87.94 313 GLN A CA 1
ATOM 2473 C C . GLN A 1 313 ? -4.882 -9.554 6.080 1.00 87.94 313 GLN A C 1
ATOM 2475 O O . GLN A 1 313 ? -5.610 -8.656 6.479 1.00 87.94 313 GLN A O 1
ATOM 2480 N N . ALA A 1 314 ? -4.856 -9.932 4.801 1.00 91.12 314 ALA A N 1
ATOM 2481 C CA . ALA A 1 314 ? -5.653 -9.284 3.772 1.00 91.12 314 ALA A CA 1
ATOM 2482 C C . ALA A 1 314 ? -7.027 -9.947 3.632 1.00 91.12 314 ALA A C 1
ATOM 2484 O O . ALA A 1 314 ? -7.121 -11.174 3.570 1.00 91.12 314 ALA A O 1
ATOM 2485 N N . ASP A 1 315 ? -8.067 -9.125 3.496 1.00 93.88 315 ASP A N 1
ATOM 2486 C CA . ASP A 1 315 ? -9.448 -9.585 3.312 1.00 93.88 315 ASP A CA 1
ATOM 2487 C C . ASP A 1 315 ? -9.841 -9.649 1.833 1.00 93.88 315 ASP A C 1
ATOM 2489 O O . ASP A 1 315 ? -10.706 -10.418 1.423 1.00 93.88 315 ASP A O 1
ATOM 2493 N N . VAL A 1 316 ? -9.233 -8.808 0.997 1.00 94.94 316 VAL A N 1
ATOM 2494 C CA . VAL A 1 316 ? -9.525 -8.741 -0.440 1.00 94.94 316 VAL A CA 1
ATOM 2495 C C . VAL A 1 316 ? -8.247 -9.048 -1.201 1.00 94.94 316 VAL A C 1
ATOM 2497 O O . VAL A 1 316 ? -7.176 -8.652 -0.773 1.00 94.94 316 VAL A O 1
ATOM 2500 N N . ILE A 1 317 ? -8.318 -9.712 -2.346 1.00 96.50 317 ILE A N 1
ATOM 2501 C CA . ILE A 1 317 ? -7.203 -9.798 -3.292 1.00 96.50 317 ILE A CA 1
ATOM 2502 C C . ILE A 1 317 ? -7.617 -9.150 -4.608 1.00 96.50 317 ILE A C 1
ATOM 2504 O O . ILE A 1 317 ? -8.656 -9.482 -5.180 1.00 96.50 317 ILE A O 1
ATOM 2508 N N . ILE A 1 318 ? -6.818 -8.191 -5.078 1.00 96.75 318 ILE A N 1
ATOM 2509 C CA . ILE A 1 318 ? -7.038 -7.517 -6.359 1.00 96.75 318 ILE A CA 1
ATOM 2510 C C . ILE A 1 318 ? -6.075 -8.104 -7.384 1.00 96.75 318 ILE A C 1
ATOM 2512 O O . ILE A 1 318 ? -4.867 -7.860 -7.331 1.00 96.75 318 ILE A O 1
ATOM 2516 N N . VAL A 1 319 ? -6.619 -8.862 -8.333 1.00 97.06 319 VAL A N 1
ATOM 2517 C CA . VAL A 1 319 ? -5.870 -9.454 -9.444 1.00 97.06 319 VAL A CA 1
ATOM 2518 C C . VAL A 1 319 ? -5.787 -8.435 -10.566 1.00 97.06 319 VAL A C 1
ATOM 2520 O O . VAL A 1 319 ? -6.754 -8.245 -11.299 1.00 97.06 319 VAL A O 1
ATOM 2523 N N . ALA A 1 320 ? -4.645 -7.768 -10.703 1.00 96.12 320 ALA A N 1
ATOM 2524 C CA . ALA A 1 320 ? -4.485 -6.681 -11.658 1.00 96.12 320 ALA A CA 1
ATOM 2525 C C . ALA A 1 320 ? -3.467 -7.012 -12.741 1.00 96.12 320 ALA A C 1
ATOM 2527 O O . ALA A 1 320 ? -2.260 -6.810 -12.586 1.00 96.12 320 ALA A O 1
ATOM 2528 N N . GLY A 1 321 ? -3.980 -7.446 -13.889 1.00 95.81 321 GLY A N 1
ATOM 2529 C CA . GLY A 1 321 ? -3.189 -7.693 -15.089 1.00 95.81 321 GLY A CA 1
ATOM 2530 C C . GLY A 1 321 ? -3.273 -9.130 -15.588 1.00 95.81 321 GLY A C 1
ATOM 2531 O O . GLY A 1 321 ? -4.198 -9.874 -15.274 1.00 95.81 321 GLY A O 1
ATOM 2532 N N . THR A 1 322 ? -2.316 -9.504 -16.432 1.00 97.00 322 THR A N 1
ATOM 2533 C CA . THR A 1 322 ? -2.328 -10.787 -17.140 1.00 97.00 322 THR A CA 1
ATOM 2534 C C . THR A 1 322 ? -1.839 -11.923 -16.252 1.00 97.00 322 THR A C 1
ATOM 2536 O O . THR A 1 322 ? -0.686 -11.924 -15.825 1.00 97.00 322 THR A O 1
ATOM 2539 N N . LEU A 1 323 ? -2.692 -12.924 -16.025 1.00 97.12 323 LEU A N 1
ATOM 2540 C CA . LEU A 1 323 ? -2.331 -14.129 -15.284 1.00 97.12 323 LEU A CA 1
ATOM 2541 C C . LEU A 1 323 ? -1.739 -15.183 -16.228 1.00 97.12 323 LEU A C 1
ATOM 2543 O O . LEU A 1 323 ? -2.431 -15.748 -17.072 1.00 97.12 323 LEU A O 1
ATOM 2547 N N . THR A 1 324 ? -0.440 -15.440 -16.099 1.00 97.38 324 THR A N 1
ATOM 2548 C CA . THR A 1 324 ? 0.262 -16.446 -16.908 1.00 97.38 324 THR A CA 1
ATOM 2549 C C . THR A 1 324 ? 0.136 -17.843 -16.302 1.00 97.38 324 THR A C 1
ATOM 2551 O O . THR A 1 324 ? -0.001 -17.991 -15.086 1.00 97.38 324 THR A O 1
ATOM 2554 N N . ASN A 1 325 ? 0.256 -18.885 -17.132 1.00 97.31 325 ASN A N 1
ATOM 2555 C CA . ASN A 1 325 ? 0.215 -20.286 -16.687 1.00 97.31 325 ASN A CA 1
ATOM 2556 C C . ASN A 1 325 ? 1.273 -20.576 -15.609 1.00 97.31 325 ASN A C 1
ATOM 2558 O O . ASN A 1 325 ? 1.015 -21.311 -14.661 1.00 97.31 325 ASN A O 1
ATOM 2562 N N . LYS A 1 326 ? 2.451 -19.943 -15.710 1.00 97.62 326 LYS A N 1
ATOM 2563 C CA . LYS A 1 326 ? 3.533 -20.073 -14.722 1.00 97.62 326 LYS A CA 1
ATOM 2564 C C . LYS A 1 326 ? 3.204 -19.396 -13.387 1.00 97.62 326 LYS A C 1
ATOM 2566 O O . LYS A 1 326 ? 3.634 -19.877 -12.343 1.00 97.62 326 LYS A O 1
ATOM 2571 N N . MET A 1 327 ? 2.457 -18.291 -13.408 1.00 97.56 327 MET A N 1
ATOM 2572 C CA . MET A 1 327 ? 2.081 -17.558 -12.195 1.00 97.56 327 MET A CA 1
ATOM 2573 C C . MET A 1 327 ? 0.857 -18.162 -11.493 1.00 97.56 327 MET A C 1
ATOM 2575 O O . MET A 1 327 ? 0.713 -18.008 -10.282 1.00 97.56 327 MET A O 1
ATOM 2579 N N . ALA A 1 328 ? -0.001 -18.882 -12.219 1.00 96.31 328 ALA A N 1
ATOM 2580 C CA . ALA A 1 328 ? -1.215 -19.508 -11.693 1.00 96.31 328 ALA A CA 1
ATOM 2581 C C . ALA A 1 328 ? -1.031 -20.319 -10.386 1.00 96.31 328 ALA A C 1
ATOM 2583 O O . ALA A 1 328 ? -1.782 -20.063 -9.441 1.00 96.31 328 ALA A O 1
ATOM 2584 N N . PRO A 1 329 ? -0.042 -21.231 -10.246 1.00 97.50 329 PRO A N 1
ATOM 2585 C CA . PRO A 1 329 ? 0.143 -21.970 -8.993 1.00 97.50 329 PRO A CA 1
ATOM 2586 C C . PRO A 1 329 ? 0.590 -21.073 -7.829 1.00 97.50 329 PRO A C 1
ATOM 2588 O O . PRO A 1 329 ? 0.153 -21.267 -6.695 1.00 97.50 329 PRO A O 1
ATOM 2591 N N . ALA A 1 330 ? 1.425 -20.059 -8.090 1.00 96.19 330 ALA A N 1
ATOM 2592 C CA . ALA A 1 330 ? 1.839 -19.099 -7.066 1.00 96.19 330 ALA A CA 1
ATOM 2593 C C . ALA A 1 330 ? 0.654 -18.246 -6.599 1.00 96.19 330 ALA A C 1
ATOM 2595 O O . ALA A 1 330 ? 0.472 -18.039 -5.402 1.00 96.19 330 ALA A O 1
ATOM 2596 N N . PHE A 1 331 ? -0.186 -17.812 -7.539 1.00 96.38 331 PHE A N 1
ATOM 2597 C CA . PHE A 1 331 ? -1.415 -17.088 -7.246 1.00 96.38 331 PHE A CA 1
ATOM 2598 C C . PHE A 1 331 ? -2.374 -17.913 -6.380 1.00 96.38 331 PHE A C 1
ATOM 2600 O O . PHE A 1 331 ? -2.847 -17.422 -5.356 1.00 96.38 331 PHE A O 1
ATOM 2607 N N . ARG A 1 332 ? -2.586 -19.191 -6.723 1.00 97.12 332 ARG A N 1
ATOM 2608 C CA . ARG A 1 332 ? -3.411 -20.093 -5.913 1.00 97.12 332 ARG A CA 1
ATOM 2609 C C . ARG A 1 332 ? -2.867 -20.244 -4.492 1.00 97.12 332 ARG A C 1
ATOM 2611 O O . ARG A 1 332 ? -3.615 -20.103 -3.533 1.00 97.12 332 ARG A O 1
ATOM 2618 N N . LYS A 1 333 ? -1.553 -20.434 -4.354 1.00 95.88 333 LYS A N 1
ATOM 2619 C CA . LYS A 1 333 ? -0.888 -20.549 -3.049 1.00 95.88 333 LYS A CA 1
ATOM 2620 C C . LYS A 1 333 ? -1.062 -19.299 -2.182 1.00 95.88 333 LYS A C 1
ATOM 2622 O O . LYS A 1 333 ? -1.199 -19.424 -0.971 1.00 95.88 333 LYS A O 1
ATOM 2627 N N . VAL A 1 334 ? -1.029 -18.106 -2.781 1.00 95.31 334 VAL A N 1
ATOM 2628 C CA . VAL A 1 334 ? -1.277 -16.841 -2.069 1.00 95.31 334 VAL A CA 1
ATOM 2629 C C . VAL A 1 334 ? -2.729 -16.768 -1.602 1.00 95.31 334 VAL A C 1
ATOM 2631 O O . VAL A 1 334 ? -2.971 -16.434 -0.447 1.00 95.31 334 VAL A O 1
ATOM 2634 N N . TYR A 1 335 ? -3.678 -17.134 -2.467 1.00 96.38 335 TYR A N 1
ATOM 2635 C CA . TYR A 1 335 ? -5.102 -17.152 -2.134 1.00 96.38 335 TYR A CA 1
ATOM 2636 C C . TYR A 1 335 ? -5.432 -18.128 -0.994 1.00 96.38 335 TYR A C 1
ATOM 2638 O O . TYR A 1 335 ? -6.168 -17.777 -0.077 1.00 96.38 335 TYR A O 1
ATOM 2646 N N . ASP A 1 336 ? -4.833 -19.321 -0.999 1.00 95.88 336 ASP A N 1
ATOM 2647 C CA . ASP A 1 336 ? -5.040 -20.331 0.048 1.00 95.88 336 ASP A CA 1
ATOM 2648 C C . ASP A 1 336 ? -4.473 -19.913 1.419 1.00 95.88 336 ASP A C 1
ATOM 2650 O O . ASP A 1 336 ? -4.878 -20.450 2.446 1.00 95.88 336 ASP A O 1
ATOM 2654 N N . GLN A 1 337 ? -3.551 -18.945 1.461 1.00 94.50 337 GLN A N 1
ATOM 2655 C CA . GLN A 1 337 ? -3.000 -18.401 2.710 1.00 94.50 337 GLN A CA 1
ATOM 2656 C C . GLN A 1 337 ? -3.862 -17.294 3.333 1.00 94.50 337 GLN A C 1
ATOM 2658 O O . GLN A 1 337 ? -3.548 -16.854 4.443 1.00 94.50 337 GLN A O 1
ATOM 2663 N N . MET A 1 338 ? -4.897 -16.819 2.634 1.00 95.31 338 MET A N 1
ATOM 2664 C CA . MET A 1 338 ? -5.755 -15.740 3.120 1.00 95.31 338 MET A CA 1
ATOM 2665 C C . MET A 1 338 ? -6.788 -16.252 4.135 1.00 95.31 338 MET A C 1
ATOM 2667 O O . MET A 1 338 ? -7.410 -17.299 3.899 1.00 95.31 338 MET A O 1
ATOM 2671 N N . PRO A 1 339 ? -7.019 -15.512 5.237 1.00 93.75 339 PRO A N 1
ATOM 2672 C CA . PRO A 1 339 ? -8.051 -15.855 6.207 1.00 93.75 339 PRO A CA 1
ATOM 2673 C C . PRO A 1 339 ? -9.452 -15.770 5.588 1.00 93.75 339 PRO A C 1
ATOM 2675 O O . PRO A 1 339 ? -9.679 -15.128 4.566 1.00 93.75 339 PRO A O 1
ATOM 2678 N N . GLU A 1 340 ? -10.412 -16.442 6.212 1.00 90.31 340 GLU A N 1
ATOM 2679 C CA . GLU A 1 340 ? -11.831 -16.300 5.886 1.00 90.31 340 GLU A CA 1
ATOM 2680 C C . GLU A 1 340 ? -12.430 -15.211 6.796 1.00 90.31 340 GLU A C 1
ATOM 2682 O O . GLU A 1 340 ? -12.161 -15.243 8.000 1.00 90.31 340 GLU A O 1
ATOM 2687 N N . PRO A 1 341 ? -13.226 -14.239 6.303 1.00 92.31 341 PRO A N 1
ATOM 2688 C CA . PRO A 1 341 ? -13.777 -14.058 4.956 1.00 92.31 341 PRO A CA 1
ATOM 2689 C C . PRO A 1 341 ? -12.792 -13.412 3.967 1.00 92.31 341 PRO A C 1
ATOM 2691 O O . PRO A 1 341 ? -12.172 -12.402 4.278 1.00 92.31 341 PRO A O 1
ATOM 2694 N N . ARG A 1 342 ? -12.729 -13.948 2.742 1.00 94.62 342 ARG A N 1
ATOM 2695 C CA . ARG A 1 342 ? -11.900 -13.409 1.653 1.00 94.62 342 ARG A CA 1
ATOM 2696 C C . ARG A 1 342 ? -12.723 -13.081 0.416 1.00 94.62 342 ARG A C 1
ATOM 2698 O O . ARG A 1 342 ? -13.637 -13.833 0.078 1.00 94.62 342 ARG A O 1
ATOM 2705 N N . TRP A 1 343 ? -12.351 -12.012 -0.282 1.00 96.38 343 TRP A N 1
ATOM 2706 C CA . TRP A 1 343 ? -12.981 -11.593 -1.535 1.00 96.38 343 TRP A CA 1
ATOM 2707 C C . TRP A 1 343 ? -11.976 -11.395 -2.665 1.00 96.38 343 TRP A C 1
ATOM 2709 O O . TRP A 1 343 ? -10.829 -11.019 -2.432 1.00 96.38 343 TRP A O 1
ATOM 2719 N N . VAL A 1 344 ? -12.416 -11.588 -3.906 1.00 97.44 344 VAL A N 1
ATOM 2720 C CA . VAL A 1 344 ? -11.568 -11.444 -5.099 1.00 97.44 344 VAL A CA 1
ATOM 2721 C C . VAL A 1 344 ? -12.128 -10.383 -6.040 1.00 97.44 344 VAL A C 1
ATOM 2723 O O . VAL A 1 344 ? -13.239 -10.511 -6.557 1.00 97.44 344 VAL A O 1
ATOM 2726 N N . ILE A 1 345 ? -11.324 -9.357 -6.322 1.00 97.69 345 ILE A N 1
ATOM 2727 C CA . ILE A 1 345 ? -11.594 -8.387 -7.387 1.00 97.69 345 ILE A CA 1
ATOM 2728 C C . ILE A 1 345 ? -10.698 -8.725 -8.576 1.00 97.69 345 ILE A C 1
ATOM 2730 O O . ILE A 1 345 ? -9.472 -8.653 -8.484 1.00 97.69 345 ILE A O 1
ATOM 2734 N N . SER A 1 346 ? -11.304 -9.052 -9.711 1.00 97.56 346 SER A N 1
ATOM 2735 C CA . SER A 1 346 ? -10.593 -9.179 -10.978 1.00 97.56 346 SER A CA 1
ATOM 2736 C C . SER A 1 346 ? -10.558 -7.824 -11.679 1.00 97.56 346 SER A C 1
ATOM 2738 O O . SER A 1 346 ? -11.602 -7.247 -11.987 1.00 97.56 346 SER A O 1
ATOM 2740 N N . MET A 1 347 ? -9.358 -7.291 -11.907 1.00 97.38 347 MET A N 1
ATOM 2741 C CA . MET A 1 347 ? -9.143 -5.977 -12.501 1.00 97.38 347 MET A CA 1
ATOM 2742 C C . MET A 1 347 ? -8.527 -6.101 -13.896 1.00 97.38 347 MET A C 1
ATOM 2744 O O . MET A 1 347 ? -7.379 -6.522 -14.067 1.00 97.38 347 MET A O 1
ATOM 2748 N N . GLY A 1 348 ? -9.282 -5.626 -14.884 1.00 96.69 348 GLY A N 1
ATOM 2749 C CA . GLY A 1 348 ? -8.847 -5.509 -16.268 1.00 96.69 348 GLY A CA 1
ATOM 2750 C C . GLY A 1 348 ? -9.197 -6.716 -17.137 1.00 96.69 348 GLY A C 1
ATOM 2751 O O . GLY A 1 348 ? -9.440 -7.823 -16.658 1.00 96.69 348 GLY A O 1
ATOM 2752 N N . SER A 1 349 ? -9.217 -6.498 -18.451 1.00 96.00 349 SER A N 1
ATOM 2753 C CA . SER A 1 349 ? -9.648 -7.488 -19.447 1.00 96.00 349 SER A CA 1
ATOM 2754 C C . SER A 1 349 ? -8.853 -8.796 -19.366 1.00 96.00 349 SER A C 1
ATOM 2756 O O . SER A 1 349 ? -9.438 -9.876 -19.469 1.00 96.00 349 SER A O 1
ATOM 2758 N N . CYS A 1 350 ? -7.540 -8.711 -19.120 1.00 96.50 350 CYS A N 1
ATOM 2759 C CA . CYS A 1 350 ? -6.673 -9.881 -19.003 1.00 96.50 350 CYS A CA 1
ATOM 2760 C C . CYS A 1 350 ? -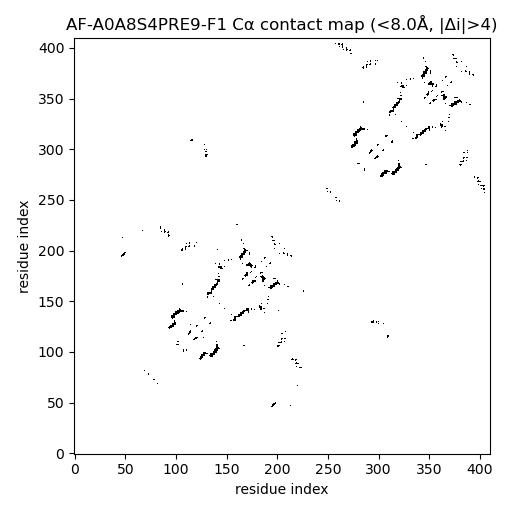7.016 -10.760 -17.792 1.00 96.50 350 CYS A C 1
ATOM 2762 O O . CYS A 1 350 ? -7.069 -11.981 -17.929 1.00 96.50 350 CYS A O 1
ATOM 2764 N N . ALA A 1 351 ? -7.286 -10.159 -16.629 1.00 96.38 351 ALA A N 1
ATOM 2765 C CA . ALA A 1 351 ? -7.667 -10.900 -15.429 1.00 96.38 351 ALA A CA 1
ATOM 2766 C C . ALA A 1 351 ? -9.089 -11.466 -15.553 1.00 96.38 351 ALA A C 1
ATOM 2768 O O . ALA A 1 351 ? -9.319 -12.616 -15.192 1.00 96.38 351 ALA A O 1
ATOM 2769 N N . ASN A 1 352 ? -10.020 -10.704 -16.138 1.00 96.25 352 ASN A N 1
ATOM 2770 C CA . ASN A 1 352 ? -11.427 -11.103 -16.226 1.00 96.25 352 ASN A CA 1
ATOM 2771 C C . ASN A 1 352 ? -11.635 -12.325 -17.132 1.00 96.25 352 ASN A C 1
ATOM 2773 O O . ASN A 1 352 ? -12.423 -13.204 -16.803 1.00 96.25 352 ASN A O 1
ATOM 2777 N N . GLY A 1 353 ? -10.928 -12.392 -18.265 1.00 94.81 353 GLY A N 1
ATOM 2778 C CA . GLY A 1 353 ? -11.166 -13.439 -19.263 1.00 94.81 353 GLY A CA 1
ATOM 2779 C C . GLY A 1 353 ? -10.013 -13.686 -20.231 1.00 94.81 353 GLY A C 1
ATOM 2780 O O . GLY A 1 353 ? -10.245 -14.156 -21.337 1.00 94.81 353 GLY A O 1
ATOM 2781 N N . GLY A 1 354 ? -8.772 -13.342 -19.880 1.00 92.69 354 GLY A N 1
ATOM 2782 C CA . GLY A 1 354 ? -7.598 -13.452 -20.762 1.00 92.69 354 GLY A CA 1
ATOM 2783 C C . GLY A 1 354 ? -7.357 -12.214 -21.634 1.00 92.69 354 GLY A C 1
ATOM 2784 O O . GLY A 1 354 ? -6.209 -11.898 -21.947 1.00 92.69 354 GLY A O 1
ATOM 2785 N N . GLY A 1 355 ? -8.407 -11.441 -21.928 1.00 94.75 355 GLY A N 1
ATOM 2786 C CA . GLY A 1 355 ? -8.312 -10.122 -22.557 1.00 94.75 355 GLY A CA 1
ATOM 2787 C C . GLY A 1 355 ? -7.608 -10.156 -23.909 1.00 94.75 355 GLY A C 1
ATOM 2788 O O . GLY A 1 355 ? -7.856 -11.038 -24.727 1.00 94.75 355 GLY A O 1
ATOM 2789 N N . TYR A 1 356 ? -6.696 -9.210 -24.128 1.00 96.62 356 TYR A N 1
ATOM 2790 C CA . TYR A 1 356 ? -5.925 -9.123 -25.372 1.00 96.62 356 TYR A CA 1
ATOM 2791 C C . TYR A 1 356 ? -5.098 -10.390 -25.655 1.00 96.62 356 TYR A C 1
ATOM 2793 O O . TYR A 1 356 ? -4.897 -10.767 -26.804 1.00 96.62 356 TYR A O 1
ATOM 2801 N N . TYR A 1 357 ? -4.668 -11.096 -24.605 1.00 96.75 357 TYR A N 1
ATOM 2802 C CA . TYR A 1 357 ? -3.839 -12.296 -24.709 1.00 96.75 357 TYR A CA 1
ATOM 2803 C C . TYR A 1 357 ? -4.640 -13.603 -24.601 1.00 96.75 357 TYR A C 1
ATOM 2805 O O . TYR A 1 357 ? -4.063 -14.648 -24.311 1.00 96.75 357 TYR A O 1
ATOM 2813 N N . HIS A 1 358 ? -5.957 -13.575 -24.838 1.00 95.50 358 HIS A N 1
ATOM 2814 C CA . HIS A 1 358 ? -6.835 -14.741 -24.673 1.00 95.50 358 HIS A CA 1
ATOM 2815 C C . HIS A 1 358 ? -6.400 -15.975 -25.488 1.00 95.50 358 HIS A C 1
ATOM 2817 O O . HIS A 1 358 ? -6.524 -17.112 -25.023 1.00 95.50 358 HIS A O 1
ATOM 2823 N N . TYR A 1 359 ? -5.875 -15.753 -26.695 1.00 97.06 359 TYR A N 1
ATOM 2824 C CA . TYR A 1 359 ? -5.422 -16.812 -27.603 1.00 97.06 359 TYR A CA 1
ATOM 2825 C C . TYR A 1 359 ? -3.936 -17.169 -27.446 1.00 97.06 359 TYR A C 1
ATOM 2827 O O . TYR A 1 359 ? -3.433 -18.017 -28.177 1.00 97.06 359 TYR A O 1
ATOM 2835 N N . SER A 1 360 ? -3.225 -16.552 -26.498 1.00 96.25 360 SER A N 1
ATOM 2836 C CA . SER A 1 360 ? -1.827 -16.891 -26.225 1.00 96.25 360 SER A CA 1
ATOM 2837 C C . SER A 1 360 ? -1.711 -18.230 -25.493 1.00 96.25 360 SER A C 1
ATOM 2839 O O . SER A 1 360 ? -2.508 -18.544 -24.609 1.00 96.25 360 SER A O 1
ATOM 2841 N N . TYR A 1 361 ? -0.666 -18.998 -25.808 1.00 97.19 361 TYR A N 1
ATOM 2842 C CA . TYR A 1 361 ? -0.385 -20.294 -25.181 1.00 97.19 361 TYR A CA 1
ATOM 2843 C C . TYR A 1 361 ? 0.024 -20.182 -23.703 1.00 97.19 361 TYR A C 1
ATOM 2845 O O . TYR A 1 361 ? -0.093 -21.147 -22.950 1.00 97.19 361 TYR A O 1
ATOM 2853 N N . SER A 1 362 ? 0.536 -19.022 -23.278 1.00 96.00 362 SER A N 1
ATOM 2854 C CA . SER A 1 362 ? 1.152 -18.823 -21.959 1.00 96.00 362 SER A CA 1
ATOM 2855 C C . SER A 1 362 ? 0.243 -18.131 -20.939 1.00 96.00 362 SER A C 1
ATOM 2857 O O . SER A 1 362 ? 0.659 -17.923 -19.795 1.00 96.00 362 SER A O 1
ATOM 2859 N N . VAL A 1 363 ? -0.986 -17.779 -21.326 1.00 97.19 363 VAL A N 1
ATOM 2860 C CA . VAL A 1 363 ? -1.923 -16.985 -20.521 1.00 97.19 363 VAL A CA 1
ATOM 2861 C C . VAL A 1 363 ? -3.147 -17.811 -20.141 1.00 97.19 363 VAL A C 1
ATOM 2863 O O . VAL A 1 363 ? -3.747 -18.486 -20.975 1.00 97.19 363 VAL A O 1
ATOM 2866 N N . VAL A 1 364 ? -3.550 -17.725 -18.872 1.00 96.00 364 VAL A N 1
ATOM 2867 C CA . VAL A 1 364 ? -4.806 -18.317 -18.410 1.00 96.00 364 VAL A CA 1
ATOM 2868 C C . VAL A 1 364 ? -5.955 -17.438 -18.893 1.00 96.00 364 VAL A C 1
ATOM 2870 O O . VAL A 1 364 ? -5.940 -16.217 -18.731 1.00 96.00 364 VAL A O 1
ATOM 2873 N N . ARG A 1 365 ? -6.986 -18.058 -19.467 1.00 95.94 365 ARG A N 1
ATOM 2874 C CA . ARG A 1 365 ? -8.191 -17.372 -19.958 1.00 95.94 365 ARG A CA 1
ATOM 2875 C C . ARG A 1 365 ? -9.109 -16.959 -18.796 1.00 95.94 365 ARG A C 1
ATOM 2877 O O . ARG A 1 365 ? -10.207 -17.491 -18.654 1.00 95.94 365 ARG A O 1
ATOM 2884 N N . GLY A 1 366 ? -8.622 -16.035 -17.971 1.00 95.00 366 GLY A N 1
ATOM 2885 C CA . GLY A 1 366 ? -9.292 -15.488 -16.791 1.00 95.00 366 GLY A CA 1
ATOM 2886 C C . GLY A 1 366 ? -8.800 -16.087 -15.471 1.00 95.00 366 GLY A C 1
ATOM 2887 O O . GLY A 1 366 ? -8.533 -17.285 -15.376 1.00 95.00 366 GLY A O 1
ATOM 2888 N N . CYS A 1 367 ? -8.699 -15.259 -14.430 1.00 95.75 367 CYS A N 1
ATOM 2889 C CA . CYS A 1 367 ? -8.316 -15.695 -13.084 1.00 95.75 367 CYS A CA 1
ATOM 2890 C C . CYS A 1 367 ? -9.381 -16.577 -12.412 1.00 95.75 367 CYS A C 1
ATOM 2892 O O . CYS A 1 367 ? -9.036 -17.355 -11.522 1.00 95.75 367 CYS A O 1
ATOM 2894 N N . ASP A 1 368 ? -10.622 -16.529 -12.907 1.00 96.62 368 ASP A N 1
ATOM 2895 C CA . ASP A 1 368 ? -11.760 -17.331 -12.436 1.00 96.62 368 ASP A CA 1
ATOM 2896 C C . ASP A 1 368 ? -11.539 -18.848 -12.564 1.00 96.62 368 ASP A C 1
ATOM 2898 O O . ASP A 1 368 ? -12.088 -19.651 -11.820 1.00 96.62 368 ASP A O 1
ATOM 2902 N N . ARG A 1 369 ? -10.636 -19.268 -13.459 1.00 96.00 369 ARG A N 1
ATOM 2903 C CA . ARG A 1 369 ? -10.237 -20.679 -13.569 1.00 96.00 369 ARG A CA 1
ATOM 2904 C C . ARG A 1 369 ? -9.422 -21.182 -12.374 1.00 96.00 369 ARG A C 1
ATOM 2906 O O . ARG A 1 369 ? -9.263 -22.388 -12.228 1.00 96.00 369 ARG A O 1
ATOM 2913 N N . ILE A 1 370 ? -8.844 -20.281 -11.577 1.00 96.81 370 ILE A N 1
ATOM 2914 C CA . ILE A 1 370 ? -7.921 -20.610 -10.478 1.00 96.81 370 ILE A CA 1
ATOM 2915 C C . ILE A 1 370 ? -8.544 -20.300 -9.111 1.00 96.81 370 ILE A C 1
ATOM 2917 O O . ILE A 1 370 ? -8.382 -21.068 -8.156 1.00 96.81 370 ILE A O 1
ATOM 2921 N N . VAL A 1 371 ? -9.239 -19.166 -8.999 1.00 96.38 371 VAL A N 1
ATOM 2922 C CA . VAL A 1 371 ? -9.920 -18.726 -7.773 1.00 96.38 371 VAL A CA 1
ATOM 2923 C C . VAL A 1 371 ? -11.302 -18.178 -8.118 1.00 96.38 371 VAL A C 1
ATOM 2925 O O . VAL A 1 371 ? -11.443 -17.578 -9.179 1.00 96.38 371 VAL A O 1
ATOM 2928 N N . PRO A 1 372 ? -12.297 -18.312 -7.228 1.00 96.75 372 PRO A N 1
ATOM 2929 C CA . PRO A 1 372 ? -13.617 -17.739 -7.464 1.00 96.75 372 PRO A CA 1
ATOM 2930 C C . PRO A 1 372 ? -13.551 -16.209 -7.430 1.00 96.75 372 PRO A C 1
ATOM 2932 O O . PRO A 1 372 ? -13.032 -15.632 -6.473 1.00 96.75 372 PRO A O 1
ATOM 2935 N N . VAL A 1 373 ? -14.085 -15.549 -8.458 1.00 97.38 373 VAL A N 1
ATOM 2936 C CA . VAL A 1 373 ? -14.099 -14.080 -8.544 1.00 97.38 373 VAL A CA 1
ATOM 2937 C C . VAL A 1 373 ? -15.415 -13.501 -8.023 1.00 97.38 373 VAL A C 1
ATOM 2939 O O . VAL A 1 373 ? -16.498 -13.934 -8.407 1.00 97.38 373 VAL A O 1
ATOM 2942 N N . ASP A 1 374 ? -15.343 -12.465 -7.180 1.00 96.62 374 ASP A N 1
ATOM 2943 C CA . ASP A 1 374 ? -16.538 -11.798 -6.654 1.00 96.62 374 ASP A CA 1
ATOM 2944 C C . ASP A 1 374 ? -17.034 -10.652 -7.526 1.00 96.62 374 ASP A C 1
ATOM 2946 O O . ASP A 1 374 ? -18.249 -10.450 -7.629 1.00 96.62 374 ASP A O 1
ATOM 2950 N N . ILE A 1 375 ? -16.100 -9.856 -8.055 1.00 97.62 375 ILE A N 1
ATOM 2951 C CA . ILE A 1 375 ? -16.361 -8.657 -8.856 1.00 97.62 375 ILE A CA 1
ATOM 2952 C C . ILE A 1 375 ? -15.352 -8.573 -9.992 1.00 97.62 375 ILE A C 1
ATOM 2954 O O . ILE A 1 375 ? -14.145 -8.672 -9.775 1.00 97.62 375 ILE A O 1
ATOM 2958 N N . TYR A 1 376 ? -15.862 -8.301 -11.189 1.00 97.88 376 TYR A N 1
ATOM 2959 C CA . TYR A 1 376 ? -15.066 -7.999 -12.370 1.00 97.88 376 TYR A CA 1
ATOM 2960 C C . TYR A 1 376 ? -15.105 -6.498 -12.647 1.00 97.88 376 TYR A C 1
ATOM 2962 O O . TYR A 1 376 ? -16.181 -5.912 -12.766 1.00 97.88 376 TYR A O 1
ATOM 2970 N N . VAL A 1 377 ? -13.934 -5.881 -12.785 1.00 97.62 377 VAL A N 1
ATOM 2971 C CA . VAL A 1 377 ? -13.787 -4.479 -13.188 1.00 97.62 377 VAL A CA 1
ATOM 2972 C C . VAL A 1 377 ? -13.340 -4.448 -14.654 1.00 97.62 377 VAL A C 1
ATOM 2974 O O . VAL A 1 377 ? -12.223 -4.884 -14.959 1.00 97.62 377 VAL A O 1
ATOM 2977 N N . PRO A 1 378 ? -14.192 -3.994 -15.591 1.00 96.62 378 PRO A N 1
ATOM 2978 C CA . PRO A 1 378 ? -13.862 -3.964 -17.013 1.00 96.62 378 PRO A CA 1
ATOM 2979 C C . PRO A 1 378 ? -12.947 -2.782 -17.368 1.00 96.62 378 PRO A C 1
ATOM 2981 O O . PRO A 1 378 ? -13.150 -1.671 -16.891 1.00 96.62 378 PRO A O 1
ATOM 2984 N N . GLY A 1 379 ? -11.959 -3.020 -18.240 1.00 95.88 379 GLY A N 1
ATOM 2985 C CA . GLY A 1 379 ? -11.056 -2.001 -18.798 1.00 95.88 379 GLY A CA 1
ATOM 2986 C C . GLY A 1 379 ? -9.685 -2.564 -19.200 1.00 95.88 379 GLY A C 1
ATOM 2987 O O . GLY A 1 379 ? -9.382 -3.717 -18.894 1.00 95.88 379 GLY A O 1
ATOM 2988 N N . CYS A 1 380 ? -8.850 -1.791 -19.904 1.00 95.56 380 CYS A N 1
ATOM 2989 C CA . CYS A 1 380 ? -7.512 -2.229 -20.337 1.00 95.56 380 CYS A CA 1
ATOM 2990 C C . CYS A 1 380 ? -6.491 -1.066 -20.448 1.00 95.56 380 CYS A C 1
ATOM 2992 O O . CYS A 1 380 ? -6.112 -0.704 -21.561 1.00 95.56 380 CYS A O 1
ATOM 2994 N N . PRO A 1 381 ? -6.004 -0.505 -19.320 1.00 94.94 381 PRO A N 1
ATOM 2995 C CA . PRO A 1 381 ? -6.447 -0.749 -17.944 1.00 94.94 381 PRO A CA 1
ATOM 2996 C C . PRO A 1 381 ? -7.774 -0.022 -17.628 1.00 94.94 381 PRO A C 1
ATOM 2998 O O . PRO A 1 381 ? -8.126 0.937 -18.314 1.00 94.94 381 PRO A O 1
ATOM 3001 N N . PRO A 1 382 ? -8.565 -0.491 -16.646 1.00 96.44 382 PRO A N 1
ATOM 3002 C CA . PRO A 1 382 ? -9.731 0.255 -16.164 1.00 96.44 382 PRO A CA 1
ATOM 3003 C C . PRO A 1 382 ? -9.274 1.529 -15.465 1.00 96.44 382 PRO A C 1
ATOM 3005 O O . PRO A 1 382 ? -8.315 1.458 -14.709 1.00 96.44 382 PRO A O 1
ATOM 3008 N N . THR A 1 383 ? -9.963 2.654 -15.664 1.00 96.06 383 THR A N 1
ATOM 3009 C CA . THR A 1 383 ? -9.617 3.910 -14.977 1.00 96.06 383 THR A CA 1
ATOM 3010 C C . THR A 1 383 ? -9.623 3.730 -13.457 1.00 96.06 383 THR A C 1
ATOM 3012 O O . THR A 1 383 ? -10.391 2.928 -12.916 1.00 96.06 383 THR A O 1
ATOM 3015 N N . ALA A 1 384 ? -8.800 4.499 -12.743 1.00 94.00 384 ALA A N 1
ATOM 3016 C CA . ALA A 1 384 ? -8.768 4.466 -11.279 1.00 94.00 384 ALA A CA 1
ATOM 3017 C C . ALA A 1 384 ? -10.159 4.688 -10.639 1.00 94.00 384 ALA A C 1
ATOM 3019 O O . ALA A 1 384 ? -10.487 4.061 -9.632 1.00 94.00 384 ALA A O 1
ATOM 3020 N N . GLU A 1 385 ? -11.016 5.505 -11.260 1.00 95.19 385 GLU A N 1
ATOM 3021 C CA . GLU A 1 385 ? -12.416 5.706 -10.852 1.00 95.19 385 GLU A CA 1
ATOM 3022 C C . GLU A 1 385 ? -13.265 4.441 -11.007 1.00 95.19 385 GLU A C 1
ATOM 3024 O O . GLU A 1 385 ? -14.061 4.118 -10.125 1.00 95.19 385 GLU A O 1
ATOM 3029 N N . ALA A 1 386 ? -13.080 3.697 -12.102 1.00 95.88 386 ALA A N 1
ATOM 3030 C CA . ALA A 1 386 ? -13.781 2.439 -12.334 1.00 95.88 386 ALA A CA 1
ATOM 3031 C C . ALA A 1 386 ? -13.350 1.363 -11.326 1.00 95.88 386 ALA A C 1
ATOM 3033 O O . ALA A 1 386 ? -14.189 0.607 -10.830 1.00 95.88 386 ALA A O 1
ATOM 3034 N N . LEU A 1 387 ? -12.062 1.317 -10.970 1.00 96.00 387 LEU A N 1
ATOM 3035 C CA . LEU A 1 387 ? -11.582 0.428 -9.913 1.00 96.00 387 LEU A CA 1
ATOM 3036 C C . LEU A 1 387 ? -12.178 0.807 -8.553 1.00 96.00 387 LEU A C 1
ATOM 3038 O O . LEU A 1 387 ? -12.691 -0.066 -7.850 1.00 96.00 387 LEU A O 1
ATOM 3042 N N . LEU A 1 388 ? -12.185 2.098 -8.213 1.00 94.50 388 LEU A N 1
ATOM 3043 C CA . LEU A 1 388 ? -12.793 2.592 -6.979 1.00 94.50 388 LEU A CA 1
ATOM 3044 C C . LEU A 1 388 ? -14.292 2.263 -6.922 1.00 94.50 388 LEU A C 1
ATOM 3046 O O . LEU A 1 388 ? -14.798 1.818 -5.891 1.00 94.50 388 LEU A O 1
ATOM 3050 N N . TYR A 1 389 ? -15.000 2.394 -8.046 1.00 96.25 389 TYR A N 1
ATOM 3051 C CA . TYR A 1 389 ? -16.388 1.957 -8.169 1.00 96.25 389 TYR A CA 1
ATOM 3052 C C . TYR A 1 389 ? -16.546 0.451 -7.912 1.00 96.25 389 TYR A C 1
ATOM 3054 O O . TYR A 1 389 ? -17.453 0.051 -7.180 1.00 96.25 389 TYR A O 1
ATOM 3062 N N . GLY A 1 390 ? -15.643 -0.379 -8.443 1.00 95.50 390 GLY A N 1
ATOM 3063 C CA . GLY A 1 390 ? -15.601 -1.818 -8.168 1.00 95.50 390 GLY A CA 1
ATOM 3064 C C . GLY A 1 390 ? -15.447 -2.132 -6.676 1.00 95.50 390 GLY A C 1
ATOM 3065 O O . GLY A 1 390 ? -16.159 -2.986 -6.146 1.00 95.50 390 GLY A O 1
ATOM 3066 N N . VAL A 1 391 ? -14.599 -1.384 -5.964 1.00 94.62 391 VAL A N 1
ATOM 3067 C CA . VAL A 1 391 ? -14.442 -1.506 -4.505 1.00 94.62 391 VAL A CA 1
ATOM 3068 C C . VAL A 1 391 ? -15.721 -1.091 -3.765 1.00 94.62 391 VAL A C 1
ATOM 3070 O O . VAL A 1 391 ? -16.184 -1.804 -2.875 1.00 94.62 391 VAL A O 1
ATOM 3073 N N . LEU A 1 392 ? -16.372 0.006 -4.165 1.00 94.00 392 LEU A N 1
ATOM 3074 C CA . LEU A 1 392 ? -17.663 0.415 -3.592 1.00 94.00 392 LEU A CA 1
ATOM 3075 C C . LEU A 1 392 ? -18.772 -0.612 -3.870 1.00 94.00 392 LEU A C 1
ATOM 3077 O O . LEU A 1 392 ? -19.665 -0.832 -3.045 1.00 94.00 392 LEU A O 1
ATOM 3081 N N . GLN A 1 393 ? -18.736 -1.269 -5.028 1.00 95.62 393 GLN A N 1
ATOM 3082 C CA . GLN A 1 393 ? -19.639 -2.367 -5.351 1.00 95.62 393 GLN A CA 1
ATOM 3083 C C . GLN A 1 393 ? -19.360 -3.596 -4.474 1.00 95.62 393 GLN A C 1
ATOM 3085 O O . GLN A 1 393 ? -20.315 -4.239 -4.026 1.00 95.62 393 GLN A O 1
ATOM 3090 N N . LEU A 1 394 ? -18.093 -3.864 -4.133 1.00 95.19 394 LEU A N 1
ATOM 3091 C CA . LEU A 1 394 ? -17.727 -4.894 -3.158 1.00 95.19 394 LEU A CA 1
ATOM 3092 C C . LEU A 1 394 ? -18.304 -4.576 -1.786 1.00 95.19 394 LEU A C 1
ATOM 3094 O O . LEU A 1 394 ? -18.980 -5.416 -1.201 1.00 95.19 394 LEU A O 1
ATOM 3098 N N . GLN A 1 395 ? -18.159 -3.338 -1.317 1.00 93.88 395 GLN A N 1
ATOM 3099 C CA . GLN A 1 395 ? -18.754 -2.902 -0.053 1.00 93.88 395 GLN A CA 1
ATOM 3100 C C . GLN A 1 395 ? -20.281 -3.085 -0.036 1.00 93.88 395 GLN A C 1
ATOM 3102 O O . GLN A 1 395 ? -20.854 -3.466 0.987 1.00 93.88 395 GLN A O 1
ATOM 3107 N N . LYS A 1 396 ? -20.967 -2.872 -1.170 1.00 93.75 396 LYS A N 1
ATOM 3108 C CA . LYS A 1 396 ? -22.407 -3.163 -1.312 1.00 93.75 396 LYS A CA 1
ATOM 3109 C C . LYS A 1 396 ? -22.713 -4.664 -1.306 1.00 93.75 396 LYS A C 1
ATOM 3111 O O . LYS A 1 396 ? -23.780 -5.053 -0.831 1.00 93.75 396 LYS A O 1
ATOM 3116 N N . LYS A 1 397 ? -21.828 -5.513 -1.838 1.00 93.25 397 LYS A N 1
ATOM 3117 C CA . LYS A 1 397 ? -21.939 -6.980 -1.746 1.00 93.25 397 LYS A CA 1
ATOM 3118 C C . LYS A 1 397 ? -21.785 -7.436 -0.292 1.00 93.25 397 LYS A C 1
ATOM 3120 O O . LYS A 1 397 ? -22.685 -8.099 0.211 1.00 93.25 397 LYS A O 1
ATOM 3125 N N . VAL A 1 398 ? -20.746 -6.968 0.402 1.00 92.44 398 VAL A N 1
ATOM 3126 C CA . VAL A 1 398 ? -20.486 -7.233 1.830 1.00 92.44 398 VAL A CA 1
ATOM 3127 C C . VAL A 1 398 ? -21.660 -6.783 2.702 1.00 92.44 398 VAL A C 1
ATOM 3129 O O . VAL A 1 398 ? -22.127 -7.546 3.539 1.00 92.44 398 VAL A O 1
ATOM 3132 N N . LYS A 1 399 ? -22.224 -5.591 2.452 1.00 89.06 399 LYS A N 1
ATOM 3133 C CA . LYS A 1 399 ? -23.397 -5.080 3.188 1.00 89.06 399 LYS A CA 1
ATOM 3134 C C . LYS A 1 399 ? -24.631 -5.998 3.096 1.00 89.06 399 LYS A C 1
ATOM 3136 O O . LYS A 1 399 ? -25.495 -5.930 3.960 1.00 89.06 399 LYS A O 1
ATOM 3141 N N . ARG A 1 400 ? -24.751 -6.810 2.042 1.00 87.50 400 ARG A N 1
ATOM 3142 C CA . ARG A 1 400 ? -25.910 -7.691 1.809 1.00 87.50 400 ARG A CA 1
ATOM 3143 C C . ARG A 1 400 ? -25.730 -9.106 2.364 1.00 87.50 400 ARG A C 1
ATOM 3145 O O . ARG A 1 400 ? -26.659 -9.899 2.240 1.00 87.50 400 ARG A O 1
ATOM 3152 N N . MET A 1 401 ? -24.573 -9.435 2.940 1.00 85.88 401 MET A N 1
ATOM 3153 C CA . MET A 1 401 ? -24.351 -10.751 3.541 1.00 85.88 401 MET A CA 1
ATOM 3154 C C . MET A 1 401 ? -25.226 -10.935 4.786 1.00 85.88 401 MET A C 1
ATOM 3156 O O . MET A 1 401 ? -25.480 -9.987 5.519 1.00 85.88 401 MET A O 1
ATOM 3160 N N . LYS A 1 402 ? -25.706 -12.154 5.022 1.00 86.00 402 LYS A N 1
ATOM 3161 C CA . LYS A 1 402 ? -26.632 -12.488 6.118 1.00 86.00 402 LYS A CA 1
ATOM 3162 C C . LYS A 1 402 ? -26.122 -13.715 6.865 1.00 86.00 402 LYS A C 1
ATOM 3164 O O . LYS A 1 402 ? -26.796 -14.738 6.924 1.00 86.00 402 LYS A O 1
ATOM 3169 N N . ASN A 1 403 ? -24.867 -13.662 7.307 1.00 85.00 403 ASN A N 1
ATOM 3170 C CA . ASN A 1 403 ? -24.162 -14.850 7.787 1.00 85.00 403 ASN A CA 1
ATOM 3171 C C . ASN A 1 403 ? -24.723 -15.319 9.132 1.00 85.00 403 ASN A C 1
ATOM 3173 O O . ASN A 1 403 ? -24.917 -16.516 9.321 1.00 85.00 403 ASN A O 1
ATOM 3177 N N . VAL A 1 404 ? -25.013 -14.391 10.045 1.00 84.81 404 VAL A N 1
ATOM 3178 C CA . VAL A 1 404 ? -25.550 -14.706 11.373 1.00 84.81 404 VAL A CA 1
ATOM 3179 C C . VAL A 1 404 ? -27.006 -15.155 11.269 1.00 84.81 404 VAL A C 1
ATOM 3181 O O . VAL A 1 404 ? -27.389 -16.143 11.891 1.00 84.81 404 VAL A O 1
ATOM 3184 N N . GLN A 1 405 ? -27.807 -14.506 10.421 1.00 83.38 405 GLN A N 1
ATOM 3185 C CA . GLN A 1 405 ? -29.170 -14.958 10.127 1.00 83.38 405 GLN A CA 1
ATOM 3186 C C . GLN A 1 405 ? -29.201 -16.346 9.474 1.00 83.38 405 GLN A C 1
ATOM 3188 O O . GLN A 1 405 ? -30.043 -17.165 9.831 1.00 83.38 405 GLN A O 1
ATOM 3193 N N . ALA A 1 406 ? -28.305 -16.618 8.520 1.00 85.19 406 ALA A N 1
ATOM 3194 C CA . ALA A 1 406 ? -28.216 -17.924 7.869 1.00 85.19 406 ALA A CA 1
ATOM 3195 C C . ALA A 1 406 ? -27.760 -19.017 8.840 1.00 85.19 406 ALA A C 1
ATOM 3197 O O . ALA A 1 406 ? -28.269 -20.127 8.766 1.00 85.19 406 ALA A O 1
ATOM 3198 N N . TRP A 1 407 ? -26.843 -18.701 9.759 1.00 88.06 407 TRP A N 1
ATOM 3199 C CA . TRP A 1 407 ? -26.434 -19.614 10.824 1.00 88.06 407 TRP A CA 1
ATOM 3200 C C . TRP A 1 407 ? -27.583 -19.932 11.785 1.00 88.06 407 TRP A C 1
ATOM 3202 O O . TRP A 1 407 ? -27.765 -21.087 12.127 1.00 88.06 407 TRP A O 1
ATOM 3212 N N . TYR A 1 408 ? -28.384 -18.936 12.171 1.00 83.00 408 TYR A N 1
ATOM 3213 C CA . TYR A 1 408 ? -29.523 -19.138 13.074 1.00 83.00 408 TYR A CA 1
ATOM 3214 C C . TYR A 1 408 ? -30.680 -19.930 12.448 1.00 83.00 408 TYR A C 1
ATOM 3216 O O . TYR A 1 408 ? -31.403 -20.630 13.147 1.00 83.00 408 TYR A O 1
ATOM 3224 N N . ARG A 1 409 ? -30.895 -19.780 11.137 1.00 81.69 409 ARG A N 1
ATOM 3225 C CA . ARG A 1 409 ? -31.957 -20.483 10.395 1.00 81.69 409 ARG A CA 1
ATOM 3226 C C . ARG A 1 409 ? -31.573 -21.899 9.969 1.00 81.69 409 ARG A C 1
ATOM 3228 O O . ARG A 1 409 ? -32.424 -22.601 9.428 1.00 81.69 409 ARG A O 1
ATOM 3235 N N . LYS A 1 410 ? -30.301 -22.257 10.121 1.00 79.69 410 LYS A N 1
ATOM 3236 C CA . LYS A 1 410 ? -29.768 -23.583 9.835 1.00 79.69 410 LYS A CA 1
ATOM 3237 C C . LYS A 1 410 ? -29.875 -24.438 11.086 1.00 79.69 410 LYS A C 1
ATOM 3239 O O . LYS A 1 410 ? -30.187 -25.634 10.912 1.00 79.69 410 LYS A O 1
#

Mean predicted aligned error: 16.2 Å

Organism: Owenia fusiformis (NCBI:txid6347)

Secondary structure (DSSP, 8-state):
--------------HHHHHHHHHHHHHHHHHHHHHHHHHHHHHTS----SS------------------S-S---SHHHHHHHHHHHHHHHHHHH-B-EEEEE-STHHHHHHHHHSTTT-GGGGTB---S-TTT-SEEEEES--BTTTHHHHHHHHHTSPSS-EEEEESHHHHH-GGGTT-TTB-S-GGGTS--SEEE--SSPPHHHHHHHHHHHHHHHTT----S-S--------------------STT---SHHHHHHHHHHHHHHHHHHHS--EEEEE-SHHHHHHHHHHSTTT-GGGGT----S-GGG-SEEEEES--BTTTHHHHHHHHHTSPSS-EEEEESHHHHH-GGGTT-TTB-S-GGGTS--SEEE-SSSPPHHHHHHHHHHHHHHHHT--HHHHHHT-